Protein AF-0000000074147906 (afdb_homodimer)

Solvent-accessible surface area (backbone atoms only — not comparable to full-atom values): 36122 Å² total; per-residue (Å²): 110,48,65,61,48,67,51,45,52,56,34,53,60,65,89,57,101,28,57,43,83,32,27,49,27,23,37,41,36,38,49,40,22,50,56,92,48,70,59,40,91,69,48,47,62,68,55,33,37,49,54,42,51,51,50,52,50,46,50,77,68,39,73,92,39,71,60,41,46,79,43,56,51,70,78,49,55,67,45,54,53,41,29,36,36,73,69,65,67,43,51,73,67,33,58,74,50,28,71,38,15,33,38,39,33,31,64,41,39,26,42,34,30,29,32,39,35,74,29,42,32,37,36,34,28,43,38,41,7,64,51,60,70,67,43,48,53,54,43,50,53,53,50,48,57,48,54,74,78,42,61,64,28,69,37,96,87,49,32,36,49,46,77,49,74,56,33,21,18,69,15,55,39,44,36,34,38,32,47,39,49,41,30,47,76,71,66,45,40,65,62,50,50,58,70,67,56,46,94,52,45,42,79,41,34,70,39,71,54,62,88,55,46,41,50,30,34,34,34,43,29,50,48,66,22,60,89,42,54,68,68,55,51,52,51,51,52,48,52,52,50,50,53,52,44,52,54,37,51,52,40,39,53,46,40,51,72,79,36,38,63,59,53,48,20,51,23,28,29,28,50,19,29,46,52,36,26,41,60,32,50,63,68,60,46,49,31,33,48,34,33,39,54,57,29,33,75,72,61,34,34,91,55,57,67,44,57,52,56,51,46,65,50,50,52,30,70,30,24,45,27,16,58,70,71,44,90,70,58,69,69,56,47,14,31,51,37,15,50,51,44,23,61,62,38,71,80,53,60,73,57,71,75,65,88,123,110,47,65,59,48,66,52,44,51,56,35,53,61,65,90,59,99,29,57,43,84,32,27,50,26,23,37,41,34,37,49,40,23,49,56,93,49,70,59,41,92,70,48,48,63,68,55,33,36,48,54,42,50,51,50,51,49,45,50,75,72,38,74,92,38,72,62,40,46,81,41,57,51,71,78,51,55,68,46,55,53,41,30,36,36,73,67,65,67,44,51,72,69,35,57,74,50,29,72,37,14,32,37,38,32,30,64,41,37,26,42,35,32,30,31,40,37,73,28,42,32,38,38,34,30,44,37,42,8,64,50,60,68,68,44,48,53,55,43,51,52,52,51,50,58,48,53,75,79,44,61,62,29,69,36,94,86,51,32,36,47,47,79,48,74,55,32,22,17,69,15,54,40,45,36,34,36,33,49,37,50,41,30,47,77,71,66,44,38,66,62,50,51,58,68,65,56,46,94,51,46,40,79,42,35,69,39,70,55,63,89,57,48,42,51,29,34,35,34,42,30,51,47,64,21,60,90,42,54,69,69,56,51,52,54,51,52,49,51,52,51,50,52,51,44,51,53,37,51,52,40,39,53,49,41,51,72,77,37,39,63,59,54,49,20,51,22,26,28,27,50,18,29,48,53,38,27,40,60,33,50,62,66,58,45,48,30,34,48,34,34,39,53,57,30,33,76,71,60,34,34,90,56,57,67,44,58,53,56,51,47,64,50,50,54,32,71,30,24,43,25,16,58,70,70,43,89,70,56,69,68,56,46,13,31,50,38,14,50,51,46,23,62,60,38,70,80,53,60,73,56,71,74,66,86,122

InterPro domains:
  IPR000749 ATP:guanido phosphotransferase [PTHR11547] (14-248)
  IPR014746 Glutamine synthetase/guanido kinase, catalytic domain [SSF55931] (14-265)
  IPR022414 ATP:guanido phosphotransferase, catalytic domain [PF00217] (54-248)
  IPR022414 ATP:guanido phosphotransferase, catalytic domain [PS51510] (22-251)
  IPR023660 Protein arginine kinase [cd07930] (21-251)
  IPR060285 Protein-arginine kinase McsB, C-terminal domain [PF27454] (262-349)

Organism: Dictyoglomus thermophilum (strain ATCC 35947 / DSM 3960 / H-6-12) (NCBI:txid309799)

Foldseek 3Di:
DLVLLPWQALQQPDPDPQLLLWWFKKKKKFFWAFPVDDWLVPDDLVRLLVLLVLVVVLCVVPPVNVQKDKFQQVPDDPLSVVLCVLLVQDHPQLVVCSRSWMKIAGRNNAWMWTASGRGRTMIMGMHGHDDQPVRVVVSVVVVVSVVVRGHTDADPQFGGDGNDSQCTDRNMKMKTKTAQVLCVVVVNVVVVVVVLDDPFKDKFADADPGVDRAQRIIMIMTGHCTPPDPVRVSVVVVVSVVVSSVVRVVSLVVCCVPPVVVLVVQLVVLLVCLQDPQFDALRRVNNSLSSVSSVVVVVQKDDDNSVSSSLNSCLHQSSVCSNVVHHDDRRVSRRVSSVVSNVVCVVMDGNPPDPD/DLVLLQWQALQQPDPDPQLLLWWFKKKKKFFWAFPVDDWLVPDDLVRLLVLLVLVVVLCVPPPVNVQKDKFQQVPDDPLSVVLCVLLVQDHPQLVVCSRSWMKIAGRNNQWMWTASGRGRTMIMGMHGHDDQPVSVVVRVVVVVSVVVRGHTDADPQFGGDGNDSQCTDRNMKMKTKTAQVLCVVVVNVVVVVVVLDDPFKDKFADADPGVDRAQRIIMIMTGHCTPPDPVRVSVVVVVSVVVSSVVRVVSLVVCCVPPVVVLVVQLVVLLVCLQDPQFDALRRVNNSLSSVSSVVVVVQKDDDNSVSSSLNSCLHQSSVCSNVVHHDDRRVSRRVSSVVSNVVCVVMDGNPPPPD

Sequence (712 aa):
MREFYYKYLKWLGEDKDNNREVVVSTRIRIARNLEDFVFPSQLLESQRKRILNKVEWVYKNETRFSEYDFLKLEKLPNIVLDALVEKHLISSDHLENIRGAGLLVDKSGKLSVMINEEDHFRLQVLSSGLELKESWKKLLSLEEIFSDYFKFAFDDKFGYLTSCITNLGCGVRISFVVHLPALTYSGKIKDFLKKLRSNKILIRGIYGERSKPIAGFYQITSRSSLGIAEEELIEKMEKVARKIIDEEVIVREFLFREKRRYVEDIVARAYGILSNARYLNSLEAINLLSDLRFGIYFKMLDISMKVLDLLMILILPGHLQTKYGRGMDPEERDGVRADLLRVFLKNYKINQGGVIMREFYYKYLKWLGEDKDNNREVVVSTRIRIARNLEDFVFPSQLLESQRKRILNKVEWVYKNETRFSEYDFLKLEKLPNIVLDALVEKHLISSDHLENIRGAGLLVDKSGKLSVMINEEDHFRLQVLSSGLELKESWKKLLSLEEIFSDYFKFAFDDKFGYLTSCITNLGCGVRISFVVHLPALTYSGKIKDFLKKLRSNKILIRGIYGERSKPIAGFYQITSRSSLGIAEEELIEKMEKVARKIIDEEVIVREFLFREKRRYVEDIVARAYGILSNARYLNSLEAINLLSDLRFGIYFKMLDISMKVLDLLMILILPGHLQTKYGRGMDPEERDGVRADLLRVFLKNYKINQGGVI

pLDDT: mean 90.68, std 11.69, range [18.66, 98.81]

Radius of gyration: 34.89 Å; Cα contacts (8 Å, |Δi|>4): 1322; chains: 2; bounding box: 47×108×73 Å

Secondary structure (DSSP, 8-state):
-GGGGTTT-GGGG---SS-TTTEEEEEEEEEE-BTTS--GGG--HHHHHHHHHHHHHHHHH-GGGTTEEEEEGGGS-HHHHHHHHHTTSS-HHHHHT-TT-EEEEETTSSEEEEESSSSSEEEEEEEESS--HHHHHHHHHHHHHHHHH-PBPEETTTEE--SSGGGTBT-EEEEEEEE-HHHHHTT-HHHHHHHH--TTEEEEESSSSTTS-STTEEEEEE---TT--HHHHHHHHHHHHHHHHHHHHHHHHHHHHH-HHHHHHHHHHHHHHHHH-S---HHHHHHHHHHHHHHHHTTSB---HHHHHHHHHHTSHHHHHHHHTS---HHHHHHHHHHHHHHHHTT--B------/-GGGGTTT-GGGG----S-TTTEEEEEEEEEE-BTTS--GGG--HHHHHHHHHHHHHHHHH-GGGTTEEEEEGGGS-HHHHHHHHHTTSS-HHHHHT-TT-EEEEETTSSEEEEESSSSSEEEEEEEESS--HHHHHHHHHHHHHHHHH-PBPEETTTEE--SSGGGTBT-EEEEEEEE-HHHHHTT-HHHHHHHH--TTEEEEESSSSTTS-STTEEEEEE---TT--HHHHHHHHHHHHHHHHHHHHHHHHHHHHH-HHHHHHHHHHHHHHHHH-S---HHHHHHHHHHHHHHHHTTSB---HHHHHHHHHHTSHHHHHHHHTS---HHHHHHHHHHHHHHHHTT--B------

Structure (mmCIF, N/CA/C/O backbone):
data_AF-0000000074147906-model_v1
#
loop_
_entity.id
_entity.type
_entity.pdbx_description
1 polymer McsB
#
loop_
_atom_site.group_PDB
_atom_site.id
_atom_site.type_symbol
_atom_site.label_atom_id
_atom_site.label_alt_id
_atom_site.label_comp_id
_atom_site.label_asym_id
_atom_site.label_entity_id
_atom_site.label_seq_id
_atom_site.pdbx_PDB_ins_code
_atom_site.Cartn_x
_atom_site.Cartn_y
_atom_site.Cartn_z
_atom_site.occupancy
_atom_site.B_iso_or_equiv
_atom_site.auth_seq_id
_atom_site.auth_comp_id
_atom_site.auth_asym_id
_atom_site.auth_atom_id
_atom_site.pdbx_PDB_model_num
ATOM 1 N N . MET A 1 1 ? -19.594 30.203 5.004 1 80.81 1 MET A N 1
ATOM 2 C CA . MET A 1 1 ? -18.969 29.031 5.625 1 80.81 1 MET A CA 1
ATOM 3 C C . MET A 1 1 ? -17.906 28.438 4.707 1 80.81 1 MET A C 1
ATOM 5 O O . MET A 1 1 ? -16.75 28.266 5.117 1 80.81 1 MET A O 1
ATOM 9 N N . ARG A 1 2 ? -18.172 28.375 3.375 1 84.62 2 ARG A N 1
ATOM 10 C CA . ARG A 1 2 ? -17.281 27.719 2.436 1 84.62 2 ARG A CA 1
ATOM 11 C C . ARG A 1 2 ? -16.047 28.578 2.166 1 84.62 2 ARG A C 1
ATOM 13 O O . ARG A 1 2 ? -14.992 28.062 1.776 1 84.62 2 ARG A O 1
ATOM 20 N N . GLU A 1 3 ? -16.203 29.812 2.516 1 89.81 3 GLU A N 1
ATOM 21 C CA . GLU A 1 3 ? -15.078 30.719 2.301 1 89.81 3 GLU A CA 1
ATOM 22 C C . GLU A 1 3 ? -13.914 30.359 3.227 1 89.81 3 GLU A C 1
ATOM 24 O O . GLU A 1 3 ? -12.758 30.672 2.926 1 89.81 3 GLU A O 1
ATOM 29 N N . PHE A 1 4 ? -14.203 29.734 4.324 1 94.06 4 PHE A N 1
ATOM 30 C CA . PHE A 1 4 ? -13.188 29.406 5.316 1 94.06 4 PHE A CA 1
ATOM 31 C C . PHE A 1 4 ? -12.297 28.266 4.832 1 94.06 4 PHE A C 1
ATOM 33 O O . PHE A 1 4 ? -11.25 28 5.426 1 94.06 4 PHE A O 1
ATOM 40 N N . TYR A 1 5 ? -12.766 27.688 3.734 1 94.75 5 TYR A N 1
ATOM 41 C CA . TYR A 1 5 ? -11.961 26.609 3.17 1 94.75 5 TYR A CA 1
ATOM 42 C C . TYR A 1 5 ? -10.578 27.109 2.773 1 94.75 5 TYR A C 1
ATOM 44 O O . TYR A 1 5 ? -9.57 26.484 3.102 1 94.75 5 TYR A O 1
ATOM 52 N N . TYR A 1 6 ? -10.484 28.297 2.223 1 94.19 6 TYR A N 1
ATOM 53 C CA . TYR A 1 6 ? -9.203 28.797 1.733 1 94.19 6 TYR A CA 1
ATOM 54 C C . TYR A 1 6 ? -8.727 29.969 2.564 1 94.19 6 TYR A C 1
ATOM 56 O O . TYR A 1 6 ? -7.574 30.406 2.441 1 94.19 6 TYR A O 1
ATOM 64 N N . LYS A 1 7 ? -9.602 30.469 3.395 1 95.81 7 LYS A N 1
ATOM 65 C CA . LYS A 1 7 ? -9.258 31.672 4.133 1 95.81 7 LYS A CA 1
ATOM 66 C C . LYS A 1 7 ? -8.109 31.422 5.102 1 95.81 7 LYS A C 1
ATOM 68 O O . LYS A 1 7 ? -7.992 30.344 5.664 1 95.81 7 LYS A O 1
ATOM 73 N N . TYR A 1 8 ? -7.242 32.406 5.277 1 97.19 8 TYR A N 1
ATOM 74 C CA . TYR A 1 8 ? -6.211 32.5 6.301 1 97.19 8 TYR A CA 1
ATOM 75 C C . TYR A 1 8 ? -5.105 31.469 6.066 1 97.19 8 TYR A C 1
ATOM 77 O O . TYR A 1 8 ? -4.59 30.875 7.016 1 97.19 8 TYR A O 1
ATOM 85 N N . LEU A 1 9 ? -4.82 31.125 4.82 1 96.06 9 LEU A N 1
ATOM 86 C CA . LEU A 1 9 ? -3.77 30.141 4.539 1 96.06 9 LEU A CA 1
ATOM 87 C C . LEU A 1 9 ? -2.703 30.75 3.631 1 96.06 9 LEU A C 1
ATOM 89 O O . LEU A 1 9 ? -1.814 30.031 3.156 1 96.06 9 LEU A O 1
ATOM 93 N N . LYS A 1 10 ? -2.701 32 3.463 1 93.94 10 LYS A N 1
ATOM 94 C CA . LYS A 1 10 ? -1.782 32.688 2.543 1 93.94 10 LYS A CA 1
ATOM 95 C C . LYS A 1 10 ? -0.35 32.625 3.068 1 93.94 10 LYS A C 1
ATOM 97 O O . LYS A 1 10 ? 0.604 32.719 2.291 1 93.94 10 LYS A O 1
ATOM 102 N N . TRP A 1 11 ? -0.213 32.5 4.336 1 93.25 11 TRP A N 1
ATOM 103 C CA . TRP A 1 11 ? 1.106 32.469 4.957 1 93.25 11 TRP A CA 1
ATOM 104 C C . TRP A 1 11 ? 1.92 31.281 4.469 1 93.25 11 TRP A C 1
ATOM 106 O O . TRP A 1 11 ? 3.152 31.297 4.543 1 93.25 11 TRP A O 1
ATOM 116 N N . LEU A 1 12 ? 1.326 30.188 3.941 1 90.5 12 LEU A N 1
ATOM 117 C CA . LEU A 1 12 ? 1.996 28.984 3.459 1 90.5 12 LEU A CA 1
ATOM 118 C C . LEU A 1 12 ? 2.787 29.266 2.189 1 90.5 12 LEU A C 1
ATOM 120 O O . LEU A 1 12 ? 3.734 28.547 1.863 1 90.5 12 LEU A O 1
ATOM 124 N N . GLY A 1 13 ? 2.525 30.156 1.333 1 75.88 13 GLY A N 1
ATOM 125 C CA . GLY A 1 13 ? 3.012 30.344 -0.025 1 75.88 13 GLY A CA 1
ATOM 126 C C . GLY A 1 13 ? 4.125 31.375 -0.126 1 75.88 13 GLY A C 1
ATOM 127 O O . GLY A 1 13 ? 4.434 31.859 -1.217 1 75.88 13 GLY A O 1
ATOM 128 N N . GLU A 1 14 ? 4.676 31.688 0.955 1 67.06 14 GLU A N 1
ATOM 129 C CA . GLU A 1 14 ? 5.758 32.656 0.781 1 67.06 14 GLU A CA 1
ATOM 130 C C . GLU A 1 14 ? 7.02 31.984 0.256 1 67.06 14 GLU A C 1
ATOM 132 O O . GLU A 1 14 ? 7.43 30.938 0.767 1 67.06 14 GLU A O 1
ATOM 137 N N . ASP A 1 15 ? 7.207 32.125 -1.099 1 63.25 15 ASP A N 1
ATOM 138 C CA . ASP A 1 15 ? 8.352 31.562 -1.802 1 63.25 15 ASP A CA 1
ATOM 139 C C . ASP A 1 15 ? 9.656 32.188 -1.329 1 63.25 15 ASP A C 1
ATOM 141 O O . ASP A 1 15 ? 9.984 33.312 -1.709 1 63.25 15 ASP A O 1
ATOM 145 N N . LYS A 1 16 ? 10.109 31.672 -0.226 1 71.75 16 LYS A N 1
ATOM 146 C CA . LYS A 1 16 ? 11.406 32.125 0.255 1 71.75 16 LYS A CA 1
ATOM 147 C C . LYS A 1 16 ? 12.383 30.969 0.415 1 71.75 16 LYS A C 1
ATOM 149 O O . LYS A 1 16 ? 11.977 29.828 0.536 1 71.75 16 LYS A O 1
ATOM 154 N N . ASP A 1 17 ? 13.617 31.203 -0.057 1 81.62 17 ASP A N 1
ATOM 155 C CA . ASP A 1 17 ? 14.688 30.266 0.276 1 81.62 17 ASP A CA 1
ATOM 156 C C . ASP A 1 17 ? 14.898 30.188 1.787 1 81.62 17 ASP A C 1
ATOM 158 O O . ASP A 1 17 ? 15.812 30.812 2.326 1 81.62 17 ASP A O 1
ATOM 162 N N . ASN A 1 18 ? 13.977 29.547 2.5 1 90.75 18 ASN A N 1
ATOM 163 C CA . ASN A 1 18 ? 14 29.5 3.957 1 90.75 18 ASN A CA 1
ATOM 164 C C . ASN A 1 18 ? 13.914 28.078 4.488 1 90.75 18 ASN A C 1
ATOM 166 O O . ASN A 1 18 ? 13.273 27.828 5.512 1 90.75 18 ASN A O 1
ATOM 170 N N . ASN A 1 19 ? 14.492 27.156 3.705 1 94.31 19 ASN A N 1
ATOM 171 C CA . ASN A 1 19 ? 14.641 25.766 4.113 1 94.31 19 ASN A CA 1
ATOM 172 C C . ASN A 1 19 ? 13.289 25.109 4.332 1 94.31 19 ASN A C 1
ATOM 174 O O . ASN A 1 19 ? 13.133 24.281 5.238 1 94.31 19 ASN A O 1
ATOM 178 N N . ARG A 1 20 ? 12.328 25.5 3.582 1 94.31 20 ARG A N 1
ATOM 179 C CA . ARG A 1 20 ? 10.977 24.984 3.738 1 94.31 20 ARG A CA 1
ATOM 180 C C . ARG A 1 20 ? 10.914 23.484 3.428 1 94.31 20 ARG A C 1
ATOM 182 O O . ARG A 1 20 ? 9.953 22.812 3.797 1 94.31 20 ARG A O 1
ATOM 189 N N . GLU A 1 21 ? 11.93 23 2.756 1 94.19 21 GLU A N 1
ATOM 190 C CA . GLU A 1 21 ? 11.953 21.578 2.418 1 94.19 21 GLU A CA 1
ATOM 191 C C . GLU A 1 21 ? 12.078 20.719 3.67 1 94.19 21 GLU A C 1
ATOM 193 O O . GLU A 1 21 ? 11.633 19.578 3.684 1 94.19 21 GLU A O 1
ATOM 198 N N . VAL A 1 22 ? 12.664 21.281 4.684 1 96.69 22 VAL A N 1
ATOM 199 C CA . VAL A 1 22 ? 12.828 20.531 5.93 1 96.69 22 VAL A CA 1
ATOM 200 C C . VAL A 1 22 ? 11.93 21.141 7.012 1 96.69 22 VAL A C 1
ATOM 202 O O . VAL A 1 22 ? 11.156 20.422 7.656 1 96.69 22 VAL A O 1
ATOM 205 N N . VAL A 1 23 ? 12.039 22.453 7.199 1 96.69 23 VAL A N 1
ATOM 206 C CA . VAL A 1 23 ? 11.164 23.141 8.141 1 96.69 23 VAL A CA 1
ATOM 207 C C . VAL A 1 23 ? 9.891 23.594 7.422 1 96.69 23 VAL A C 1
ATOM 209 O O . VAL A 1 23 ? 9.898 24.562 6.66 1 96.69 23 VAL A O 1
ATOM 212 N N . VAL A 1 24 ? 8.859 22.969 7.734 1 94.94 24 VAL A N 1
ATOM 213 C CA . VAL A 1 24 ? 7.609 23.234 7.035 1 94.94 24 VAL A CA 1
ATOM 214 C C . VAL A 1 24 ? 7.02 24.562 7.5 1 94.94 24 VAL A C 1
ATOM 216 O O . VAL A 1 24 ? 6.574 25.375 6.68 1 94.94 24 VAL A O 1
ATOM 219 N N . SER A 1 25 ? 7.066 24.719 8.844 1 95.25 25 SER A N 1
ATOM 220 C CA . SER A 1 25 ? 6.5 25.953 9.375 1 95.25 25 SER A CA 1
ATOM 221 C C . SER A 1 25 ? 7.152 26.328 10.695 1 95.25 25 SER A C 1
ATOM 223 O O . SER A 1 25 ? 7.734 25.484 11.375 1 95.25 25 SER A O 1
ATOM 225 N N . THR A 1 26 ? 7.109 27.594 10.961 1 96.62 26 THR A N 1
ATOM 226 C CA . THR A 1 26 ? 7.551 28.203 12.211 1 96.62 26 THR A CA 1
ATOM 227 C C . THR A 1 26 ? 6.391 28.906 12.914 1 96.62 26 THR A C 1
ATOM 229 O O . THR A 1 26 ? 5.648 29.656 12.289 1 96.62 26 THR A O 1
ATOM 232 N N . ARG A 1 27 ? 6.258 28.594 14.156 1 96.69 27 ARG A N 1
ATOM 233 C CA . ARG A 1 27 ? 5.215 29.234 14.961 1 96.69 27 ARG A CA 1
ATOM 234 C C . ARG A 1 27 ? 5.793 29.812 16.25 1 96.69 27 ARG A C 1
ATOM 236 O O . ARG A 1 27 ? 6.539 29.141 16.953 1 96.69 27 ARG A O 1
ATOM 243 N N . ILE A 1 28 ? 5.539 31.078 16.5 1 96.44 28 ILE A N 1
ATOM 244 C CA . ILE A 1 28 ? 5.906 31.734 17.75 1 96.44 28 ILE A CA 1
ATOM 245 C C . ILE A 1 28 ? 4.652 32.219 18.469 1 96.44 28 ILE A C 1
ATOM 247 O O . ILE A 1 28 ? 3.758 32.812 17.844 1 96.44 28 ILE A O 1
ATOM 251 N N . ARG A 1 29 ? 4.609 31.922 19.734 1 95.12 29 ARG A N 1
ATOM 252 C CA . ARG A 1 29 ? 3.451 32.312 20.516 1 95.12 29 ARG A CA 1
ATOM 253 C C . ARG A 1 29 ? 3.881 33.094 21.766 1 95.12 29 ARG A C 1
ATOM 255 O O . ARG A 1 29 ? 4.91 32.781 22.375 1 95.12 29 ARG A O 1
ATOM 262 N N . ILE A 1 30 ? 3.059 34.094 22.125 1 93.31 30 ILE A N 1
ATOM 263 C CA . ILE A 1 30 ? 3.215 34.844 23.359 1 93.31 30 ILE A CA 1
ATOM 264 C C . ILE A 1 30 ? 1.92 34.781 24.172 1 93.31 30 ILE A C 1
ATOM 266 O O . ILE A 1 30 ? 0.837 35.031 23.641 1 93.31 30 ILE A O 1
ATOM 270 N N . ALA A 1 31 ? 2.09 34.469 25.438 1 92.75 31 ALA A N 1
ATOM 271 C CA . ALA A 1 31 ? 0.932 34.469 26.328 1 92.75 31 ALA A CA 1
ATOM 272 C C . ALA A 1 31 ? 0.922 35.719 27.219 1 92.75 31 ALA A C 1
ATOM 274 O O . ALA A 1 31 ? 1.955 36.094 27.766 1 92.75 31 ALA A O 1
ATOM 275 N N . ARG A 1 32 ? -0.209 36.375 27.344 1 92.94 32 ARG A N 1
ATOM 276 C CA . ARG A 1 32 ? -0.371 37.562 28.188 1 92.94 32 ARG A CA 1
ATOM 277 C C . ARG A 1 32 ? -1.678 37.5 28.969 1 92.94 32 ARG A C 1
ATOM 279 O O . ARG A 1 32 ? -2.713 37.094 28.438 1 92.94 32 ARG A O 1
ATOM 286 N N . ASN A 1 33 ? -1.53 37.812 30.203 1 93.19 33 ASN A N 1
ATOM 287 C CA . ASN A 1 33 ? -2.717 37.969 31.047 1 93.19 33 ASN A CA 1
ATOM 288 C C . ASN A 1 33 ? -2.889 39.406 31.516 1 93.19 33 ASN A C 1
ATOM 290 O O . ASN A 1 33 ? -1.906 40.125 31.703 1 93.19 33 ASN A O 1
ATOM 294 N N . LEU A 1 34 ? -4.102 39.688 31.688 1 94.44 34 LEU A N 1
ATOM 295 C CA . LEU A 1 34 ? -4.438 41.062 32.094 1 94.44 34 LEU A CA 1
ATOM 296 C C . LEU A 1 34 ? -4.293 41.25 33.594 1 94.44 34 LEU A C 1
ATOM 298 O O . LEU A 1 34 ? -4.633 40.344 34.344 1 94.44 34 LEU A O 1
ATOM 302 N N . GLU A 1 35 ? -3.902 42.375 34.031 1 90.81 35 GLU A N 1
ATOM 303 C CA . GLU A 1 35 ? -3.662 42.688 35.438 1 90.81 35 GLU A CA 1
ATOM 304 C C . GLU A 1 35 ? -4.973 42.812 36.188 1 90.81 35 GLU A C 1
ATOM 306 O O . GLU A 1 35 ? -5.051 42.406 37.375 1 90.81 35 GLU A O 1
ATOM 311 N N . ASP A 1 36 ? -5.969 43.25 35.625 1 88.81 36 ASP A N 1
ATOM 312 C CA . ASP A 1 36 ? -7.203 43.625 36.312 1 88.81 36 ASP A CA 1
ATOM 313 C C . ASP A 1 36 ? -8.18 42.438 36.344 1 88.81 36 ASP A C 1
ATOM 315 O O . ASP A 1 36 ? -9.312 42.594 36.812 1 88.81 36 ASP A O 1
ATOM 319 N N . PHE A 1 37 ? -7.75 41.375 35.875 1 88.5 37 PHE A N 1
ATOM 320 C CA . PHE A 1 37 ? -8.633 40.219 35.844 1 88.5 37 PHE A CA 1
ATOM 321 C C . PHE A 1 37 ? -7.949 39 36.469 1 88.5 37 PHE A C 1
ATOM 323 O O . PHE A 1 37 ? -6.723 38.906 36.469 1 88.5 37 PHE A O 1
ATOM 330 N N . VAL A 1 38 ? -8.742 38.156 36.906 1 84.81 38 VAL A N 1
ATOM 331 C CA . VAL A 1 38 ? -8.211 36.844 37.281 1 84.81 38 VAL A CA 1
ATOM 332 C C . VAL A 1 38 ? -7.863 36.062 36.031 1 84.81 38 VAL A C 1
ATOM 334 O O . VAL A 1 38 ? -8.312 36.375 34.938 1 84.81 38 VAL A O 1
ATOM 337 N N . PHE A 1 39 ? -7.164 35.094 36.312 1 83.12 39 PHE A N 1
ATOM 338 C CA . PHE A 1 39 ? -6.754 34.281 35.188 1 83.12 39 PHE A CA 1
ATOM 339 C C . PHE A 1 39 ? -7.949 33.531 34.594 1 83.12 39 PHE A C 1
ATOM 341 O O . PHE A 1 39 ? -8.938 33.281 35.281 1 83.12 39 PHE A O 1
ATOM 348 N N . PRO A 1 40 ? -7.875 33.219 33.344 1 78.62 40 PRO A N 1
ATOM 349 C CA . PRO A 1 40 ? -9.039 32.781 32.594 1 78.62 40 PRO A CA 1
ATOM 350 C C . PRO A 1 40 ? -9.727 31.578 33.219 1 78.62 40 PRO A C 1
ATOM 352 O O . PRO A 1 40 ? -10.953 31.469 33.156 1 78.62 40 PRO A O 1
ATOM 355 N N . SER A 1 41 ? -8.984 30.641 33.719 1 78.38 41 SER A N 1
ATOM 356 C CA . SER A 1 41 ? -9.602 29.453 34.312 1 78.38 41 SER A CA 1
ATOM 357 C C . SER A 1 41 ? -10.578 29.828 35.406 1 78.38 41 SER A C 1
ATOM 359 O O . SER A 1 41 ? -11.469 29.047 35.75 1 78.38 41 SER A O 1
ATOM 361 N N . GLN A 1 42 ? -10.453 31.016 35.875 1 81.12 42 GLN A N 1
ATOM 362 C CA . GLN A 1 42 ? -11.266 31.438 37 1 81.12 42 GLN A CA 1
ATOM 363 C C . GLN A 1 42 ? -12.242 32.531 36.594 1 81.12 42 GLN A C 1
ATOM 365 O O . GLN A 1 42 ? -13.008 33.031 37.438 1 81.12 42 GLN A O 1
ATOM 370 N N . LEU A 1 43 ? -12.258 32.812 35.344 1 85.88 43 LEU A N 1
ATOM 371 C CA . LEU A 1 43 ? -13.086 33.938 34.906 1 85.88 43 LEU A CA 1
ATOM 372 C C . LEU A 1 43 ? -14.555 33.5 34.812 1 85.88 43 LEU A C 1
ATOM 374 O O . LEU A 1 43 ? -14.852 32.406 34.375 1 85.88 43 LEU A O 1
ATOM 378 N N . LEU A 1 44 ? -15.398 34.375 35.219 1 88.38 44 LEU A N 1
ATOM 379 C CA . LEU A 1 44 ? -16.828 34.219 34.938 1 88.38 44 LEU A CA 1
ATOM 380 C C . LEU A 1 44 ? -17.141 34.562 33.5 1 88.38 44 LEU A C 1
ATOM 382 O O . LEU A 1 44 ? -16.391 35.281 32.844 1 88.38 44 LEU A O 1
ATOM 386 N N . GLU A 1 45 ? -18.188 34 33.094 1 91.56 45 GLU A N 1
ATOM 387 C CA . GLU A 1 45 ? -18.609 34.25 31.719 1 91.56 45 GLU A CA 1
ATOM 388 C C . GLU A 1 45 ? -18.75 35.75 31.438 1 91.56 45 GLU A C 1
ATOM 390 O O . GLU A 1 45 ? -18.344 36.219 30.375 1 91.56 45 GLU A O 1
ATOM 395 N N . SER A 1 46 ? -19.234 36.406 32.375 1 93.12 46 SER A N 1
ATOM 396 C CA . SER A 1 46 ? -19.422 37.844 32.188 1 93.12 46 SER A CA 1
ATOM 397 C C . SER A 1 46 ? -18.094 38.562 32.031 1 93.12 46 SER A C 1
ATOM 399 O O . SER A 1 46 ? -18 39.5 31.234 1 93.12 46 SER A O 1
ATOM 401 N N . GLN A 1 47 ? -17.125 38.125 32.75 1 94.06 47 GLN A N 1
ATOM 402 C CA . GLN A 1 47 ? -15.805 38.719 32.625 1 94.06 47 GLN A CA 1
ATOM 403 C C . GLN A 1 47 ? -15.156 38.406 31.297 1 94.06 47 GLN A C 1
ATOM 405 O O . GLN A 1 47 ? -14.5 39.25 30.688 1 94.06 47 GLN A O 1
ATOM 410 N N . ARG A 1 48 ? -15.344 37.188 30.891 1 95.19 48 ARG A N 1
ATOM 411 C CA . ARG A 1 48 ? -14.828 36.781 29.594 1 95.19 48 ARG A CA 1
ATOM 412 C C . ARG A 1 48 ? -15.43 37.625 28.469 1 95.19 48 ARG A C 1
ATOM 414 O O . ARG A 1 48 ? -14.719 38.094 27.578 1 95.19 48 ARG A O 1
ATOM 421 N N . LYS A 1 49 ? -16.734 37.844 28.562 1 95.88 49 LYS A N 1
ATOM 422 C CA . LYS A 1 49 ? -17.422 38.625 27.562 1 95.88 49 LYS A CA 1
ATOM 423 C C . LYS A 1 49 ? -16.969 40.094 27.594 1 95.88 49 LYS A C 1
ATOM 425 O O . LYS A 1 49 ? -16.906 40.75 26.562 1 95.88 49 LYS A O 1
ATOM 430 N N . ARG A 1 50 ? -16.656 40.531 28.766 1 95.94 50 ARG A N 1
ATOM 431 C CA . ARG A 1 50 ? -16.156 41.875 28.906 1 95.94 50 ARG A CA 1
ATOM 432 C C . ARG A 1 50 ? -14.828 42.062 28.172 1 95.94 50 ARG A C 1
ATOM 434 O O . ARG A 1 50 ? -14.641 43.031 27.453 1 95.94 50 ARG A O 1
ATOM 441 N N . ILE A 1 51 ? -13.969 41.125 28.391 1 96.62 51 ILE A N 1
ATOM 442 C CA . ILE A 1 51 ? -12.664 41.156 27.734 1 96.62 51 ILE A CA 1
ATOM 443 C C . ILE A 1 51 ? -12.852 41.094 26.219 1 96.62 51 ILE A C 1
ATOM 445 O O . ILE A 1 51 ? -12.273 41.875 25.484 1 96.62 51 ILE A O 1
ATOM 449 N N . LEU A 1 52 ? -13.695 40.188 25.766 1 97.75 52 LEU A N 1
ATOM 450 C CA . LEU A 1 52 ? -13.961 40 24.344 1 97.75 52 LEU A CA 1
ATOM 451 C C . LEU A 1 52 ? -14.516 41.281 23.719 1 97.75 52 LEU A C 1
ATOM 453 O O . LEU A 1 52 ? -14.102 41.656 22.625 1 97.75 52 LEU A O 1
ATOM 457 N N . ASN A 1 53 ? -15.445 41.875 24.406 1 97.5 53 ASN A N 1
ATOM 458 C CA . ASN A 1 53 ? -16.062 43.094 23.891 1 97.5 53 ASN A CA 1
ATOM 459 C C . ASN A 1 53 ? -15.055 44.219 23.797 1 97.5 53 ASN A C 1
ATOM 461 O O . ASN A 1 53 ? -15.125 45.062 22.875 1 97.5 53 ASN A O 1
ATOM 465 N N . LYS A 1 54 ? -14.195 44.312 24.781 1 97.31 54 LYS A N 1
ATOM 466 C CA . LYS A 1 54 ? -13.156 45.312 24.719 1 97.31 54 LYS A CA 1
ATOM 467 C C . LYS A 1 54 ? -12.242 45.125 23.516 1 97.31 54 LYS A C 1
ATOM 469 O O . LYS A 1 54 ? -11.883 46.062 22.828 1 97.31 54 LYS A O 1
ATOM 474 N N . VAL A 1 55 ? -11.859 43.875 23.25 1 98.31 55 VAL A N 1
ATOM 475 C CA . VAL A 1 55 ? -11.016 43.562 22.109 1 98.31 55 VAL A CA 1
ATOM 476 C C . VAL A 1 55 ? -11.75 43.906 20.812 1 98.31 55 VAL A C 1
ATOM 478 O O . VAL A 1 55 ? -11.156 44.438 19.875 1 98.31 55 VAL A O 1
ATOM 481 N N . GLU A 1 56 ? -13.039 43.562 20.766 1 98.25 56 GLU A N 1
ATOM 482 C CA . GLU A 1 56 ? -13.836 43.906 19.594 1 98.25 56 GLU A CA 1
ATOM 483 C C . GLU A 1 56 ? -13.836 45.438 19.359 1 98.25 56 GLU A C 1
ATOM 485 O O . GLU A 1 56 ? -13.734 45.875 18.219 1 98.25 56 GLU A O 1
ATOM 490 N N . TRP A 1 57 ? -13.992 46.125 20.438 1 98.12 57 TRP A N 1
ATOM 491 C CA . TRP A 1 57 ? -13.945 47.594 20.344 1 98.12 57 TRP A CA 1
ATOM 492 C C . TRP A 1 57 ? -12.609 48.062 19.797 1 98.12 57 TRP A C 1
ATOM 494 O O . TRP A 1 57 ? -12.562 48.906 18.906 1 98.12 57 TRP A O 1
ATOM 504 N N . VAL A 1 58 ? -11.531 47.531 20.312 1 98.06 58 VAL A N 1
ATOM 505 C CA . VAL A 1 58 ? -10.195 47.906 19.828 1 98.06 58 VAL A CA 1
ATOM 506 C C . VAL A 1 58 ? -10.07 47.562 18.344 1 98.06 58 VAL A C 1
ATOM 508 O O . VAL A 1 58 ? -9.547 48.375 17.578 1 98.06 58 VAL A O 1
ATOM 511 N N . TYR A 1 59 ? -10.562 46.375 17.938 1 97.88 59 TYR A N 1
ATOM 512 C CA . TYR A 1 59 ? -10.547 45.938 16.531 1 97.88 59 TYR A CA 1
ATOM 513 C C . TYR A 1 59 ? -11.242 46.938 15.641 1 97.88 59 TYR A C 1
ATOM 515 O O . TYR A 1 59 ? -10.742 47.281 14.562 1 97.88 59 TYR A O 1
ATOM 523 N N . LYS A 1 60 ? -12.352 47.5 16.094 1 97.75 60 LYS A N 1
ATOM 524 C CA . LYS A 1 60 ? -13.164 48.406 15.289 1 97.75 60 LYS A CA 1
ATOM 525 C C . LYS A 1 60 ? -12.555 49.812 15.25 1 97.75 60 LYS A C 1
ATOM 527 O O . LYS A 1 60 ? -12.75 50.562 14.297 1 97.75 60 LYS A O 1
ATOM 532 N N . ASN A 1 61 ? -11.688 50.125 16.25 1 96.69 61 ASN A N 1
ATOM 533 C CA . ASN A 1 61 ? -11.266 51.5 16.391 1 96.69 61 ASN A CA 1
ATOM 534 C C . ASN A 1 61 ? -9.773 51.656 16.109 1 96.69 61 ASN A C 1
ATOM 536 O O . ASN A 1 61 ? -9.281 52.781 15.977 1 96.69 61 ASN A O 1
ATOM 540 N N . GLU A 1 62 ? -9.07 50.625 16.125 1 96.44 62 GLU A N 1
ATOM 541 C CA . GLU A 1 62 ? -7.641 50.656 15.82 1 96.44 62 GLU A CA 1
ATOM 542 C C . GLU A 1 62 ? -7.383 50.438 14.328 1 96.44 62 GLU A C 1
ATOM 544 O O . GLU A 1 62 ? -7.602 49.344 13.805 1 96.44 62 GLU A O 1
ATOM 549 N N . THR A 1 63 ? -6.727 51.312 13.602 1 95.38 63 THR A N 1
ATOM 550 C CA . THR A 1 63 ? -6.516 51.281 12.156 1 95.38 63 THR A CA 1
ATOM 551 C C . THR A 1 63 ? -5.523 50.188 11.781 1 95.38 63 THR A C 1
ATOM 553 O O . THR A 1 63 ? -5.57 49.656 10.672 1 95.38 63 THR A O 1
ATOM 556 N N . ARG A 1 64 ? -4.664 49.906 12.609 1 94.5 64 ARG A N 1
ATOM 557 C CA . ARG A 1 64 ? -3.645 48.875 12.352 1 94.5 64 ARG A CA 1
ATOM 558 C C . ARG A 1 64 ? -4.266 47.5 12.211 1 94.5 64 ARG A C 1
ATOM 560 O O . ARG A 1 64 ? -3.615 46.562 11.742 1 94.5 64 ARG A O 1
ATOM 567 N N . PHE A 1 65 ? -5.648 47.344 12.562 1 97.56 65 PHE A N 1
ATOM 568 C CA . PHE A 1 65 ? -6.359 46.094 12.461 1 97.56 65 PHE A CA 1
ATOM 569 C C . PHE A 1 65 ? -7.277 46.062 11.242 1 97.56 65 PHE A C 1
ATOM 571 O O . PHE A 1 65 ? -8.18 45.25 11.148 1 97.56 65 PHE A O 1
ATOM 578 N N . SER A 1 66 ? -7.023 46.938 10.266 1 96.25 66 SER A N 1
ATOM 579 C CA . SER A 1 66 ? -7.859 47.031 9.07 1 96.25 66 SER A CA 1
ATOM 580 C C . SER A 1 66 ? -7.809 45.75 8.242 1 96.25 66 SER A C 1
ATOM 582 O O . SER A 1 66 ? -8.766 45.406 7.547 1 96.25 66 SER A O 1
ATOM 584 N N . GLU A 1 67 ? -6.695 45.062 8.328 1 96.69 67 GLU A N 1
ATOM 585 C CA . GLU A 1 67 ? -6.547 43.844 7.543 1 96.69 67 GLU A CA 1
ATOM 586 C C . GLU A 1 67 ? -6.781 42.594 8.398 1 96.69 67 GLU A C 1
ATOM 588 O O . GLU A 1 67 ? -6.258 41.531 8.102 1 96.69 67 GLU A O 1
ATOM 593 N N . TYR A 1 68 ? -7.453 42.781 9.5 1 98.31 68 TYR A N 1
ATOM 594 C CA . TYR A 1 68 ? -7.766 41.656 10.398 1 98.31 68 TYR A CA 1
ATOM 595 C C . TYR A 1 68 ? -9.258 41.344 10.383 1 98.31 68 TYR A C 1
ATOM 597 O O . TYR A 1 68 ? -10.07 42.188 9.961 1 98.31 68 TYR A O 1
ATOM 605 N N . ASP A 1 69 ? -9.555 40.156 10.68 1 98.12 69 ASP A N 1
ATOM 606 C CA . ASP A 1 69 ? -10.922 39.719 10.992 1 98.12 69 ASP A CA 1
ATOM 607 C C . ASP A 1 69 ? -11.07 39.438 12.484 1 98.12 69 ASP A C 1
ATOM 609 O O . ASP A 1 69 ? -10.141 38.938 13.117 1 98.12 69 ASP A O 1
ATOM 613 N N . PHE A 1 70 ? -12.148 39.844 13 1 98.56 70 PHE A N 1
ATOM 614 C CA . PHE A 1 70 ? -12.516 39.5 14.367 1 98.56 70 PHE A CA 1
ATOM 615 C C . PHE A 1 70 ? -13.664 38.531 14.391 1 98.56 70 PHE A C 1
ATOM 617 O O . PHE A 1 70 ? -14.734 38.781 13.828 1 98.56 70 PHE A O 1
ATOM 624 N N . LEU A 1 71 ? -13.469 37.375 15.055 1 98.25 71 LEU A N 1
ATOM 625 C CA . LEU A 1 71 ? -14.453 36.312 15.047 1 98.25 71 LEU A CA 1
ATOM 626 C C . LEU A 1 71 ? -14.867 35.938 16.469 1 98.25 71 LEU A C 1
ATOM 628 O O . LEU A 1 71 ? -14.016 35.594 17.297 1 98.25 71 LEU A O 1
ATOM 632 N N . LYS A 1 72 ? -16.109 36 16.75 1 98.12 72 LYS A N 1
ATOM 633 C CA . LYS A 1 72 ? -16.656 35.406 17.984 1 98.12 72 LYS A CA 1
ATOM 634 C C . LYS A 1 72 ? -16.906 33.938 17.797 1 98.12 72 LYS A C 1
ATOM 636 O O . LYS A 1 72 ? -17.797 33.531 17.047 1 98.12 72 LYS A O 1
ATOM 641 N N . LEU A 1 73 ? -16.203 33.094 18.5 1 97.75 73 LEU A N 1
ATOM 642 C CA . LEU A 1 73 ? -16.172 31.656 18.234 1 97.75 73 LEU A CA 1
ATOM 643 C C . LEU A 1 73 ? -17.547 31.047 18.484 1 97.75 73 LEU A C 1
ATOM 645 O O . LEU A 1 73 ? -17.969 30.125 17.766 1 97.75 73 LEU A O 1
ATOM 649 N N . GLU A 1 74 ? -18.297 31.562 19.484 1 96.19 74 GLU A N 1
ATOM 650 C CA . GLU A 1 74 ? -19.609 31.031 19.844 1 96.19 74 GLU A CA 1
ATOM 651 C C . GLU A 1 74 ? -20.609 31.188 18.688 1 96.19 74 GLU A C 1
ATOM 653 O O . GLU A 1 74 ? -21.609 30.469 18.625 1 96.19 74 GLU A O 1
ATOM 658 N N . LYS A 1 75 ? -20.312 32.031 17.734 1 96.25 75 LYS A N 1
ATOM 659 C CA . LYS A 1 75 ? -21.25 32.312 16.641 1 96.25 75 LYS A CA 1
ATOM 660 C C . LYS A 1 75 ? -20.891 31.531 15.383 1 96.25 75 LYS A C 1
ATOM 662 O O . LYS A 1 75 ? -21.594 31.609 14.375 1 96.25 75 LYS A O 1
ATOM 667 N N . LEU A 1 76 ? -19.828 30.812 15.406 1 96.38 76 LEU A N 1
ATOM 668 C CA . LEU A 1 76 ? -19.375 30.078 14.227 1 96.38 76 LEU A CA 1
ATOM 669 C C . LEU A 1 76 ? -19.859 28.641 14.258 1 96.38 76 LEU A C 1
ATOM 671 O O . LEU A 1 76 ? -19.953 28.031 15.328 1 96.38 76 LEU A O 1
ATOM 675 N N . PRO A 1 77 ? -20.188 28.109 13.094 1 95.5 77 PRO A N 1
ATOM 676 C CA . PRO A 1 77 ? -20.531 26.688 13.047 1 95.5 77 PRO A CA 1
ATOM 677 C C . PRO A 1 77 ? -19.359 25.781 13.406 1 95.5 77 PRO A C 1
ATOM 679 O O . PRO A 1 77 ? -18.203 26.125 13.141 1 95.5 77 PRO A O 1
ATOM 682 N N . ASN A 1 78 ? -19.656 24.547 13.883 1 95.19 78 ASN A N 1
ATOM 683 C CA . ASN A 1 78 ? -18.641 23.594 14.336 1 95.19 78 ASN A CA 1
ATOM 684 C C . ASN A 1 78 ? -17.672 23.25 13.219 1 95.19 78 ASN A C 1
ATOM 686 O O . ASN A 1 78 ? -16.469 23.109 13.461 1 95.19 78 ASN A O 1
ATOM 690 N N . ILE A 1 79 ? -18.156 23.125 12.031 1 94.94 79 ILE A N 1
ATOM 691 C CA . ILE A 1 79 ? -17.312 22.734 10.898 1 94.94 79 ILE A CA 1
ATOM 692 C C . ILE A 1 79 ? -16.25 23.812 10.664 1 94.94 79 ILE A C 1
ATOM 694 O O . ILE A 1 79 ? -15.109 23.5 10.352 1 94.94 79 ILE A O 1
ATOM 698 N N . VAL A 1 80 ? -16.625 25.031 10.859 1 96.44 80 VAL A N 1
ATOM 699 C CA . VAL A 1 80 ? -15.688 26.141 10.695 1 96.44 80 VAL A CA 1
ATOM 700 C C . VAL A 1 80 ? -14.672 26.141 11.836 1 96.44 80 VAL A C 1
ATOM 702 O O . VAL A 1 80 ? -13.477 26.328 11.617 1 96.44 80 VAL A O 1
ATOM 705 N N . LEU A 1 81 ? -15.18 25.906 13.016 1 97.5 81 LEU A N 1
ATOM 706 C CA . LEU A 1 81 ? -14.305 25.828 14.18 1 97.5 81 LEU A CA 1
ATOM 707 C C . LEU A 1 81 ? -13.25 24.734 14 1 97.5 81 LEU A C 1
ATOM 709 O O . LEU A 1 81 ? -12.07 24.953 14.289 1 97.5 81 LEU A O 1
ATOM 713 N N . ASP A 1 82 ? -13.672 23.625 13.453 1 96.19 82 ASP A N 1
ATOM 714 C CA . ASP A 1 82 ? -12.75 22.531 13.195 1 96.19 82 ASP A CA 1
ATOM 715 C C . ASP A 1 82 ? -11.68 22.938 12.195 1 96.19 82 ASP A C 1
ATOM 717 O O . ASP A 1 82 ? -10.508 22.594 12.352 1 96.19 82 ASP A O 1
ATOM 721 N N . ALA A 1 83 ? -12.055 23.594 11.211 1 96.88 83 ALA A N 1
ATOM 722 C CA . ALA A 1 83 ? -11.109 24.047 10.195 1 96.88 83 ALA A CA 1
ATOM 723 C C . ALA A 1 83 ? -10.109 25.031 10.797 1 96.88 83 ALA A C 1
ATOM 725 O O . ALA A 1 83 ? -8.93 25.031 10.43 1 96.88 83 ALA A O 1
ATOM 726 N N . LEU A 1 84 ? -10.586 25.875 11.672 1 97.62 84 LEU A N 1
ATOM 727 C CA . LEU A 1 84 ? -9.695 26.844 12.32 1 97.62 84 LEU A CA 1
ATOM 728 C C . LEU A 1 84 ? -8.672 26.125 13.203 1 97.62 84 LEU A C 1
ATOM 730 O O . LEU A 1 84 ? -7.527 26.562 13.305 1 97.62 84 LEU A O 1
ATOM 734 N N . VAL A 1 85 ? -9.07 25.062 13.82 1 96.75 85 VAL A N 1
ATOM 735 C CA . VAL A 1 85 ? -8.141 24.234 14.594 1 96.75 85 VAL A CA 1
ATOM 736 C C . VAL A 1 85 ? -7.082 23.641 13.68 1 96.75 85 VAL A C 1
ATOM 738 O O . VAL A 1 85 ? -5.887 23.703 13.977 1 96.75 85 VAL A O 1
ATOM 741 N N . GLU A 1 86 ? -7.555 23.125 12.531 1 95.5 86 GLU A N 1
ATOM 742 C CA . GLU A 1 86 ? -6.656 22.484 11.57 1 95.5 86 GLU A CA 1
ATOM 743 C C . GLU A 1 86 ? -5.66 23.484 11 1 95.5 86 GLU A C 1
ATOM 745 O O . GLU A 1 86 ? -4.559 23.125 10.602 1 95.5 86 GLU A O 1
ATOM 750 N N . LYS A 1 87 ? -6.055 24.766 11.047 1 96.56 87 LYS A N 1
ATOM 751 C CA . LYS A 1 87 ? -5.18 25.828 10.586 1 96.56 87 LYS A CA 1
ATOM 752 C C . LYS A 1 87 ? -4.258 26.312 11.703 1 96.56 87 LYS A C 1
ATOM 754 O O . LYS A 1 87 ? -3.408 27.188 11.484 1 96.56 87 LYS A O 1
ATOM 759 N N . HIS A 1 88 ? -4.465 25.797 12.883 1 94.56 88 HIS A N 1
ATOM 760 C CA . HIS A 1 88 ? -3.701 26.156 14.07 1 94.56 88 HIS A CA 1
ATOM 761 C C . HIS A 1 88 ? -3.979 27.594 14.484 1 94.56 88 HIS A C 1
ATOM 763 O O . HIS A 1 88 ? -3.109 28.266 15.055 1 94.56 88 HIS A O 1
ATOM 769 N N . LEU A 1 89 ? -5.148 28.062 14.148 1 97.5 89 LEU A N 1
ATOM 770 C CA . LEU A 1 89 ? -5.535 29.422 14.516 1 97.5 89 LEU A CA 1
ATOM 771 C C . LEU A 1 89 ? -6.203 29.438 15.883 1 97.5 89 LEU A C 1
ATOM 773 O O . LEU A 1 89 ? -6.215 30.469 16.562 1 97.5 89 LEU A O 1
ATOM 777 N N . ILE A 1 90 ? -6.781 28.344 16.219 1 97.25 90 ILE A N 1
ATOM 778 C CA . ILE A 1 90 ? -7.312 28.141 17.562 1 97.25 90 ILE A CA 1
ATOM 779 C C . ILE A 1 90 ? -6.945 26.734 18.047 1 97.25 90 ILE A C 1
ATOM 781 O O . ILE A 1 90 ? -6.438 25.922 17.281 1 97.25 90 ILE A O 1
ATOM 785 N N . SER A 1 91 ? -7.043 26.5 19.312 1 94.31 91 SER A N 1
ATOM 786 C CA . SER A 1 91 ? -6.754 25.188 19.891 1 94.31 91 SER A CA 1
ATOM 787 C C . SER A 1 91 ? -8.031 24.469 20.312 1 94.31 91 SER A C 1
ATOM 789 O O . SER A 1 91 ? -9.094 25.094 20.406 1 94.31 91 SER A O 1
ATOM 791 N N . SER A 1 92 ? -7.883 23.234 20.516 1 91.56 92 SER A N 1
ATOM 792 C CA . SER A 1 92 ? -9.008 22.484 21.062 1 91.56 92 SER A CA 1
ATOM 793 C C . SER A 1 92 ? -9.406 23.031 22.438 1 91.56 92 SER A C 1
ATOM 795 O O . SER A 1 92 ? -10.586 23.047 22.797 1 91.56 92 SER A O 1
ATOM 797 N N . ASP A 1 93 ? -8.445 23.453 23.141 1 89.5 93 ASP A N 1
ATOM 798 C CA . ASP A 1 93 ? -8.695 24.031 24.453 1 89.5 93 ASP A CA 1
ATOM 799 C C . ASP A 1 93 ? -9.516 25.312 24.359 1 89.5 93 ASP A C 1
ATOM 801 O O . ASP A 1 93 ? -10.359 25.594 25.203 1 89.5 93 ASP A O 1
ATOM 805 N N . HIS A 1 94 ? -9.211 26.047 23.359 1 93 94 HIS A N 1
ATOM 806 C CA . HIS A 1 94 ? -9.938 27.281 23.109 1 93 94 HIS A CA 1
ATOM 807 C C . HIS A 1 94 ? -11.43 27.016 22.953 1 93 94 HIS A C 1
ATOM 809 O O . HIS A 1 94 ? -12.258 27.859 23.312 1 93 94 HIS A O 1
ATOM 815 N N . LEU A 1 95 ? -11.727 25.812 22.469 1 93.25 95 LEU A N 1
ATOM 816 C CA . LEU A 1 95 ? -13.102 25.453 22.172 1 93.25 95 LEU A CA 1
ATOM 817 C C . LEU A 1 95 ? -13.805 24.891 23.406 1 93.25 95 LEU A C 1
ATOM 819 O O . LEU A 1 95 ? -15.031 24.812 23.453 1 93.25 95 LEU A O 1
ATOM 823 N N . GLU A 1 96 ? -13.094 24.453 24.375 1 90 96 GLU A N 1
ATOM 824 C CA . GLU A 1 96 ? -13.688 23.922 25.594 1 90 96 GLU A CA 1
ATOM 825 C C . GLU A 1 96 ? -14.531 24.969 26.312 1 90 96 GLU A C 1
ATOM 827 O O . GLU A 1 96 ? -15.602 24.656 26.844 1 90 96 GLU A O 1
ATOM 832 N N . ASN A 1 97 ? -14.047 26.141 26.406 1 88.12 97 ASN A N 1
ATOM 833 C CA . ASN A 1 97 ? -14.797 27.281 26.953 1 88.12 97 ASN A CA 1
ATOM 834 C C . ASN A 1 97 ? -15.062 28.328 25.875 1 88.12 97 ASN A C 1
ATOM 836 O O . ASN A 1 97 ? -14.484 29.422 25.906 1 88.12 97 ASN A O 1
ATOM 840 N N . ILE A 1 98 ? -16.047 28.109 25.078 1 93.56 98 ILE A N 1
ATOM 841 C CA . ILE A 1 98 ? -16.25 28.844 23.844 1 93.56 98 ILE A CA 1
ATOM 842 C C . ILE A 1 98 ? -16.969 30.172 24.141 1 93.56 98 ILE A C 1
ATOM 844 O O . ILE A 1 98 ? -16.891 31.109 23.359 1 93.56 98 ILE A O 1
ATOM 848 N N . ARG A 1 99 ? -17.719 30.203 25.25 1 93.12 99 ARG A N 1
ATOM 849 C CA . ARG A 1 99 ? -18.422 31.438 25.594 1 93.12 99 ARG A CA 1
ATOM 850 C C . ARG A 1 99 ? -17.422 32.531 25.953 1 93.12 99 ARG A C 1
ATOM 852 O O . ARG A 1 99 ? -16.594 32.375 26.844 1 93.12 99 ARG A O 1
ATOM 859 N N . GLY A 1 100 ? -17.469 33.594 25.25 1 95.38 100 GLY A N 1
ATOM 860 C CA . GLY A 1 100 ? -16.562 34.719 25.469 1 95.38 100 GLY A CA 1
ATOM 861 C C . GLY A 1 100 ? -15.219 34.531 24.812 1 95.38 100 GLY A C 1
ATOM 862 O O . GLY A 1 100 ? -14.297 35.312 25.047 1 95.38 100 GLY A O 1
ATOM 863 N N . ALA A 1 101 ? -15.117 33.5 24.047 1 96.88 101 ALA A N 1
ATOM 864 C CA . ALA A 1 101 ? -13.875 33.219 23.328 1 96.88 101 ALA A CA 1
ATOM 865 C C . ALA A 1 101 ? -13.898 33.906 21.953 1 96.88 101 ALA A C 1
ATOM 867 O O . ALA A 1 101 ? -14.961 34 21.328 1 96.88 101 ALA A O 1
ATOM 868 N N . GLY A 1 102 ? -12.75 34.344 21.5 1 98.25 102 GLY A N 1
ATOM 869 C CA . GLY A 1 102 ? -12.672 35 20.203 1 98.25 102 GLY A CA 1
ATOM 870 C C . GLY A 1 102 ? -11.328 34.812 19.531 1 98.25 102 GLY A C 1
ATOM 871 O O . GLY A 1 102 ? -10.398 34.25 20.109 1 98.25 102 GLY A O 1
ATOM 872 N N . LEU A 1 103 ? -11.305 35.219 18.281 1 98.69 103 LEU A N 1
ATOM 873 C CA . LEU A 1 103 ? -10.102 35.125 17.469 1 98.69 103 LEU A CA 1
ATOM 874 C C . LEU A 1 103 ? -9.938 36.406 16.641 1 98.69 103 LEU A C 1
ATOM 876 O O . LEU A 1 103 ? -10.883 36.844 15.984 1 98.69 103 LEU A O 1
ATOM 880 N N . LEU A 1 104 ? -8.844 37.062 16.844 1 98.81 104 LEU A N 1
ATOM 881 C CA . LEU A 1 104 ? -8.391 38.094 15.922 1 98.81 104 LEU A CA 1
ATOM 882 C C . LEU A 1 104 ? -7.328 37.562 14.977 1 98.81 104 LEU A C 1
ATOM 884 O O . LEU A 1 104 ? -6.312 37.031 15.414 1 98.81 104 LEU A O 1
ATOM 888 N N . VAL A 1 105 ? -7.562 37.656 13.641 1 98.69 105 VAL A N 1
ATOM 889 C CA . VAL A 1 105 ? -6.641 37.031 12.695 1 98.69 105 VAL A CA 1
ATOM 890 C C . VAL A 1 105 ? -6.488 37.906 11.461 1 98.69 105 VAL A C 1
ATOM 892 O O . VAL A 1 105 ? -7.469 38.469 10.953 1 98.69 105 VAL A O 1
ATOM 895 N N . ASP A 1 106 ? -5.27 38.125 11.086 1 98.06 106 ASP A N 1
ATOM 896 C CA . ASP A 1 106 ? -5.07 38.906 9.867 1 98.06 106 ASP A CA 1
ATOM 897 C C . ASP A 1 106 ? -5.496 38.094 8.641 1 98.06 106 ASP A C 1
ATOM 899 O O . ASP A 1 106 ? -5.461 36.875 8.648 1 98.06 106 ASP A O 1
ATOM 903 N N . LYS A 1 107 ? -5.773 38.656 7.547 1 96.75 107 LYS A N 1
ATOM 904 C CA . LYS A 1 107 ? -6.371 38.031 6.367 1 96.75 107 LYS A CA 1
ATOM 905 C C . LYS A 1 107 ? -5.438 37 5.762 1 96.75 107 LYS A C 1
ATOM 907 O O . LYS A 1 107 ? -5.895 36.062 5.113 1 96.75 107 LYS A O 1
ATOM 912 N N . SER A 1 108 ? -4.168 37.094 5.973 1 95.38 108 SER A N 1
ATOM 913 C CA . SER A 1 108 ? -3.207 36.125 5.445 1 95.38 108 SER A CA 1
ATOM 914 C C . SER A 1 108 ? -3.141 34.875 6.324 1 95.38 108 SER A C 1
ATOM 916 O O . SER A 1 108 ? -2.619 33.844 5.902 1 95.38 108 SER A O 1
ATOM 918 N N . GLY A 1 109 ? -3.615 35.031 7.547 1 97 109 GLY A N 1
ATOM 919 C CA . GLY A 1 109 ? -3.531 33.938 8.508 1 97 109 GLY A CA 1
ATOM 920 C C . GLY A 1 109 ? -2.203 33.875 9.234 1 97 109 GLY A C 1
ATOM 921 O O . GLY A 1 109 ? -1.961 32.969 10.031 1 97 109 GLY A O 1
ATOM 922 N N . LYS A 1 110 ? -1.358 34.812 9.07 1 96.88 110 LYS A N 1
ATOM 923 C CA . LYS A 1 110 ? -0.014 34.812 9.641 1 96.88 110 LYS A CA 1
ATOM 924 C C . LYS A 1 110 ? -0.046 35.25 11.109 1 96.88 110 LYS A C 1
ATOM 926 O O . LYS A 1 110 ? 0.598 34.594 11.953 1 96.88 110 LYS A O 1
ATOM 931 N N . LEU A 1 111 ? -0.76 36.281 11.406 1 98.5 111 LEU A N 1
ATOM 932 C CA . LEU A 1 111 ? -0.862 36.781 12.773 1 98.5 111 LEU A CA 1
ATOM 933 C C . LEU A 1 111 ? -2.258 36.562 13.336 1 98.5 111 LEU A C 1
ATOM 935 O O . LEU A 1 111 ? -3.256 36.75 12.641 1 98.5 111 LEU A O 1
ATOM 939 N N . SER A 1 112 ? -2.289 36.094 14.555 1 98.69 112 SER A N 1
ATOM 940 C CA . SER A 1 112 ? -3.588 35.906 15.188 1 98.69 112 SER A CA 1
ATOM 941 C C . SER A 1 112 ? -3.494 36 16.703 1 98.69 112 SER A C 1
ATOM 943 O O . SER A 1 112 ? -2.402 35.938 17.266 1 98.69 112 SER A O 1
ATOM 945 N N . VAL A 1 113 ? -4.566 36.312 17.328 1 98.62 113 VAL A N 1
ATOM 946 C CA . VAL A 1 113 ? -4.688 36.375 18.781 1 98.62 113 VAL A CA 1
ATOM 947 C C . VAL A 1 113 ? -5.895 35.562 19.234 1 98.62 113 VAL A C 1
ATOM 949 O O . VAL A 1 113 ? -7.031 35.844 18.859 1 98.62 113 VAL A O 1
ATOM 952 N N . MET A 1 114 ? -5.633 34.562 19.953 1 98.12 114 MET A N 1
ATOM 953 C CA . MET A 1 114 ? -6.711 33.844 20.625 1 98.12 114 MET A CA 1
ATOM 954 C C . MET A 1 114 ? -7.113 34.594 21.906 1 98.12 114 MET A C 1
ATOM 956 O O . MET A 1 114 ? -6.266 34.875 22.75 1 98.12 114 MET A O 1
ATOM 960 N N . ILE A 1 115 ? -8.352 34.875 22.031 1 97.94 115 ILE A N 1
ATOM 961 C CA . ILE A 1 115 ? -8.867 35.625 23.172 1 97.94 115 ILE A CA 1
ATOM 962 C C . ILE A 1 115 ? -9.578 34.656 24.125 1 97.94 115 ILE A C 1
ATOM 964 O O . ILE A 1 115 ? -10.477 33.938 23.734 1 97.94 115 ILE A O 1
ATOM 968 N N . ASN A 1 116 ? -9.18 34.656 25.375 1 95.94 116 ASN A N 1
ATOM 969 C CA . ASN A 1 116 ? -9.742 33.875 26.453 1 95.94 116 ASN A CA 1
ATOM 970 C C . ASN A 1 116 ? -9.516 32.375 26.234 1 95.94 116 ASN A C 1
ATOM 972 O O . ASN A 1 116 ? -10.453 31.578 26.344 1 95.94 116 ASN A O 1
ATOM 976 N N . GLU A 1 117 ? -8.391 32.031 25.797 1 93.19 117 GLU A N 1
ATOM 977 C CA . GLU A 1 117 ? -7.965 30.625 25.766 1 93.19 117 GLU A CA 1
ATOM 978 C C . GLU A 1 117 ? -7.398 30.188 27.109 1 93.19 117 GLU A C 1
ATOM 980 O O . GLU A 1 117 ? -8.07 30.297 28.141 1 93.19 117 GLU A O 1
ATOM 985 N N . GLU A 1 118 ? -6.234 29.656 27.188 1 89.25 118 GLU A N 1
ATOM 986 C CA . GLU A 1 118 ? -5.602 29.359 28.469 1 89.25 118 GLU A CA 1
ATOM 987 C C . GLU A 1 118 ? -5.195 30.641 29.188 1 89.25 118 GLU A C 1
ATOM 989 O O . GLU A 1 118 ? -5.281 30.734 30.406 1 89.25 118 GLU A O 1
ATOM 994 N N . ASP A 1 119 ? -4.77 31.578 28.484 1 93.12 119 ASP A N 1
ATOM 995 C CA . ASP A 1 119 ? -4.492 32.938 28.906 1 93.12 119 ASP A CA 1
ATOM 996 C C . ASP A 1 119 ? -5.469 33.938 28.266 1 93.12 119 ASP A C 1
ATOM 998 O O . ASP A 1 119 ? -6.195 33.562 27.328 1 93.12 119 ASP A O 1
ATOM 1002 N N . HIS A 1 120 ? -5.516 35.125 28.812 1 95.94 120 HIS A N 1
ATOM 1003 C CA . HIS A 1 120 ? -6.43 36.094 28.234 1 95.94 120 HIS A CA 1
ATOM 1004 C C . HIS A 1 120 ? -6.117 36.344 26.75 1 95.94 120 HIS A C 1
ATOM 1006 O O . HIS A 1 120 ? -7.031 36.438 25.938 1 95.94 120 HIS A O 1
ATOM 1012 N N . PHE A 1 121 ? -4.809 36.469 26.469 1 96.38 121 PHE A N 1
ATOM 1013 C CA . PHE A 1 121 ? -4.367 36.656 25.094 1 96.38 121 PHE A CA 1
ATOM 1014 C C . PHE A 1 121 ? -3.24 35.688 24.75 1 96.38 121 PHE A C 1
ATOM 1016 O O . PHE A 1 121 ? -2.24 35.625 25.469 1 96.38 121 PHE A O 1
ATOM 1023 N N . ARG A 1 122 ? -3.404 34.938 23.75 1 96.31 122 ARG A N 1
ATOM 1024 C CA . ARG A 1 122 ? -2.33 34.188 23.125 1 96.31 122 ARG A CA 1
ATOM 1025 C C . ARG A 1 122 ? -2.051 34.688 21.719 1 96.31 122 ARG A C 1
ATOM 1027 O O . ARG A 1 122 ? -2.791 34.375 20.781 1 96.31 122 ARG A O 1
ATOM 1034 N N . LEU A 1 123 ? -1.027 35.438 21.578 1 97.31 123 LEU A N 1
ATOM 1035 C CA . LEU A 1 123 ? -0.619 36 20.281 1 97.31 123 LEU A CA 1
ATOM 1036 C C . LEU A 1 123 ? 0.291 35 19.547 1 97.31 123 LEU A C 1
ATOM 1038 O O . LEU A 1 123 ? 1.163 34.375 20.156 1 97.31 123 LEU A O 1
ATOM 1042 N N . GLN A 1 124 ? 0.064 34.875 18.312 1 97.81 124 GLN A N 1
ATOM 1043 C CA . GLN A 1 124 ? 0.905 33.938 17.594 1 97.81 124 GLN A CA 1
ATOM 1044 C C . GLN A 1 124 ? 1.185 34.406 16.172 1 97.81 124 GLN A C 1
ATOM 1046 O O . GLN A 1 124 ? 0.42 35.219 15.617 1 97.81 124 GLN A O 1
ATOM 1051 N N . VAL A 1 125 ? 2.27 34.031 15.633 1 98 125 VAL A N 1
ATOM 1052 C CA . VAL A 1 125 ? 2.664 34.25 14.242 1 98 125 VAL A CA 1
ATOM 1053 C C . VAL A 1 125 ? 3.021 32.906 13.609 1 98 125 VAL A C 1
ATOM 1055 O O . VAL A 1 125 ? 3.656 32.062 14.242 1 98 125 VAL A O 1
ATOM 1058 N N . LEU A 1 126 ? 2.453 32.594 12.453 1 96.75 126 LEU A N 1
ATOM 1059 C CA . LEU A 1 126 ? 2.734 31.422 11.656 1 96.75 126 LEU A CA 1
ATOM 1060 C C . LEU A 1 126 ? 3.438 31.781 10.359 1 96.75 126 LEU A C 1
ATOM 1062 O O . LEU A 1 126 ? 3 32.688 9.648 1 96.75 126 LEU A O 1
ATOM 1066 N N . SER A 1 127 ? 4.504 31.172 10.07 1 95.25 127 SER A N 1
ATOM 1067 C CA . SER A 1 127 ? 5.242 31.422 8.836 1 95.25 127 SER A CA 1
ATOM 1068 C C . SER A 1 127 ? 5.703 30.109 8.195 1 95.25 127 SER A C 1
ATOM 1070 O O . SER A 1 127 ? 5.859 29.109 8.883 1 95.25 127 SER A O 1
ATOM 1072 N N . SER A 1 128 ? 5.902 30.141 6.906 1 94.25 128 SER A N 1
ATOM 1073 C CA . SER A 1 128 ? 6.465 29 6.207 1 94.25 128 SER A CA 1
ATOM 1074 C C . SER A 1 128 ? 7.98 28.953 6.348 1 94.25 128 SER A C 1
ATOM 1076 O O . SER A 1 128 ? 8.641 30 6.367 1 94.25 128 SER A O 1
ATOM 1078 N N . GLY A 1 129 ? 8.484 27.781 6.449 1 95.06 129 GLY A N 1
ATOM 1079 C CA . GLY A 1 129 ? 9.93 27.625 6.516 1 95.06 129 GLY A CA 1
ATOM 1080 C C . GLY A 1 129 ? 10.523 28.125 7.82 1 95.06 129 GLY A C 1
ATOM 1081 O O . GLY A 1 129 ? 9.812 28.266 8.82 1 95.06 129 GLY A O 1
ATOM 1082 N N . LEU A 1 130 ? 11.805 28.297 7.773 1 96 130 LEU A N 1
ATOM 1083 C CA . LEU A 1 130 ? 12.531 28.812 8.93 1 96 130 LEU A CA 1
ATOM 1084 C C . LEU A 1 130 ? 12.57 30.328 8.906 1 96 130 LEU A C 1
ATOM 1086 O O . LEU A 1 130 ? 13.336 30.922 8.141 1 96 130 LEU A O 1
ATOM 1090 N N . GLU A 1 131 ? 11.742 30.891 9.719 1 94.06 131 GLU A N 1
ATOM 1091 C CA . GLU A 1 131 ? 11.656 32.344 9.82 1 94.06 131 GLU A CA 1
ATOM 1092 C C . GLU A 1 131 ? 11.406 32.781 11.266 1 94.06 131 GLU A C 1
ATOM 1094 O O . GLU A 1 131 ? 10.258 32.938 11.688 1 94.06 131 GLU A O 1
ATOM 1099 N N . LEU A 1 132 ? 12.445 33.125 11.945 1 95.44 132 LEU A N 1
ATOM 1100 C CA . LEU A 1 132 ? 12.312 33.406 13.367 1 95.44 132 LEU A CA 1
ATOM 1101 C C . LEU A 1 132 ? 12.375 34.938 13.617 1 95.44 132 LEU A C 1
ATOM 1103 O O . LEU A 1 132 ? 11.461 35.5 14.211 1 95.44 132 LEU A O 1
ATOM 1107 N N . LYS A 1 133 ? 13.383 35.562 13.109 1 93.81 133 LYS A N 1
ATOM 1108 C CA . LYS A 1 133 ? 13.625 36.969 13.406 1 93.81 133 LYS A CA 1
ATOM 1109 C C . LYS A 1 133 ? 12.484 37.844 12.898 1 93.81 133 LYS A C 1
ATOM 1111 O O . LYS A 1 133 ? 11.906 38.625 13.664 1 93.81 133 LYS A O 1
ATOM 1116 N N . GLU A 1 134 ? 12.172 37.656 11.656 1 93.88 134 GLU A N 1
ATOM 1117 C CA . GLU A 1 134 ? 11.102 38.438 11.07 1 93.88 134 GLU A CA 1
ATOM 1118 C C . GLU A 1 134 ? 9.766 38.156 11.75 1 93.88 134 GLU A C 1
ATOM 1120 O O . GLU A 1 134 ? 8.992 39.094 12.023 1 93.88 134 GLU A O 1
ATOM 1125 N N . SER A 1 135 ? 9.5 36.969 12 1 95.62 135 SER A N 1
ATOM 1126 C CA . SER A 1 135 ? 8.258 36.562 12.672 1 95.62 135 SER A CA 1
ATOM 1127 C C . SER A 1 135 ? 8.18 37.156 14.078 1 95.62 135 SER A C 1
ATOM 1129 O O . SER A 1 135 ? 7.117 37.625 14.492 1 95.62 135 SER A O 1
ATOM 1131 N N . TRP A 1 136 ? 9.273 37.156 14.75 1 95.62 136 TRP A N 1
ATOM 1132 C CA . TRP A 1 136 ? 9.336 37.719 16.094 1 95.62 136 TRP A CA 1
ATOM 1133 C C . TRP A 1 136 ? 9.023 39.219 16.078 1 95.62 136 TRP A C 1
ATOM 1135 O O . TRP A 1 136 ? 8.219 39.688 16.891 1 95.62 136 TRP A O 1
ATOM 1145 N N . LYS A 1 137 ? 9.609 39.844 15.172 1 96.69 137 LYS A N 1
ATOM 1146 C CA . LYS A 1 137 ? 9.383 41.281 15.055 1 96.69 137 LYS A CA 1
ATOM 1147 C C . LYS A 1 137 ? 7.91 41.562 14.797 1 96.69 137 LYS A C 1
ATOM 1149 O O . LYS A 1 137 ? 7.344 42.5 15.398 1 96.69 137 LYS A O 1
ATOM 1154 N N . LYS A 1 138 ? 7.332 40.844 13.914 1 96.88 138 LYS A N 1
ATOM 1155 C CA . LYS A 1 138 ? 5.922 41.031 13.594 1 96.88 138 LYS A CA 1
ATOM 1156 C C . LYS A 1 138 ? 5.043 40.75 14.82 1 96.88 138 LYS A C 1
ATOM 1158 O O . LYS A 1 138 ? 4.09 41.5 15.078 1 96.88 138 LYS A O 1
ATOM 1163 N N . LEU A 1 139 ? 5.375 39.75 15.516 1 97 139 LEU A N 1
ATOM 1164 C CA . LEU A 1 139 ? 4.602 39.375 16.703 1 97 139 LEU A CA 1
ATOM 1165 C C . LEU A 1 139 ? 4.711 40.469 17.766 1 97 139 LEU A C 1
ATOM 1167 O O . LEU A 1 139 ? 3.725 40.781 18.438 1 97 139 LEU A O 1
ATOM 1171 N N . LEU A 1 140 ? 5.891 41 17.953 1 95.19 140 LEU A N 1
ATOM 1172 C CA . LEU A 1 140 ? 6.105 42.062 18.922 1 95.19 140 LEU A CA 1
ATOM 1173 C C . LEU A 1 140 ? 5.289 43.312 18.562 1 95.19 140 LEU A C 1
ATOM 1175 O O . LEU A 1 140 ? 4.77 44 19.453 1 95.19 140 LEU A O 1
ATOM 1179 N N . SER A 1 141 ? 5.285 43.531 17.344 1 97.06 141 SER A N 1
ATOM 1180 C CA . SER A 1 141 ? 4.48 44.688 16.891 1 97.06 141 SER A CA 1
ATOM 1181 C C . SER A 1 141 ? 3.01 44.5 17.25 1 97.06 141 SER A C 1
ATOM 1183 O O . SER A 1 141 ? 2.338 45.438 17.656 1 97.06 141 SER A O 1
ATOM 1185 N N . LEU A 1 142 ? 2.51 43.344 17.031 1 97.69 142 LEU A N 1
ATOM 1186 C CA . LEU A 1 142 ? 1.135 43.031 17.406 1 97.69 142 LEU A CA 1
ATOM 1187 C C . LEU A 1 142 ? 0.937 43.188 18.922 1 97.69 142 LEU A C 1
ATOM 1189 O O . LEU A 1 142 ? -0.061 43.75 19.359 1 97.69 142 LEU A O 1
ATOM 1193 N N . GLU A 1 143 ? 1.86 42.656 19.719 1 95.5 143 GLU A N 1
ATOM 1194 C CA . GLU A 1 143 ? 1.796 42.75 21.172 1 95.5 143 GLU A CA 1
ATOM 1195 C C . GLU A 1 143 ? 1.786 44.219 21.609 1 95.5 143 GLU A C 1
ATOM 1197 O O . GLU A 1 143 ? 1.107 44.562 22.578 1 95.5 143 GLU A O 1
ATOM 1202 N N . GLU A 1 144 ? 2.555 44.969 20.938 1 96.06 144 GLU A N 1
ATOM 1203 C CA . GLU A 1 144 ? 2.613 46.406 21.25 1 96.06 144 GLU A CA 1
ATOM 1204 C C . GLU A 1 144 ? 1.255 47.062 21.062 1 96.06 144 GLU A C 1
ATOM 1206 O O . GLU A 1 144 ? 0.85 47.906 21.859 1 96.06 144 GLU A O 1
ATOM 1211 N N . ILE A 1 145 ? 0.608 46.75 20.016 1 97 145 ILE A N 1
ATOM 1212 C CA . ILE A 1 145 ? -0.724 47.312 19.797 1 97 145 ILE A CA 1
ATOM 1213 C C . ILE A 1 145 ? -1.635 46.938 20.969 1 97 145 ILE A C 1
ATOM 1215 O O . ILE A 1 145 ? -2.352 47.812 21.484 1 97 145 ILE A O 1
ATOM 1219 N N . PHE A 1 146 ? -1.633 45.719 21.359 1 97.12 146 PHE A N 1
ATOM 1220 C CA . PHE A 1 146 ? -2.465 45.281 22.469 1 97.12 146 PHE A CA 1
ATOM 1221 C C . PHE A 1 146 ? -2.078 46.031 23.766 1 97.12 146 PHE A C 1
ATOM 1223 O O . PHE A 1 146 ? -2.945 46.375 24.547 1 97.12 146 PHE A O 1
ATOM 1230 N N . SER A 1 147 ? -0.752 46.25 23.938 1 94.81 147 SER A N 1
ATOM 1231 C CA . SER A 1 147 ? -0.258 46.875 25.141 1 94.81 147 SER A CA 1
ATOM 1232 C C . SER A 1 147 ? -0.732 48.344 25.234 1 94.81 147 SER A C 1
ATOM 1234 O O . SER A 1 147 ? -0.762 48.906 26.328 1 94.81 147 SER A O 1
ATOM 1236 N N . ASP A 1 148 ? -1.062 48.906 24.141 1 95.88 148 ASP A N 1
ATOM 1237 C CA . ASP A 1 148 ? -1.604 50.25 24.109 1 95.88 148 ASP A CA 1
ATOM 1238 C C . ASP A 1 148 ? -2.98 50.312 24.766 1 95.88 148 ASP A C 1
ATOM 1240 O O . ASP A 1 148 ? -3.391 51.344 25.281 1 95.88 148 ASP A O 1
ATOM 1244 N N . TYR A 1 149 ? -3.662 49.188 24.781 1 96.12 149 TYR A N 1
ATOM 1245 C CA . TYR A 1 149 ? -5.055 49.219 25.219 1 96.12 149 TYR A CA 1
ATOM 1246 C C . TYR A 1 149 ? -5.238 48.375 26.484 1 96.12 149 TYR A C 1
ATOM 1248 O O . TYR A 1 149 ? -6.234 48.5 27.188 1 96.12 149 TYR A O 1
ATOM 1256 N N . PHE A 1 150 ? -4.316 47.438 26.688 1 96.06 150 PHE A N 1
ATOM 1257 C CA . PHE A 1 150 ? -4.465 46.5 27.781 1 96.06 150 PHE A CA 1
ATOM 1258 C C . PHE A 1 150 ? -3.232 46.5 28.688 1 96.06 150 PHE A C 1
ATOM 1260 O O . PHE A 1 150 ? -2.104 46.594 28.188 1 96.06 150 PHE A O 1
ATOM 1267 N N . LYS A 1 151 ? -3.441 46.406 29.969 1 94.62 151 LYS A N 1
ATOM 1268 C CA . LYS A 1 151 ? -2.346 46.281 30.922 1 94.62 151 LYS A CA 1
ATOM 1269 C C . LYS A 1 151 ? -2.092 44.812 31.281 1 94.62 151 LYS A C 1
ATOM 1271 O O . LYS A 1 151 ? -2.947 44.156 31.875 1 94.62 151 LYS A O 1
ATOM 1276 N N . PHE A 1 152 ? -0.925 44.438 30.984 1 93.06 152 PHE A N 1
ATOM 1277 C CA . PHE A 1 152 ? -0.592 43.031 31.188 1 93.06 152 PHE A CA 1
ATOM 1278 C C . PHE A 1 152 ? -0.053 42.812 32.594 1 93.06 152 PHE A C 1
ATOM 1280 O O . PHE A 1 152 ? 0.665 43.656 33.125 1 93.06 152 PHE A O 1
ATOM 1287 N N . ALA A 1 153 ? -0.367 41.688 33.094 1 89.25 153 ALA A N 1
ATOM 1288 C CA . ALA A 1 153 ? 0.15 41.281 34.406 1 89.25 153 ALA A CA 1
ATOM 1289 C C . ALA A 1 153 ? 1.645 40.969 34.344 1 89.25 153 ALA A C 1
ATOM 1291 O O . ALA A 1 153 ? 2.084 40.156 33.5 1 89.25 153 ALA A O 1
ATOM 1292 N N . PHE A 1 154 ? 2.424 41.625 35.156 1 86.31 154 PHE A N 1
ATOM 1293 C CA . PHE A 1 154 ? 3.877 41.531 35.125 1 86.31 154 PHE A CA 1
ATOM 1294 C C . PHE A 1 154 ? 4.445 41.562 36.531 1 86.31 154 PHE A C 1
ATOM 1296 O O . PHE A 1 154 ? 3.957 42.281 37.406 1 86.31 154 PHE A O 1
ATOM 1303 N N . ASP A 1 155 ? 5.391 40.656 36.781 1 83.81 155 ASP A N 1
ATOM 1304 C CA . ASP A 1 155 ? 6.117 40.594 38.031 1 83.81 155 ASP A CA 1
ATOM 1305 C C . ASP A 1 155 ? 7.609 40.844 37.812 1 83.81 155 ASP A C 1
ATOM 1307 O O . ASP A 1 155 ? 8.211 40.25 36.906 1 83.81 155 ASP A O 1
ATOM 1311 N N . ASP A 1 156 ? 8.18 41.625 38.625 1 80.75 156 ASP A N 1
ATOM 1312 C CA . ASP A 1 156 ? 9.578 41.969 38.469 1 80.75 156 ASP A CA 1
ATOM 1313 C C . ASP A 1 156 ? 10.484 40.75 38.562 1 80.75 156 ASP A C 1
ATOM 1315 O O . ASP A 1 156 ? 11.539 40.719 37.906 1 80.75 156 ASP A O 1
ATOM 1319 N N . LYS A 1 157 ? 10.039 39.812 39.312 1 78.5 157 LYS A N 1
ATOM 1320 C CA . LYS A 1 157 ? 10.859 38.625 39.531 1 78.5 157 LYS A CA 1
ATOM 1321 C C . LYS A 1 157 ? 10.562 37.531 38.5 1 78.5 157 LYS A C 1
ATOM 1323 O O . LYS A 1 157 ? 11.469 36.875 38 1 78.5 157 LYS A O 1
ATOM 1328 N N . PHE A 1 158 ? 9.32 37.531 38.094 1 77.81 158 PHE A N 1
ATOM 1329 C CA . PHE A 1 158 ? 8.922 36.344 37.344 1 77.81 158 PHE A CA 1
ATOM 1330 C C . PHE A 1 158 ? 8.594 36.719 35.906 1 77.81 158 PHE A C 1
ATOM 1332 O O . PHE A 1 158 ? 8.406 35.812 35.062 1 77.81 158 PHE A O 1
ATOM 1339 N N . GLY A 1 159 ? 8.609 38.031 35.625 1 78.56 159 GLY A N 1
ATOM 1340 C CA . GLY A 1 159 ? 8.242 38.438 34.281 1 78.56 159 GLY A CA 1
ATOM 1341 C C . GLY A 1 159 ? 6.738 38.469 34.062 1 78.56 159 GLY A C 1
ATOM 1342 O O . GLY A 1 159 ? 5.984 38.875 34.969 1 78.56 159 GLY A O 1
ATOM 1343 N N . TYR A 1 160 ? 6.387 38.125 32.938 1 79.81 160 TYR A N 1
ATOM 1344 C CA . TYR A 1 160 ? 4.961 38.094 32.656 1 79.81 160 TYR A CA 1
ATOM 1345 C C . TYR A 1 160 ? 4.297 36.875 33.312 1 79.81 160 TYR A C 1
ATOM 1347 O O . TYR A 1 160 ? 4.836 35.781 33.25 1 79.81 160 TYR A O 1
ATOM 1355 N N . LEU A 1 161 ? 3.178 37.125 33.875 1 77.56 161 LEU A N 1
ATOM 1356 C CA . LEU A 1 161 ? 2.465 36.062 34.562 1 77.56 161 LEU A CA 1
ATOM 1357 C C . LEU A 1 161 ? 1.506 35.312 33.625 1 77.56 161 LEU A C 1
ATOM 1359 O O . LEU A 1 161 ? 0.675 35.969 32.969 1 77.56 161 LEU A O 1
ATOM 1363 N N . THR A 1 162 ? 1.716 34.062 33.531 1 78.19 162 THR A N 1
ATOM 1364 C CA . THR A 1 162 ? 0.897 33.25 32.625 1 78.19 162 THR A CA 1
ATOM 1365 C C . THR A 1 162 ? 0.207 32.125 33.375 1 78.19 162 THR A C 1
ATOM 1367 O O . THR A 1 162 ? 0.518 31.875 34.562 1 78.19 162 THR A O 1
ATOM 1370 N N . SER A 1 163 ? -0.761 31.547 32.875 1 77.38 163 SER A N 1
ATOM 1371 C CA . SER A 1 163 ? -1.522 30.469 33.5 1 77.38 163 SER A CA 1
ATOM 1372 C C . SER A 1 163 ? -0.685 29.203 33.625 1 77.38 163 SER A C 1
ATOM 1374 O O . SER A 1 163 ? -0.874 28.422 34.562 1 77.38 163 SER A O 1
ATOM 1376 N N . CYS A 1 164 ? 0.157 28.938 32.656 1 68.94 164 CYS A N 1
ATOM 1377 C CA . CYS A 1 164 ? 1.037 27.781 32.719 1 68.94 164 CYS A CA 1
ATOM 1378 C C . CYS A 1 164 ? 2.432 28.172 33.188 1 68.94 164 CYS A C 1
ATOM 1380 O O . CYS A 1 164 ? 3.055 29.078 32.625 1 68.94 164 CYS A O 1
ATOM 1382 N N . ILE A 1 165 ? 2.922 27.562 34.156 1 63.34 165 ILE A N 1
ATOM 1383 C CA . ILE A 1 165 ? 4.184 27.844 34.844 1 63.34 165 ILE A CA 1
ATOM 1384 C C . ILE A 1 165 ? 5.328 27.781 33.844 1 63.34 165 ILE A C 1
ATOM 1386 O O . ILE A 1 165 ? 6.273 28.578 33.906 1 63.34 165 ILE A O 1
ATOM 1390 N N . THR A 1 166 ? 5.137 26.891 32.875 1 63.5 166 THR A N 1
ATOM 1391 C CA . THR A 1 166 ? 6.215 26.703 31.906 1 63.5 166 THR A CA 1
ATOM 1392 C C . THR A 1 166 ? 6.352 27.938 31.016 1 63.5 166 THR A C 1
ATOM 1394 O O . THR A 1 166 ? 7.371 28.109 30.344 1 63.5 166 THR A O 1
ATOM 1397 N N . ASN A 1 167 ? 5.355 28.688 31.016 1 64.44 167 ASN A N 1
ATOM 1398 C CA . ASN A 1 167 ? 5.363 29.891 30.172 1 64.44 167 ASN A CA 1
ATOM 1399 C C . ASN A 1 167 ? 5.781 31.125 30.969 1 64.44 167 ASN A C 1
ATOM 1401 O O . ASN A 1 167 ? 5.785 32.219 30.438 1 64.44 167 ASN A O 1
ATOM 1405 N N . LEU A 1 168 ? 6.094 30.703 32.312 1 66.5 168 LEU A N 1
ATOM 1406 C CA . LEU A 1 168 ? 6.562 31.828 33.094 1 66.5 168 LEU A CA 1
ATOM 1407 C C . LEU A 1 168 ? 7.855 32.406 32.531 1 66.5 168 LEU A C 1
ATOM 1409 O O . LEU A 1 168 ? 8.609 31.688 31.859 1 66.5 168 LEU A O 1
ATOM 1413 N N . GLY A 1 169 ? 8.094 33.531 32.719 1 70.44 169 GLY A N 1
ATOM 1414 C CA . GLY A 1 169 ? 9.211 34.219 32.094 1 70.44 169 GLY A CA 1
ATOM 1415 C C . GLY A 1 169 ? 8.781 35.188 31.016 1 70.44 169 GLY A C 1
ATOM 1416 O O . GLY A 1 169 ? 7.934 36.062 31.234 1 70.44 169 GLY A O 1
ATOM 1417 N N . CYS A 1 170 ? 9.297 34.875 29.828 1 74.19 170 CYS A N 1
ATOM 1418 C CA . CYS A 1 170 ? 8.945 35.812 28.75 1 74.19 170 CYS A CA 1
ATOM 1419 C C . CYS A 1 170 ? 7.645 35.375 28.078 1 74.19 170 CYS A C 1
ATOM 1421 O O . CYS A 1 170 ? 7.09 36.125 27.266 1 74.19 170 CYS A O 1
ATOM 1423 N N . GLY A 1 171 ? 7.078 34.188 28.484 1 83.38 171 GLY A N 1
ATOM 1424 C CA . GLY A 1 171 ? 5.801 33.719 27.953 1 83.38 171 GLY A CA 1
ATOM 1425 C C . GLY A 1 171 ? 5.859 33.344 26.484 1 83.38 171 GLY A C 1
ATOM 1426 O O . GLY A 1 171 ? 4.844 33.406 25.781 1 83.38 171 GLY A O 1
ATOM 1427 N N . VAL A 1 172 ? 7.086 33.125 25.969 1 89.81 172 VAL A N 1
ATOM 1428 C CA . VAL A 1 172 ? 7.301 32.875 24.547 1 89.81 172 VAL A CA 1
ATOM 1429 C C . VAL A 1 172 ? 7.5 31.375 24.297 1 89.81 172 VAL A C 1
ATOM 1431 O O . VAL A 1 172 ? 8.195 30.703 25.062 1 89.81 172 VAL A O 1
ATOM 1434 N N . ARG A 1 173 ? 6.844 30.844 23.344 1 92.12 173 ARG A N 1
ATOM 1435 C CA . ARG A 1 173 ? 7.035 29.484 22.875 1 92.12 173 ARG A CA 1
ATOM 1436 C C . ARG A 1 173 ? 7.312 29.453 21.375 1 92.12 173 ARG A C 1
ATOM 1438 O O . ARG A 1 173 ? 6.637 30.141 20.609 1 92.12 173 ARG A O 1
ATOM 1445 N N . ILE A 1 174 ? 8.32 28.797 20.984 1 94.56 174 ILE A N 1
ATOM 1446 C CA . ILE A 1 174 ? 8.688 28.641 19.578 1 94.56 174 ILE A CA 1
ATOM 1447 C C . ILE A 1 174 ? 8.516 27.172 19.156 1 94.56 174 ILE A C 1
ATOM 1449 O O . ILE A 1 174 ? 8.953 26.266 19.875 1 94.56 174 ILE A O 1
ATOM 1453 N N . SER A 1 175 ? 7.895 26.953 18.047 1 95.44 175 SER A N 1
ATOM 1454 C CA . SER A 1 175 ? 7.688 25.594 17.547 1 95.44 175 SER A CA 1
ATOM 1455 C C . SER A 1 175 ? 7.98 25.516 16.062 1 95.44 175 SER A C 1
ATOM 1457 O O . SER A 1 175 ? 7.676 26.438 15.305 1 95.44 175 SER A O 1
ATOM 1459 N N . PHE A 1 176 ? 8.578 24.375 15.656 1 95.88 176 PHE A N 1
ATOM 1460 C CA . PHE A 1 176 ? 8.797 24.031 14.258 1 95.88 176 PHE A CA 1
ATOM 1461 C C . PHE A 1 176 ? 8.047 22.75 13.883 1 95.88 176 PHE A C 1
ATOM 1463 O O . PHE A 1 176 ? 8.023 21.797 14.656 1 95.88 176 PHE A O 1
ATOM 1470 N N . VAL A 1 177 ? 7.43 22.781 12.773 1 94.94 177 VAL A N 1
ATOM 1471 C CA . VAL A 1 177 ? 7.062 21.531 12.125 1 94.94 177 VAL A CA 1
ATOM 1472 C C . VAL A 1 177 ? 8.125 21.141 11.094 1 94.94 177 VAL A C 1
ATOM 1474 O O . VAL A 1 177 ? 8.43 21.922 10.188 1 94.94 177 VAL A O 1
ATOM 1477 N N . VAL A 1 178 ? 8.664 19.984 11.289 1 96.25 178 VAL A N 1
ATOM 1478 C CA . VAL A 1 178 ? 9.75 19.562 10.406 1 96.25 178 VAL A CA 1
ATOM 1479 C C . VAL A 1 178 ? 9.375 18.266 9.688 1 96.25 178 VAL A C 1
ATOM 1481 O O . VAL A 1 178 ? 8.586 17.469 10.211 1 96.25 178 VAL A O 1
ATOM 1484 N N . HIS A 1 179 ? 9.859 18.125 8.516 1 96.5 179 HIS A N 1
ATOM 1485 C CA . HIS A 1 179 ? 9.688 16.938 7.672 1 96.5 179 HIS A CA 1
ATOM 1486 C C . HIS A 1 179 ? 11 16.188 7.508 1 96.5 179 HIS A C 1
ATOM 1488 O O . HIS A 1 179 ? 11.906 16.656 6.816 1 96.5 179 HIS A O 1
ATOM 1494 N N . LEU A 1 180 ? 11.07 14.938 8.078 1 96.88 180 LEU A N 1
ATOM 1495 C CA . LEU A 1 180 ? 12.336 14.219 8.164 1 96.88 180 LEU A CA 1
ATOM 1496 C C . LEU A 1 180 ? 12.219 12.82 7.559 1 96.88 180 LEU A C 1
ATOM 1498 O O . LEU A 1 180 ? 12.555 11.828 8.211 1 96.88 180 LEU A O 1
ATOM 1502 N N . PRO A 1 181 ? 11.875 12.719 6.293 1 96.06 181 PRO A N 1
ATOM 1503 C CA . PRO A 1 181 ? 11.664 11.406 5.672 1 96.06 181 PRO A CA 1
ATOM 1504 C C . PRO A 1 181 ? 12.961 10.625 5.496 1 96.06 181 PRO A C 1
ATOM 1506 O O . PRO A 1 181 ? 12.984 9.406 5.668 1 96.06 181 PRO A O 1
ATOM 1509 N N . ALA A 1 182 ? 14.078 11.273 5.105 1 96.94 182 ALA A N 1
ATOM 1510 C CA . ALA A 1 182 ? 15.328 10.57 4.844 1 96.94 182 ALA A CA 1
ATOM 1511 C C . ALA A 1 182 ? 15.875 9.922 6.117 1 96.94 182 ALA A C 1
ATOM 1513 O O . ALA A 1 182 ? 16.297 8.766 6.102 1 96.94 182 ALA A O 1
ATOM 1514 N N . LEU A 1 183 ? 15.844 10.742 7.195 1 96.38 183 LEU A N 1
ATOM 1515 C CA . LEU A 1 183 ? 16.266 10.188 8.477 1 96.38 183 LEU A CA 1
ATOM 1516 C C . LEU A 1 183 ? 15.375 9.016 8.883 1 96.38 183 LEU A C 1
ATOM 1518 O O . LEU A 1 183 ? 15.852 8.047 9.484 1 96.38 183 LEU A O 1
ATOM 1522 N N . THR A 1 184 ? 14.141 9.086 8.562 1 94.19 184 THR A N 1
ATOM 1523 C CA . THR A 1 184 ? 13.18 8.039 8.883 1 94.19 184 THR A CA 1
ATOM 1524 C C . THR A 1 184 ? 13.445 6.789 8.055 1 94.19 184 THR A C 1
ATOM 1526 O O . THR A 1 184 ? 13.586 5.695 8.602 1 94.19 184 THR A O 1
ATOM 1529 N N . TYR A 1 185 ? 13.586 6.926 6.77 1 93.19 185 TYR A N 1
ATOM 1530 C CA . TYR A 1 185 ? 13.742 5.793 5.859 1 93.19 185 TYR A CA 1
ATOM 1531 C C . TYR A 1 185 ? 15.109 5.141 6.039 1 93.19 185 TYR A C 1
ATOM 1533 O O . TYR A 1 185 ? 15.273 3.943 5.789 1 93.19 185 TYR A O 1
ATOM 1541 N N . SER A 1 186 ? 16.078 5.883 6.473 1 93.88 186 SER A N 1
ATOM 1542 C CA . SER A 1 186 ? 17.422 5.336 6.676 1 93.88 186 SER A CA 1
ATOM 1543 C C . SER A 1 186 ? 17.531 4.637 8.023 1 93.88 186 SER A C 1
ATOM 1545 O O . SER A 1 186 ? 18.562 4.016 8.32 1 93.88 186 SER A O 1
ATOM 1547 N N . GLY A 1 187 ? 16.5 4.812 8.875 1 91.38 187 GLY A N 1
ATOM 1548 C CA . GLY A 1 187 ? 16.516 4.199 10.188 1 91.38 187 GLY A CA 1
ATOM 1549 C C . GLY A 1 187 ? 17.297 5 11.211 1 91.38 187 GLY A C 1
ATOM 1550 O O . GLY A 1 187 ? 17.5 4.547 12.344 1 91.38 187 GLY A O 1
ATOM 1551 N N . LYS A 1 188 ? 17.625 6.188 10.906 1 93.75 188 LYS A N 1
ATOM 1552 C CA . LYS A 1 188 ? 18.484 6.988 11.766 1 93.75 188 LYS A CA 1
ATOM 1553 C C . LYS A 1 188 ? 17.672 7.938 12.641 1 93.75 188 LYS A C 1
ATOM 1555 O O . LYS A 1 188 ? 18.219 8.609 13.516 1 93.75 188 LYS A O 1
ATOM 1560 N N . ILE A 1 189 ? 16.422 8.031 12.469 1 93.75 189 ILE A N 1
ATOM 1561 C CA . ILE A 1 189 ? 15.578 9.062 13.07 1 93.75 189 ILE A CA 1
ATOM 1562 C C . ILE A 1 189 ? 15.602 8.93 14.586 1 93.75 189 ILE A C 1
ATOM 1564 O O . ILE A 1 189 ? 15.695 9.93 15.305 1 93.75 189 ILE A O 1
ATOM 1568 N N . LYS A 1 190 ? 15.516 7.723 15.07 1 90.38 190 LYS A N 1
ATOM 1569 C CA . LYS A 1 190 ? 15.469 7.508 16.516 1 90.38 190 LYS A CA 1
ATOM 1570 C C . LYS A 1 190 ? 16.75 8 17.188 1 90.38 190 LYS A C 1
ATOM 1572 O O . LYS A 1 190 ? 16.703 8.734 18.172 1 90.38 190 LYS A O 1
ATOM 1577 N N . ASP A 1 191 ? 17.828 7.625 16.625 1 93.31 191 ASP A N 1
ATOM 1578 C CA . ASP A 1 191 ? 19.125 8.031 17.172 1 93.31 191 ASP A CA 1
ATOM 1579 C C . ASP A 1 191 ? 19.297 9.547 17.078 1 93.31 191 ASP A C 1
ATOM 1581 O O . ASP A 1 191 ? 19.797 10.172 18.016 1 93.31 191 ASP A O 1
ATOM 1585 N N . PHE A 1 192 ? 18.891 10.047 16.047 1 94.38 192 PHE A N 1
ATOM 1586 C CA . PHE A 1 192 ? 19.047 11.484 15.859 1 94.38 192 PHE A CA 1
ATOM 1587 C C . PHE A 1 192 ? 18.203 12.258 16.875 1 94.38 192 PHE A C 1
ATOM 1589 O O . PHE A 1 192 ? 18.688 13.211 17.484 1 94.38 192 PHE A O 1
ATOM 1596 N N . LEU A 1 193 ? 16.953 11.859 17.047 1 90.56 193 LEU A N 1
ATOM 1597 C CA . LEU A 1 193 ? 16.062 12.547 17.969 1 90.56 193 LEU A CA 1
ATOM 1598 C C . LEU A 1 193 ? 16.562 12.414 19.406 1 90.56 193 LEU A C 1
ATOM 1600 O O . LEU A 1 193 ? 16.406 13.336 20.203 1 90.56 193 LEU A O 1
ATOM 1604 N N . LYS A 1 194 ? 17.109 11.312 19.688 1 90.94 194 LYS A N 1
ATOM 1605 C CA . LYS A 1 194 ? 17.688 11.117 21 1 90.94 194 LYS A CA 1
ATOM 1606 C C . LYS A 1 194 ? 18.828 12.117 21.266 1 90.94 194 LYS A C 1
ATOM 1608 O O . LYS A 1 194 ? 18.922 12.68 22.344 1 90.94 194 LYS A O 1
ATOM 1613 N N . LYS A 1 195 ? 19.609 12.281 20.25 1 91.25 195 LYS A N 1
ATOM 1614 C CA . LYS A 1 195 ? 20.719 13.211 20.375 1 91.25 195 LYS A CA 1
ATOM 1615 C C . LYS A 1 195 ? 20.234 14.648 20.469 1 91.25 195 LYS A C 1
ATOM 1617 O O . LYS A 1 195 ? 20.891 15.492 21.094 1 91.25 195 LYS A O 1
ATOM 1622 N N . LEU A 1 196 ? 19.156 14.914 19.828 1 90.62 196 LEU A N 1
ATOM 1623 C CA . LEU A 1 196 ? 18.609 16.266 19.781 1 90.62 196 LEU A CA 1
ATOM 1624 C C . LEU A 1 196 ? 17.922 16.625 21.109 1 90.62 196 LEU A C 1
ATOM 1626 O O . LEU A 1 196 ? 17.859 17.797 21.469 1 90.62 196 LEU A O 1
ATOM 1630 N N . ARG A 1 197 ? 17.438 15.625 21.75 1 84.94 197 ARG A N 1
ATOM 1631 C CA . ARG A 1 197 ? 16.656 15.836 22.953 1 84.94 197 ARG A CA 1
ATOM 1632 C C . ARG A 1 197 ? 17.484 16.5 24.047 1 84.94 197 ARG A C 1
ATOM 1634 O O . ARG A 1 197 ? 18.625 16.109 24.297 1 84.94 197 ARG A O 1
ATOM 1641 N N . SER A 1 198 ? 17.062 17.562 24.516 1 80.44 198 SER A N 1
ATOM 1642 C CA . SER A 1 198 ? 17.594 18.281 25.656 1 80.44 198 SER A CA 1
ATOM 1643 C C . SER A 1 198 ? 16.484 18.781 26.578 1 80.44 198 SER A C 1
ATOM 1645 O O . SER A 1 198 ? 15.305 18.688 26.234 1 80.44 198 SER A O 1
ATOM 1647 N N . ASN A 1 199 ? 16.844 19.297 27.688 1 76.38 199 ASN A N 1
ATOM 1648 C CA . ASN A 1 199 ? 15.859 19.797 28.656 1 76.38 199 ASN A CA 1
ATOM 1649 C C . ASN A 1 199 ? 15.172 21.062 28.156 1 76.38 199 ASN A C 1
ATOM 1651 O O . ASN A 1 199 ? 14.172 21.484 28.719 1 76.38 199 ASN A O 1
ATOM 1655 N N . LYS A 1 200 ? 15.594 21.438 27.047 1 79.81 200 LYS A N 1
ATOM 1656 C CA . LYS A 1 200 ? 15.062 22.734 26.609 1 79.81 200 LYS A CA 1
ATOM 1657 C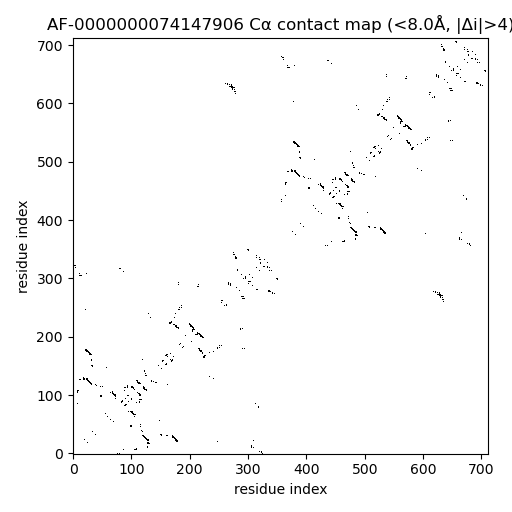 C . LYS A 1 200 ? 14.172 22.562 25.375 1 79.81 200 LYS A C 1
ATOM 1659 O O . LYS A 1 200 ? 13.586 23.547 24.891 1 79.81 200 LYS A O 1
ATOM 1664 N N . ILE A 1 201 ? 14.047 21.312 24.953 1 88.81 201 ILE A N 1
ATOM 1665 C CA . ILE A 1 201 ? 13.281 21.125 23.719 1 88.81 201 ILE A CA 1
ATOM 1666 C C . ILE A 1 201 ? 12.344 19.922 23.891 1 88.81 201 ILE A C 1
ATOM 1668 O O . ILE A 1 201 ? 12.688 18.938 24.531 1 88.81 201 ILE A O 1
ATOM 1672 N N . LEU A 1 202 ? 11.195 20.094 23.391 1 87.88 202 LEU A N 1
ATOM 1673 C CA . LEU A 1 202 ? 10.211 19.031 23.312 1 87.88 202 LEU A CA 1
ATOM 1674 C C . LEU A 1 202 ? 10.008 18.562 21.875 1 87.88 202 LEU A C 1
ATOM 1676 O O . LEU A 1 202 ? 9.828 19.391 20.969 1 87.88 202 LEU A O 1
ATOM 1680 N N . ILE A 1 203 ? 10.102 17.25 21.688 1 88.25 203 ILE A N 1
ATOM 1681 C CA . ILE A 1 203 ? 9.914 16.672 20.359 1 88.25 203 ILE A CA 1
ATOM 1682 C C . ILE A 1 203 ? 8.688 15.766 20.375 1 88.25 203 ILE A C 1
ATOM 1684 O O . ILE A 1 203 ? 8.602 14.836 21.172 1 88.25 203 ILE A O 1
ATOM 1688 N N . ARG A 1 204 ? 7.77 16.016 19.406 1 84.38 204 ARG A N 1
ATOM 1689 C CA . ARG A 1 204 ? 6.559 15.203 19.312 1 84.38 204 ARG A CA 1
ATOM 1690 C C . ARG A 1 204 ? 6.242 14.867 17.844 1 84.38 204 ARG A C 1
ATOM 1692 O O . ARG A 1 204 ? 6.469 15.68 16.953 1 84.38 204 ARG A O 1
ATOM 1699 N N . GLY A 1 205 ? 5.695 13.68 17.719 1 80 205 GLY A N 1
ATOM 1700 C CA . GLY A 1 205 ? 5.148 13.352 16.406 1 80 205 GLY A CA 1
ATOM 1701 C C . GLY A 1 205 ? 3.832 14.039 16.125 1 80 205 GLY A C 1
ATOM 1702 O O . GLY A 1 205 ? 3.025 14.258 17.031 1 80 205 GLY A O 1
ATOM 1703 N N . ILE A 1 206 ? 3.578 14.477 14.961 1 74.12 206 ILE A N 1
ATOM 1704 C CA . ILE A 1 206 ? 2.352 15.188 14.625 1 74.12 206 ILE A CA 1
ATOM 1705 C C . ILE A 1 206 ? 1.271 14.195 14.211 1 74.12 206 ILE A C 1
ATOM 1707 O O . ILE A 1 206 ? 0.12 14.305 14.641 1 74.12 206 ILE A O 1
ATOM 1711 N N . TYR A 1 207 ? 1.66 13.305 13.273 1 62.97 207 TYR A N 1
ATOM 1712 C CA . TYR A 1 207 ? 0.657 12.383 12.758 1 62.97 207 TYR A CA 1
ATOM 1713 C C . TYR A 1 207 ? 0.883 10.977 13.305 1 62.97 207 TYR A C 1
ATOM 1715 O O . TYR A 1 207 ? 2.018 10.492 13.344 1 62.97 207 TYR A O 1
ATOM 1723 N N . GLY A 1 208 ? -0.236 10.227 13.844 1 54.44 208 GLY A N 1
ATOM 1724 C CA . GLY A 1 208 ? -0.149 8.867 14.352 1 54.44 208 GLY A CA 1
ATOM 1725 C C . GLY A 1 208 ? 0.098 8.805 15.852 1 54.44 208 GLY A C 1
ATOM 1726 O O . GLY A 1 208 ? -0.195 9.758 16.562 1 54.44 208 GLY A O 1
ATOM 1727 N N . GLU A 1 209 ? 0.447 7.598 16.312 1 44.75 209 GLU A N 1
ATOM 1728 C CA . GLU A 1 209 ? 0.797 7.508 17.734 1 44.75 209 GLU A CA 1
ATOM 1729 C C . GLU A 1 209 ? 2.078 8.273 18.031 1 44.75 209 GLU A C 1
ATOM 1731 O O . GLU A 1 209 ? 2.963 8.383 17.188 1 44.75 209 GLU A O 1
ATOM 1736 N N . ARG A 1 210 ? 2.018 8.984 19.047 1 43.53 210 ARG A N 1
ATOM 1737 C CA . ARG A 1 210 ? 3.09 9.859 19.5 1 43.53 210 ARG A CA 1
ATOM 1738 C C . ARG A 1 210 ? 4.453 9.195 19.328 1 43.53 210 ARG A C 1
ATOM 1740 O O . ARG A 1 210 ? 5.438 9.859 19 1 43.53 210 ARG A O 1
ATOM 1747 N N . SER A 1 211 ? 4.637 7.996 19.562 1 40.84 211 SER A N 1
ATOM 1748 C CA . SER A 1 211 ? 5.906 7.281 19.641 1 40.84 211 SER A CA 1
ATOM 1749 C C . SER A 1 211 ? 6.297 6.691 18.297 1 40.84 211 SER A C 1
ATOM 1751 O O . SER A 1 211 ? 7.457 6.336 18.078 1 40.84 211 SER A O 1
ATOM 1753 N N . LYS A 1 212 ? 5.289 6.559 17.375 1 50.25 212 LYS A N 1
ATOM 1754 C CA . LYS A 1 212 ? 5.66 6.039 16.062 1 50.25 212 LYS A CA 1
ATOM 1755 C C . LYS A 1 212 ? 5.145 6.945 14.945 1 50.25 212 LYS A C 1
ATOM 1757 O O . LYS A 1 212 ? 4.086 6.691 14.367 1 50.25 212 LYS A O 1
ATOM 1762 N N . PRO A 1 213 ? 5.844 8.227 14.977 1 55.75 213 PRO A N 1
ATOM 1763 C CA . PRO A 1 213 ? 5.332 9.227 14.031 1 55.75 213 PRO A CA 1
ATOM 1764 C C . PRO A 1 213 ? 5.105 8.648 12.641 1 55.75 213 PRO A C 1
ATOM 1766 O O . PRO A 1 213 ? 5.836 7.754 12.203 1 55.75 213 PRO A O 1
ATOM 1769 N N . ILE A 1 214 ? 4.043 8.938 12.141 1 60.31 214 ILE A N 1
ATOM 1770 C CA . ILE A 1 214 ? 3.605 8.617 10.789 1 60.31 214 ILE A CA 1
ATOM 1771 C C . ILE A 1 214 ? 4.133 9.664 9.812 1 60.31 214 ILE A C 1
ATOM 1773 O O . ILE A 1 214 ? 4.215 10.844 10.148 1 60.31 214 ILE A O 1
ATOM 1777 N N . ALA A 1 215 ? 4.871 9.406 8.781 1 68.81 215 ALA A N 1
ATOM 1778 C CA . ALA A 1 215 ? 5.09 10.102 7.516 1 68.81 215 ALA A CA 1
ATOM 1779 C C . ALA A 1 215 ? 6.312 11.008 7.594 1 68.81 215 ALA A C 1
ATOM 1781 O O . ALA A 1 215 ? 6.5 11.883 6.746 1 68.81 215 ALA A O 1
ATOM 1782 N N . GLY A 1 216 ? 7.059 11.031 8.852 1 87 216 GLY A N 1
ATOM 1783 C CA . GLY A 1 216 ? 8.289 11.805 8.93 1 87 216 GLY A CA 1
ATOM 1784 C C . GLY A 1 216 ? 8.07 13.234 9.391 1 87 216 GLY A C 1
ATOM 1785 O O . GLY A 1 216 ? 8.914 14.102 9.164 1 87 216 GLY A O 1
ATOM 1786 N N . PHE A 1 217 ? 6.914 13.555 10 1 93.19 217 PHE A N 1
ATOM 1787 C CA . PHE A 1 217 ? 6.641 14.898 10.508 1 93.19 217 PHE A CA 1
ATOM 1788 C C . PHE A 1 217 ? 6.801 14.945 12.023 1 93.19 217 PHE A C 1
ATOM 1790 O O . PHE A 1 217 ? 6.27 14.094 12.742 1 93.19 217 PHE A O 1
ATOM 1797 N N . TYR A 1 218 ? 7.508 16.016 12.438 1 92.81 218 TYR A N 1
ATOM 1798 C CA . TYR A 1 218 ? 7.723 16.219 13.867 1 92.81 218 TYR A CA 1
ATOM 1799 C C . TYR A 1 218 ? 7.504 17.688 14.25 1 92.81 218 TYR A C 1
ATOM 1801 O O . TYR A 1 218 ? 7.695 18.578 13.43 1 92.81 218 TYR A O 1
ATOM 1809 N N . GLN A 1 219 ? 7.082 17.828 15.438 1 93.44 219 GLN A N 1
ATOM 1810 C CA . GLN A 1 219 ? 7.023 19.156 16.031 1 93.44 219 GLN A CA 1
ATOM 1811 C C . GLN A 1 219 ? 8.109 19.344 17.078 1 93.44 219 GLN A C 1
ATOM 1813 O O . GLN A 1 219 ? 8.211 18.547 18.031 1 93.44 219 GLN A O 1
ATOM 1818 N N . ILE A 1 220 ? 8.883 20.297 16.906 1 93.75 220 ILE A N 1
ATOM 1819 C CA . ILE A 1 220 ? 9.922 20.672 17.859 1 93.75 220 ILE A CA 1
ATOM 1820 C C . ILE A 1 220 ? 9.531 21.969 18.578 1 93.75 220 ILE A C 1
ATOM 1822 O O . ILE A 1 220 ? 9.352 23 17.938 1 93.75 220 ILE A O 1
ATOM 1826 N N . THR A 1 221 ? 9.438 21.906 19.891 1 93.25 221 THR A N 1
ATOM 1827 C CA . THR A 1 221 ? 8.938 23.047 20.641 1 93.25 221 THR A CA 1
ATOM 1828 C C . THR A 1 221 ? 9.922 23.422 21.75 1 93.25 221 THR A C 1
ATOM 1830 O O . THR A 1 221 ? 10.516 22.562 22.375 1 93.25 221 THR A O 1
ATOM 1833 N N . SER A 1 222 ? 10.008 24.703 21.984 1 91 222 SER A N 1
ATOM 1834 C CA . SER A 1 222 ? 10.82 25.172 23.109 1 91 222 SER A CA 1
ATOM 1835 C C . SER A 1 222 ? 10.125 24.922 24.438 1 91 222 SER A C 1
ATOM 1837 O O . SER A 1 222 ? 8.906 25.062 24.562 1 91 222 SER A O 1
ATOM 1839 N N . ARG A 1 223 ? 10.727 24.422 25.406 1 79.25 223 ARG A N 1
ATOM 1840 C CA . ARG A 1 223 ? 10.117 24.125 26.703 1 79.25 223 ARG A CA 1
ATOM 1841 C C . ARG A 1 223 ? 10.102 25.344 27.609 1 79.25 223 ARG A C 1
ATOM 1843 O O . ARG A 1 223 ? 9.062 25.688 28.172 1 79.25 223 ARG A O 1
ATOM 1850 N N . SER A 1 224 ? 11.242 25.688 28.188 1 66.69 224 SER A N 1
ATOM 1851 C CA . SER A 1 224 ? 11.227 26.672 29.25 1 66.69 224 SER A CA 1
ATOM 1852 C C . SER A 1 224 ? 11.852 27.984 28.797 1 66.69 224 SER A C 1
ATOM 1854 O O . SER A 1 224 ? 12.883 27.984 28.109 1 66.69 224 SER A O 1
ATOM 1856 N N . SER A 1 225 ? 11 28.984 29.094 1 65.81 225 SER A N 1
ATOM 1857 C CA . SER A 1 225 ? 11.531 30.328 28.812 1 65.81 225 SER A CA 1
ATOM 1858 C C . SER A 1 225 ? 11.938 31.031 30.109 1 65.81 225 SER A C 1
ATOM 1860 O O . SER A 1 225 ? 12.297 32.219 30.078 1 65.81 225 SER A O 1
ATOM 1862 N N . LEU A 1 226 ? 11.906 30.172 31.156 1 66.94 226 LEU A N 1
ATOM 1863 C CA . LEU A 1 226 ? 12.234 30.844 32.406 1 66.94 226 LEU A CA 1
ATOM 1864 C C . LEU A 1 226 ? 13.703 31.266 32.438 1 66.94 226 LEU A C 1
ATOM 1866 O O . LEU A 1 226 ? 14.594 30.453 32.188 1 66.94 226 LEU A O 1
ATOM 1870 N N . GLY A 1 227 ? 13.844 32.469 32.656 1 68 227 GLY A N 1
ATOM 1871 C CA . GLY A 1 227 ? 15.18 33 32.875 1 68 227 GLY A CA 1
ATOM 1872 C C . GLY A 1 227 ? 15.953 33.219 31.578 1 68 227 GLY A C 1
ATOM 1873 O O . GLY A 1 227 ? 17.156 33.5 31.609 1 68 227 GLY A O 1
ATOM 1874 N N . ILE A 1 228 ? 15.32 32.969 30.531 1 77.06 228 ILE A N 1
ATOM 1875 C CA . ILE A 1 228 ? 16 33.156 29.266 1 77.06 228 ILE A CA 1
ATOM 1876 C C . ILE A 1 228 ? 15.414 34.375 28.531 1 77.06 228 ILE A C 1
ATOM 1878 O O . ILE A 1 228 ? 14.188 34.531 28.5 1 77.06 228 ILE A O 1
ATOM 1882 N N . ALA A 1 229 ? 16.297 35.156 28.078 1 81.25 229 ALA A N 1
ATOM 1883 C CA . ALA A 1 229 ? 15.844 36.281 27.281 1 81.25 229 ALA A CA 1
ATOM 1884 C C . ALA A 1 229 ? 15.258 35.812 25.953 1 81.25 229 ALA A C 1
ATOM 1886 O O . ALA A 1 229 ? 15.656 34.781 25.406 1 81.25 229 ALA A O 1
ATOM 1887 N N . GLU A 1 230 ? 14.328 36.531 25.5 1 85.31 230 GLU A N 1
ATOM 1888 C CA . GLU A 1 230 ? 13.633 36.219 24.266 1 85.31 230 GLU A CA 1
ATOM 1889 C C . GLU A 1 230 ? 14.617 36.031 23.109 1 85.31 230 GLU A C 1
ATOM 1891 O O . GLU A 1 230 ? 14.516 35.094 22.328 1 85.31 230 GLU A O 1
ATOM 1896 N N . GLU A 1 231 ? 15.531 36.938 23.016 1 85.31 231 GLU A N 1
ATOM 1897 C CA . GLU A 1 231 ? 16.5 36.875 21.922 1 85.31 231 GLU A CA 1
ATOM 1898 C C . GLU A 1 231 ? 17.375 35.625 22.016 1 85.31 231 GLU A C 1
ATOM 1900 O O . GLU A 1 231 ? 17.734 35.031 21 1 85.31 231 GLU A O 1
ATOM 1905 N N . GLU A 1 232 ? 17.703 35.281 23.188 1 88.75 232 GLU A N 1
ATOM 1906 C CA . GLU A 1 232 ? 18.5 34.062 23.406 1 88.75 232 GLU A CA 1
ATOM 1907 C C . GLU A 1 232 ? 17.719 32.812 23 1 88.75 232 GLU A C 1
ATOM 1909 O O . GLU A 1 232 ? 18.297 31.875 22.438 1 88.75 232 GLU A O 1
ATOM 1914 N N . LEU A 1 233 ? 16.5 32.844 23.375 1 90 233 LEU A N 1
ATOM 1915 C CA . LEU A 1 233 ? 15.641 31.703 23 1 90 233 LEU A CA 1
ATOM 1916 C C . LEU A 1 233 ? 15.562 31.562 21.484 1 90 233 LEU A C 1
ATOM 1918 O O . LEU A 1 233 ? 15.648 30.438 20.969 1 90 233 LEU A O 1
ATOM 1922 N N . ILE A 1 234 ? 15.398 32.625 20.781 1 92.56 234 ILE A N 1
ATOM 1923 C CA . ILE A 1 234 ? 15.305 32.656 19.328 1 92.56 234 ILE A CA 1
ATOM 1924 C C . ILE A 1 234 ? 16.594 32.094 18.719 1 92.56 234 ILE A C 1
ATOM 1926 O O . ILE A 1 234 ? 16.562 31.281 17.812 1 92.56 234 ILE A O 1
ATOM 1930 N N . GLU A 1 235 ? 17.703 32.562 19.219 1 92.69 235 GLU A N 1
ATOM 1931 C CA . GLU A 1 235 ? 19 32.094 18.719 1 92.69 235 GLU A CA 1
ATOM 1932 C C . GLU A 1 235 ? 19.172 30.609 18.953 1 92.69 235 GLU A C 1
ATOM 1934 O O . GLU A 1 235 ? 19.688 29.891 18.094 1 92.69 235 GLU A O 1
ATOM 1939 N N . LYS A 1 236 ? 18.812 30.203 20.094 1 91.25 236 LYS A N 1
ATOM 1940 C CA . LYS A 1 236 ? 18.922 28.781 20.438 1 91.25 236 LYS A CA 1
ATOM 1941 C C . LYS A 1 236 ? 18.078 27.922 19.516 1 91.25 236 LYS A C 1
ATOM 1943 O O . LYS A 1 236 ? 18.547 26.891 19.016 1 91.25 236 LYS A O 1
ATOM 1948 N N . MET A 1 237 ? 16.875 28.328 19.328 1 94.88 237 MET A N 1
ATOM 1949 C CA . MET A 1 237 ? 15.977 27.562 18.469 1 94.88 237 MET A CA 1
ATOM 1950 C C . MET A 1 237 ? 16.438 27.594 17.016 1 94.88 237 MET A C 1
ATOM 1952 O O . MET A 1 237 ? 16.25 26.609 16.297 1 94.88 237 MET A O 1
ATOM 1956 N N . GLU A 1 238 ? 17.016 28.672 16.641 1 95.56 238 GLU A N 1
ATOM 1957 C CA . GLU A 1 238 ? 17.594 28.734 15.297 1 95.56 238 GLU A CA 1
ATOM 1958 C C . GLU A 1 238 ? 18.703 27.703 15.125 1 95.56 238 GLU A C 1
ATOM 1960 O O . GLU A 1 238 ? 18.781 27.047 14.078 1 95.56 238 GLU A O 1
ATOM 1965 N N . LYS A 1 239 ? 19.547 27.594 16.094 1 95.12 239 LYS A N 1
ATOM 1966 C CA . LYS A 1 239 ? 20.625 26.609 16.062 1 95.12 239 LYS A CA 1
ATOM 1967 C C . LYS A 1 239 ? 20.078 25.188 15.977 1 95.12 239 LYS A C 1
ATOM 1969 O O . LYS A 1 239 ? 20.594 24.359 15.227 1 95.12 239 LYS A O 1
ATOM 1974 N N . VAL A 1 240 ? 19.062 24.953 16.734 1 95.38 240 VAL A N 1
ATOM 1975 C CA . VAL A 1 240 ? 18.422 23.641 16.703 1 95.38 240 VAL A CA 1
ATOM 1976 C C . VAL A 1 240 ? 17.875 23.359 15.312 1 95.38 240 VAL A C 1
ATOM 1978 O O . VAL A 1 240 ? 18.094 22.266 14.766 1 95.38 240 VAL A O 1
ATOM 1981 N N . ALA A 1 241 ? 17.188 24.312 14.719 1 96.94 241 ALA A N 1
ATOM 1982 C CA . ALA A 1 241 ? 16.625 24.156 13.383 1 96.94 241 ALA A CA 1
ATOM 1983 C C . ALA A 1 241 ? 17.703 23.875 12.352 1 96.94 241 ALA A C 1
ATOM 1985 O O . ALA A 1 241 ? 17.547 23 11.484 1 96.94 241 ALA A O 1
ATOM 1986 N N . ARG A 1 242 ? 18.781 24.609 12.453 1 97.19 242 ARG A N 1
ATOM 1987 C CA . ARG A 1 242 ? 19.891 24.438 11.5 1 97.19 242 ARG A CA 1
ATOM 1988 C C . ARG A 1 242 ? 20.484 23.047 11.602 1 97.19 242 ARG A C 1
ATOM 1990 O O . ARG A 1 242 ? 20.828 22.438 10.586 1 97.19 242 ARG A O 1
ATOM 1997 N N . LYS A 1 243 ? 20.625 22.594 12.781 1 97 243 LYS A N 1
ATOM 1998 C CA . LYS A 1 243 ? 21.141 21.25 12.984 1 97 243 LYS A CA 1
ATOM 1999 C C . LYS A 1 243 ? 20.234 20.203 12.336 1 97 243 LYS A C 1
ATOM 2001 O O . LYS A 1 243 ? 20.719 19.281 11.68 1 97 243 LYS A O 1
ATOM 2006 N N . ILE A 1 244 ? 18.984 20.359 12.516 1 97.5 244 ILE A N 1
ATOM 2007 C CA . ILE A 1 244 ? 18 19.438 11.961 1 97.5 244 ILE A CA 1
ATOM 2008 C C . ILE A 1 244 ? 18.062 19.469 10.438 1 97.5 244 ILE A C 1
ATOM 2010 O O . ILE A 1 244 ? 18.094 18.422 9.789 1 97.5 244 ILE A O 1
ATOM 2014 N N . ILE A 1 245 ? 18.125 20.656 9.898 1 98.06 245 ILE A N 1
ATOM 2015 C CA . ILE A 1 245 ? 18.172 20.859 8.453 1 98.06 245 ILE A CA 1
ATOM 2016 C C . ILE A 1 245 ? 19.422 20.172 7.883 1 98.06 245 ILE A C 1
ATOM 2018 O O . ILE A 1 245 ? 19.328 19.406 6.926 1 98.06 245 ILE A O 1
ATOM 2022 N N . ASP A 1 246 ? 20.531 20.422 8.484 1 98.06 246 ASP A N 1
ATOM 2023 C CA . ASP A 1 246 ? 21.797 19.891 7.988 1 98.06 246 ASP A CA 1
ATOM 2024 C C . ASP A 1 246 ? 21.781 18.359 7.98 1 98.06 246 ASP A C 1
ATOM 2026 O O . ASP A 1 246 ? 22.141 17.734 6.98 1 98.06 246 ASP A O 1
ATOM 2030 N N . GLU A 1 247 ? 21.328 17.812 9.055 1 97.75 247 GLU A N 1
ATOM 2031 C CA . GLU A 1 247 ? 21.328 16.359 9.172 1 97.75 247 GLU A CA 1
ATOM 2032 C C . GLU A 1 247 ? 20.391 15.734 8.141 1 97.75 247 GLU A C 1
ATOM 2034 O O . GLU A 1 247 ? 20.75 14.773 7.465 1 97.75 247 GLU A O 1
ATOM 2039 N N . GLU A 1 248 ? 19.219 16.234 8.023 1 98.12 248 GLU A N 1
ATOM 2040 C CA . GLU A 1 248 ? 18.234 15.688 7.086 1 98.12 248 GLU A CA 1
ATOM 2041 C C . GLU A 1 248 ? 18.719 15.812 5.648 1 98.12 248 GLU A C 1
ATOM 2043 O O . GLU A 1 248 ? 18.594 14.867 4.859 1 98.12 248 GLU A O 1
ATOM 2048 N N . VAL A 1 249 ? 19.281 16.984 5.332 1 98.06 249 VAL A N 1
ATOM 2049 C CA . VAL A 1 249 ? 19.719 17.234 3.967 1 98.06 249 VAL A CA 1
ATOM 2050 C C . VAL A 1 249 ? 20.875 16.281 3.615 1 98.06 249 VAL A C 1
ATOM 2052 O O . VAL A 1 249 ? 20.922 15.742 2.508 1 98.06 249 VAL A O 1
ATOM 2055 N N . ILE A 1 250 ? 21.75 16.016 4.527 1 98.19 250 ILE A N 1
ATOM 2056 C CA . ILE A 1 250 ? 22.859 15.109 4.309 1 98.19 250 ILE A CA 1
ATOM 2057 C C . ILE A 1 250 ? 22.328 13.719 3.979 1 98.19 250 ILE A C 1
ATOM 2059 O O . ILE A 1 250 ? 22.781 13.086 3.018 1 98.19 250 ILE A O 1
ATOM 2063 N N . VAL A 1 251 ? 21.391 13.297 4.77 1 97.69 251 VAL A N 1
ATOM 2064 C CA . VAL A 1 251 ? 20.859 11.945 4.59 1 97.69 251 VAL A CA 1
ATOM 2065 C C . VAL A 1 251 ? 20.047 11.883 3.301 1 97.69 251 VAL A C 1
ATOM 2067 O O . VAL A 1 251 ? 20.062 10.867 2.596 1 97.69 251 VAL A O 1
ATOM 2070 N N . ARG A 1 252 ? 19.297 12.93 2.988 1 97.69 252 ARG A N 1
ATOM 2071 C CA . ARG A 1 252 ? 18.578 12.984 1.719 1 97.69 252 ARG A CA 1
ATOM 2072 C C . ARG A 1 252 ? 19.531 12.773 0.545 1 97.69 252 ARG A C 1
ATOM 2074 O O . ARG A 1 252 ? 19.266 11.945 -0.328 1 97.69 252 ARG A O 1
ATOM 2081 N N . GLU A 1 253 ? 20.578 13.516 0.562 1 97.38 253 GLU A N 1
ATOM 2082 C CA . GLU A 1 253 ? 21.547 13.445 -0.539 1 97.38 253 GLU A CA 1
ATOM 2083 C C . GLU A 1 253 ? 22.203 12.07 -0.61 1 97.38 253 GLU A C 1
ATOM 2085 O O . GLU A 1 253 ? 22.438 11.547 -1.699 1 97.38 253 GLU A O 1
ATOM 2090 N N . PHE A 1 254 ? 22.5 11.547 0.488 1 97.19 254 PHE A N 1
ATOM 2091 C CA . PHE A 1 254 ? 23.078 10.211 0.536 1 97.19 254 PHE A CA 1
ATOM 2092 C C . PHE A 1 254 ? 22.125 9.188 -0.068 1 97.19 254 PHE A C 1
ATOM 2094 O O . PHE A 1 254 ? 22.531 8.391 -0.919 1 97.19 254 PHE A O 1
ATOM 2101 N N . LEU A 1 255 ? 20.891 9.195 0.338 1 96.06 255 LEU A N 1
ATOM 2102 C CA . LEU A 1 255 ? 19.906 8.242 -0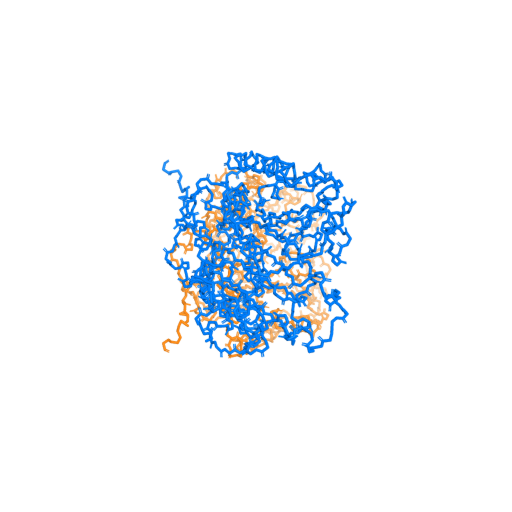.154 1 96.06 255 LEU A CA 1
ATOM 2103 C C . LEU A 1 255 ? 19.719 8.375 -1.661 1 96.06 255 LEU A C 1
ATOM 2105 O O . LEU A 1 255 ? 19.641 7.375 -2.377 1 96.06 255 LEU A O 1
ATOM 2109 N N . PHE A 1 256 ? 19.672 9.57 -2.064 1 95.56 256 PHE A N 1
ATOM 2110 C CA . PHE A 1 256 ? 19.438 9.805 -3.484 1 95.56 256 PHE A CA 1
ATOM 2111 C C . PHE A 1 256 ? 20.625 9.344 -4.32 1 95.56 256 PHE A C 1
ATOM 2113 O O . PHE A 1 256 ? 20.453 8.844 -5.43 1 95.56 256 PHE A O 1
ATOM 2120 N N . ARG A 1 257 ? 21.781 9.492 -3.826 1 95.75 257 ARG A N 1
ATOM 2121 C CA . ARG A 1 257 ? 22.984 9.117 -4.555 1 95.75 257 ARG A CA 1
ATOM 2122 C C . ARG A 1 257 ? 23.219 7.609 -4.504 1 95.75 257 ARG A C 1
ATOM 2124 O O . ARG A 1 257 ? 23.516 6.988 -5.523 1 95.75 257 ARG A O 1
ATOM 2131 N N . GLU A 1 258 ? 23.047 7.012 -3.363 1 96.31 258 GLU A N 1
ATOM 2132 C CA . GLU A 1 258 ? 23.438 5.625 -3.152 1 96.31 258 GLU A CA 1
ATOM 2133 C C . GLU A 1 258 ? 22.266 4.676 -3.328 1 96.31 258 GLU A C 1
ATOM 2135 O O . GLU A 1 258 ? 22.438 3.5 -3.646 1 96.31 258 GLU A O 1
ATOM 2140 N N . LYS A 1 259 ? 21.109 5.176 -3.104 1 95.62 259 LYS A N 1
ATOM 2141 C CA . LYS A 1 259 ? 19.906 4.348 -3.146 1 95.62 259 LYS A CA 1
ATOM 2142 C C . LYS A 1 259 ? 18.797 5.031 -3.951 1 95.62 259 LYS A C 1
ATOM 2144 O O . LYS A 1 259 ? 17.672 5.152 -3.479 1 95.62 259 LYS A O 1
ATOM 2149 N N . ARG A 1 260 ? 19.109 5.387 -5.047 1 95 260 ARG A N 1
ATOM 2150 C CA . ARG A 1 260 ? 18.219 6.184 -5.883 1 95 260 ARG A CA 1
ATOM 2151 C C . ARG A 1 260 ? 16.922 5.43 -6.172 1 95 260 ARG A C 1
ATOM 2153 O O . ARG A 1 260 ? 15.828 5.988 -6.047 1 95 260 ARG A O 1
ATOM 2160 N N . ARG A 1 261 ? 17.016 4.152 -6.57 1 95 261 ARG A N 1
ATOM 2161 C CA . ARG A 1 261 ? 15.844 3.354 -6.93 1 95 261 ARG A CA 1
ATOM 2162 C C . ARG A 1 261 ? 14.906 3.197 -5.742 1 95 261 ARG A C 1
ATOM 2164 O O . ARG A 1 261 ? 13.68 3.162 -5.91 1 95 261 ARG A O 1
ATOM 2171 N N . TYR A 1 262 ? 15.492 3.086 -4.648 1 95.06 262 TYR A N 1
ATOM 2172 C CA . TYR A 1 262 ? 14.703 2.988 -3.426 1 95.06 262 TYR A CA 1
ATOM 2173 C C . TYR A 1 262 ? 13.875 4.25 -3.209 1 95.06 262 TYR A C 1
ATOM 2175 O O . TYR A 1 262 ? 12.672 4.176 -2.934 1 95.06 262 TYR A O 1
ATOM 2183 N N . VAL A 1 263 ? 14.484 5.43 -3.348 1 95.62 263 VAL A N 1
ATOM 2184 C CA . VAL A 1 263 ? 13.797 6.711 -3.203 1 95.62 263 VAL A CA 1
ATOM 2185 C C . VAL A 1 263 ? 12.703 6.832 -4.262 1 95.62 263 VAL A C 1
ATOM 2187 O O . VAL A 1 263 ? 11.57 7.223 -3.955 1 95.62 263 VAL A O 1
ATOM 2190 N N . GLU A 1 264 ? 13.031 6.418 -5.426 1 96.69 264 GLU A N 1
ATOM 2191 C CA . GLU A 1 264 ? 12.055 6.453 -6.516 1 96.69 264 GLU A CA 1
ATOM 2192 C C . GLU A 1 264 ? 10.859 5.559 -6.215 1 96.69 264 GLU A C 1
ATOM 2194 O O . GLU A 1 264 ? 9.727 5.898 -6.551 1 96.69 264 GLU A O 1
ATOM 2199 N N . ASP A 1 265 ? 11.141 4.438 -5.645 1 96.62 265 ASP A N 1
ATOM 2200 C CA . ASP A 1 265 ? 10.07 3.496 -5.324 1 96.62 265 ASP A CA 1
ATOM 2201 C C . ASP A 1 265 ? 9.094 4.102 -4.316 1 96.62 265 ASP A C 1
ATOM 2203 O O . ASP A 1 265 ? 7.875 3.986 -4.484 1 96.62 265 ASP A O 1
ATOM 2207 N N . ILE A 1 266 ? 9.648 4.754 -3.305 1 95.62 266 ILE A N 1
ATOM 2208 C CA . ILE A 1 266 ? 8.836 5.375 -2.266 1 95.62 266 ILE A CA 1
ATOM 2209 C C . ILE A 1 266 ? 7.898 6.406 -2.891 1 95.62 266 ILE A C 1
ATOM 2211 O O . ILE A 1 266 ? 6.688 6.375 -2.66 1 95.62 266 ILE A O 1
ATOM 2215 N N . VAL A 1 267 ? 8.422 7.238 -3.656 1 96.5 267 VAL A N 1
ATOM 2216 C CA . VAL A 1 267 ? 7.68 8.359 -4.238 1 96.5 267 VAL A CA 1
ATOM 2217 C C . VAL A 1 267 ? 6.691 7.836 -5.277 1 96.5 267 VAL A C 1
ATOM 2219 O O . VAL A 1 267 ? 5.531 8.258 -5.301 1 96.5 267 VAL A O 1
ATOM 2222 N N . ALA A 1 268 ? 7.113 6.883 -6.082 1 96.62 268 ALA A N 1
ATOM 2223 C CA . ALA A 1 268 ? 6.289 6.363 -7.168 1 96.62 268 ALA A CA 1
ATOM 2224 C C . ALA A 1 268 ? 5.086 5.594 -6.629 1 96.62 268 ALA A C 1
ATOM 2226 O O . ALA A 1 268 ? 3.984 5.691 -7.172 1 96.62 268 ALA A O 1
ATOM 2227 N N . ARG A 1 269 ? 5.309 4.801 -5.633 1 96.62 269 ARG A N 1
ATOM 2228 C CA . ARG A 1 269 ? 4.207 4.074 -5.012 1 96.62 269 ARG A CA 1
ATOM 2229 C C . ARG A 1 269 ? 3.166 5.031 -4.445 1 96.62 269 ARG A C 1
ATOM 2231 O O . ARG A 1 269 ? 1.963 4.824 -4.621 1 96.62 269 ARG A O 1
ATOM 2238 N N . ALA A 1 270 ? 3.682 6.043 -3.727 1 96.5 270 ALA A N 1
ATOM 2239 C CA . ALA A 1 270 ? 2.775 7.043 -3.168 1 96.5 270 ALA A CA 1
ATOM 2240 C C . ALA A 1 270 ? 1.968 7.73 -4.266 1 96.5 270 ALA A C 1
ATOM 2242 O O . ALA A 1 270 ? 0.749 7.875 -4.148 1 96.5 270 ALA A O 1
ATOM 2243 N N . TYR A 1 271 ? 2.67 8.141 -5.316 1 97 271 TYR A N 1
ATOM 2244 C CA . TYR A 1 271 ? 1.996 8.75 -6.457 1 97 271 TYR A CA 1
ATOM 2245 C C . TYR A 1 271 ? 0.933 7.816 -7.027 1 97 271 TYR A C 1
ATOM 2247 O O . TYR A 1 271 ? -0.19 8.242 -7.305 1 97 271 TYR A O 1
ATOM 2255 N N . GLY A 1 272 ? 1.314 6.562 -7.191 1 96.06 272 GLY A N 1
ATOM 2256 C CA . GLY A 1 272 ? 0.39 5.582 -7.734 1 96.06 272 GLY A CA 1
ATOM 2257 C C . GLY A 1 272 ? -0.879 5.438 -6.914 1 96.06 272 GLY A C 1
ATOM 2258 O O . GLY A 1 272 ? -1.982 5.438 -7.465 1 96.06 272 GLY A O 1
ATOM 2259 N N . ILE A 1 273 ? -0.753 5.324 -5.641 1 97.06 273 ILE A N 1
ATOM 2260 C CA . ILE A 1 273 ? -1.905 5.141 -4.762 1 97.06 273 ILE A CA 1
ATOM 2261 C C . ILE A 1 273 ? -2.752 6.414 -4.754 1 97.06 273 ILE A C 1
ATOM 2263 O O . ILE A 1 273 ? -3.967 6.359 -4.957 1 97.06 273 ILE A O 1
ATOM 2267 N N . LEU A 1 274 ? -2.113 7.566 -4.586 1 97.44 274 LEU A N 1
ATOM 2268 C CA . LEU A 1 274 ? -2.83 8.836 -4.508 1 97.44 274 LEU A CA 1
ATOM 2269 C C . LEU A 1 274 ? -3.58 9.117 -5.805 1 97.44 274 LEU A C 1
ATOM 2271 O O . LEU A 1 274 ? -4.664 9.703 -5.785 1 97.44 274 LEU A O 1
ATOM 2275 N N . SER A 1 275 ? -3.072 8.711 -6.898 1 96 275 SER A N 1
ATOM 2276 C CA . SER A 1 275 ? -3.656 9.023 -8.195 1 96 275 SER A CA 1
ATOM 2277 C C . SER A 1 275 ? -4.766 8.047 -8.562 1 96 275 SER A C 1
ATOM 2279 O O . SER A 1 275 ? -5.496 8.258 -9.531 1 96 275 SER A O 1
ATOM 2281 N N . ASN A 1 276 ? -4.918 6.973 -7.734 1 96 276 ASN A N 1
ATOM 2282 C CA . ASN A 1 276 ? -5.852 5.949 -8.195 1 96 276 ASN A CA 1
ATOM 2283 C C . ASN A 1 276 ? -6.812 5.527 -7.086 1 96 276 ASN A C 1
ATOM 2285 O O . ASN A 1 276 ? -7.906 5.031 -7.359 1 96 276 ASN A O 1
ATOM 2289 N N . ALA A 1 277 ? -6.469 5.688 -5.855 1 96.94 277 ALA A N 1
ATOM 2290 C CA . ALA A 1 277 ? -7.246 5.203 -4.719 1 96.94 277 ALA A CA 1
ATOM 2291 C C . ALA A 1 277 ? -8.648 5.809 -4.715 1 96.94 277 ALA A C 1
ATOM 2293 O O . ALA A 1 277 ? -8.844 6.934 -5.18 1 96.94 277 ALA A O 1
ATOM 2294 N N . ARG A 1 278 ? -9.609 5.043 -4.133 1 97.44 278 ARG A N 1
ATOM 2295 C CA . ARG A 1 278 ? -10.984 5.531 -4.043 1 97.44 278 ARG A CA 1
ATOM 2296 C C . ARG A 1 278 ? -11.344 5.895 -2.607 1 97.44 278 ARG A C 1
ATOM 2298 O O . ARG A 1 278 ? -12.336 6.586 -2.367 1 97.44 278 ARG A O 1
ATOM 2305 N N . TYR A 1 279 ? -10.57 5.441 -1.687 1 97.12 279 TYR A N 1
ATOM 2306 C CA . TYR A 1 279 ? -10.664 5.809 -0.278 1 97.12 279 TYR A CA 1
ATOM 2307 C C . TYR A 1 279 ? -9.281 6.133 0.289 1 97.12 279 TYR A C 1
ATOM 2309 O O . TYR A 1 279 ? -8.32 5.406 0.044 1 97.12 279 TYR A O 1
ATOM 2317 N N . LEU A 1 280 ? -9.242 7.176 0.97 1 97.5 280 LEU A N 1
ATOM 2318 C CA . LEU A 1 280 ? -8.047 7.535 1.722 1 97.5 280 LEU A CA 1
ATOM 2319 C C . LEU A 1 280 ? -8.414 8.156 3.066 1 97.5 280 LEU A C 1
ATOM 2321 O O . LEU A 1 280 ? -9.055 9.211 3.115 1 97.5 280 LEU A O 1
ATOM 2325 N N . ASN A 1 281 ? -8.023 7.539 4.074 1 96 281 ASN A N 1
ATOM 2326 C CA . ASN A 1 281 ? -8.195 8.242 5.344 1 96 281 ASN A CA 1
ATOM 2327 C C . ASN A 1 281 ? -7.125 9.312 5.539 1 96 281 ASN A C 1
ATOM 2329 O O . ASN A 1 281 ? -6.152 9.367 4.781 1 96 281 ASN A O 1
ATOM 2333 N N . SER A 1 282 ? -7.285 10.148 6.527 1 93.88 282 SER A N 1
ATOM 2334 C CA . SER A 1 282 ? -6.43 11.312 6.711 1 93.88 282 SER A CA 1
ATOM 2335 C C . SER A 1 282 ? -4.98 10.906 6.938 1 93.88 282 SER A C 1
ATOM 2337 O O . SER A 1 282 ? -4.066 11.477 6.34 1 93.88 282 SER A O 1
ATOM 2339 N N . LEU A 1 283 ? -4.797 9.977 7.766 1 92.25 283 LEU A N 1
ATOM 2340 C CA . LEU A 1 283 ? -3.447 9.562 8.125 1 92.25 283 LEU A CA 1
ATOM 2341 C C . LEU A 1 283 ? -2.723 8.961 6.926 1 92.25 283 LEU A C 1
ATOM 2343 O O . LEU A 1 283 ? -1.565 9.297 6.66 1 92.25 283 LEU A O 1
ATOM 2347 N N . GLU A 1 284 ? -3.395 8.062 6.219 1 94 284 GLU A N 1
ATOM 2348 C CA . GLU A 1 284 ? -2.803 7.48 5.02 1 94 284 GLU A CA 1
ATOM 2349 C C . GLU A 1 284 ? -2.482 8.555 3.982 1 94 284 GLU A C 1
ATOM 2351 O O . GLU A 1 284 ? -1.407 8.539 3.379 1 94 284 GLU A O 1
ATOM 2356 N N . ALA A 1 285 ? -3.426 9.414 3.811 1 95.56 285 ALA A N 1
ATOM 2357 C CA . ALA A 1 285 ? -3.234 10.484 2.836 1 95.56 285 ALA A CA 1
ATOM 2358 C C . ALA A 1 285 ? -2.016 11.328 3.186 1 95.56 285 ALA A C 1
ATOM 2360 O O . ALA A 1 285 ? -1.189 11.633 2.32 1 95.56 285 ALA A O 1
ATOM 2361 N N . ILE A 1 286 ? -1.89 11.672 4.398 1 94.69 286 ILE A N 1
ATOM 2362 C CA . ILE A 1 286 ? -0.786 12.516 4.84 1 94.69 286 ILE A CA 1
ATOM 2363 C C . ILE A 1 286 ? 0.536 11.766 4.672 1 94.69 286 ILE A C 1
ATOM 2365 O O . ILE A 1 286 ? 1.54 12.352 4.258 1 94.69 286 ILE A O 1
ATOM 2369 N N . ASN A 1 287 ? 0.52 10.531 4.98 1 94.31 287 ASN A N 1
ATOM 2370 C CA . ASN A 1 287 ? 1.722 9.727 4.809 1 94.31 287 ASN A CA 1
ATOM 2371 C C . ASN A 1 287 ? 2.164 9.68 3.35 1 94.31 287 ASN A C 1
ATOM 2373 O O . ASN A 1 287 ? 3.352 9.812 3.051 1 94.31 287 ASN A O 1
ATOM 2377 N N . LEU A 1 288 ? 1.238 9.445 2.512 1 96.25 288 LEU A N 1
ATOM 2378 C CA . LEU A 1 288 ? 1.535 9.383 1.085 1 96.25 288 LEU A CA 1
ATOM 2379 C C . LEU A 1 288 ? 1.97 10.742 0.559 1 96.25 288 LEU A C 1
ATOM 2381 O O . LEU A 1 288 ? 2.875 10.836 -0.273 1 96.25 288 LEU A O 1
ATOM 2385 N N . LEU A 1 289 ? 1.353 11.766 1.039 1 96.12 289 LEU A N 1
ATOM 2386 C CA . LEU A 1 289 ? 1.745 13.109 0.629 1 96.12 289 LEU A CA 1
ATOM 2387 C C . LEU A 1 289 ? 3.137 13.453 1.153 1 96.12 289 LEU A C 1
ATOM 2389 O O . LEU A 1 289 ? 3.893 14.172 0.496 1 96.12 289 LEU A O 1
ATOM 2393 N N . SER A 1 290 ? 3.443 12.992 2.354 1 95.44 290 SER A N 1
ATOM 2394 C CA . SER A 1 290 ? 4.801 13.125 2.873 1 95.44 290 SER A CA 1
ATOM 2395 C C . SER A 1 290 ? 5.824 12.547 1.902 1 95.44 290 SER A C 1
ATOM 2397 O O . SER A 1 290 ? 6.848 13.172 1.621 1 95.44 290 SER A O 1
ATOM 2399 N N . ASP A 1 291 ? 5.516 11.383 1.368 1 95.88 291 ASP A N 1
ATOM 2400 C CA . ASP A 1 291 ? 6.402 10.734 0.41 1 95.88 291 ASP A CA 1
ATOM 2401 C C . ASP A 1 291 ? 6.539 11.562 -0.864 1 95.88 291 ASP A C 1
ATOM 2403 O O . ASP A 1 291 ? 7.629 11.68 -1.425 1 95.88 291 ASP A O 1
ATOM 2407 N N . LEU A 1 292 ? 5.453 12.109 -1.312 1 96.38 292 LEU A N 1
ATOM 2408 C CA . LEU A 1 292 ? 5.504 12.969 -2.49 1 96.38 292 LEU A CA 1
ATOM 2409 C C . LEU A 1 292 ? 6.352 14.211 -2.221 1 96.38 292 LEU A C 1
ATOM 2411 O O . LEU A 1 292 ? 7.121 14.641 -3.082 1 96.38 292 LEU A O 1
ATOM 2415 N N . ARG A 1 293 ? 6.125 14.766 -1.019 1 95.69 293 ARG A N 1
ATOM 2416 C CA . ARG A 1 293 ? 6.898 15.938 -0.631 1 95.69 293 ARG A CA 1
ATOM 2417 C C . ARG A 1 293 ? 8.398 15.648 -0.675 1 95.69 293 ARG A C 1
ATOM 2419 O O . ARG A 1 293 ? 9.18 16.484 -1.132 1 95.69 293 ARG A O 1
ATOM 2426 N N . PHE A 1 294 ? 8.758 14.492 -0.236 1 96 294 PHE A N 1
ATOM 2427 C CA . PHE A 1 294 ? 10.125 14 -0.298 1 96 294 PHE A CA 1
ATOM 2428 C C . PHE A 1 294 ? 10.625 13.961 -1.738 1 96 294 PHE A C 1
ATOM 2430 O O . PHE A 1 294 ? 11.734 14.398 -2.031 1 96 294 PHE A O 1
ATOM 2437 N N . GLY A 1 295 ? 9.812 13.5 -2.645 1 95.81 295 GLY A N 1
ATOM 2438 C CA . GLY A 1 295 ? 10.156 13.414 -4.055 1 95.81 295 GLY A CA 1
ATOM 2439 C C . GLY A 1 295 ? 10.273 14.773 -4.719 1 95.81 295 GLY A C 1
ATOM 2440 O O . GLY A 1 295 ? 11.109 14.961 -5.609 1 95.81 295 GLY A O 1
ATOM 2441 N N . ILE A 1 296 ? 9.406 15.68 -4.312 1 95 296 ILE A N 1
ATOM 2442 C CA . ILE A 1 296 ? 9.414 17.031 -4.871 1 95 296 ILE A CA 1
ATOM 2443 C C . ILE A 1 296 ? 10.773 17.688 -4.617 1 95 296 ILE A C 1
ATOM 2445 O O . ILE A 1 296 ? 11.281 18.422 -5.465 1 95 296 ILE A O 1
ATOM 2449 N N . TYR A 1 297 ? 11.328 17.391 -3.439 1 94.5 297 TYR A N 1
ATOM 2450 C CA . TYR A 1 297 ? 12.664 17.891 -3.119 1 94.5 297 TYR A CA 1
ATOM 2451 C C . TYR A 1 297 ? 13.664 17.5 -4.199 1 94.5 297 TYR A C 1
ATOM 2453 O O . TYR A 1 297 ? 14.539 18.297 -4.559 1 94.5 297 TYR A O 1
ATOM 2461 N N . PHE A 1 298 ? 13.516 16.344 -4.754 1 94.88 298 PHE A N 1
ATOM 2462 C CA . PHE A 1 298 ? 14.438 15.836 -5.762 1 94.88 298 PHE A CA 1
ATOM 2463 C C . PHE A 1 298 ? 13.922 16.125 -7.164 1 94.88 298 PHE A C 1
ATOM 2465 O O . PHE A 1 298 ? 14.398 15.539 -8.141 1 94.88 298 PHE A O 1
ATOM 2472 N N . LYS A 1 299 ? 12.852 16.906 -7.301 1 93.12 299 LYS A N 1
ATOM 2473 C CA . LYS A 1 299 ? 12.273 17.344 -8.57 1 93.12 299 LYS A CA 1
ATOM 2474 C C . LYS A 1 299 ? 11.695 16.156 -9.336 1 93.12 299 LYS A C 1
ATOM 2476 O O . LYS A 1 299 ? 11.758 16.109 -10.57 1 93.12 299 LYS A O 1
ATOM 2481 N N . MET A 1 300 ? 11.211 15.211 -8.633 1 94.25 300 MET A N 1
ATOM 2482 C CA . MET A 1 300 ? 10.602 14.047 -9.266 1 94.25 300 MET A CA 1
ATOM 2483 C C . MET A 1 300 ? 9.18 14.367 -9.719 1 94.25 300 MET A C 1
ATOM 2485 O O . MET A 1 300 ? 8.594 13.617 -10.5 1 94.25 300 MET A O 1
ATOM 2489 N N . LEU A 1 301 ? 8.617 15.352 -9.164 1 93.06 301 LEU A N 1
ATOM 2490 C CA . LEU A 1 301 ? 7.301 15.859 -9.547 1 93.06 301 LEU A CA 1
ATOM 2491 C C . LEU A 1 301 ? 7.336 17.375 -9.734 1 93.06 301 LEU A C 1
ATOM 2493 O O . LEU A 1 301 ? 8.016 18.078 -8.984 1 93.06 301 LEU A O 1
ATOM 2497 N N . ASP A 1 302 ? 6.48 17.797 -10.617 1 91.19 302 ASP A N 1
ATOM 2498 C CA . ASP A 1 302 ? 6.402 19.234 -10.875 1 91.19 302 ASP A CA 1
ATOM 2499 C C . ASP A 1 302 ? 5.285 19.875 -10.055 1 91.19 302 ASP A C 1
ATOM 2501 O O . ASP A 1 302 ? 4.336 20.438 -10.609 1 91.19 302 ASP A O 1
ATOM 2505 N N . ILE A 1 303 ? 5.301 19.719 -8.844 1 91.88 303 ILE A N 1
ATOM 2506 C CA . ILE A 1 303 ? 4.398 20.328 -7.871 1 91.88 303 ILE A CA 1
ATOM 2507 C C . ILE A 1 303 ? 5.195 21.188 -6.895 1 91.88 303 ILE A C 1
ATOM 2509 O O . ILE A 1 303 ? 6.25 20.766 -6.406 1 91.88 303 ILE A O 1
ATOM 2513 N N . SER A 1 304 ? 4.766 22.344 -6.75 1 90.94 304 SER A N 1
ATOM 2514 C CA . SER A 1 304 ? 5.469 23.203 -5.797 1 90.94 304 SER A CA 1
ATOM 2515 C C . SER A 1 304 ? 5.234 22.734 -4.363 1 90.94 304 SER A C 1
ATOM 2517 O O . SER A 1 304 ? 4.18 22.172 -4.047 1 90.94 304 SER A O 1
ATOM 2519 N N . MET A 1 305 ? 6.18 22.969 -3.52 1 91.12 305 MET A N 1
ATOM 2520 C CA . MET A 1 305 ? 6.066 22.609 -2.109 1 91.12 305 MET A CA 1
ATOM 2521 C C . MET A 1 305 ? 4.906 23.344 -1.448 1 91.12 305 MET A C 1
ATOM 2523 O O . MET A 1 305 ? 4.195 22.766 -0.617 1 91.12 305 MET A O 1
ATOM 2527 N N . LYS A 1 306 ? 4.691 24.547 -1.849 1 91.62 306 LYS A N 1
ATOM 2528 C CA . LYS A 1 306 ? 3.604 25.359 -1.321 1 91.62 306 LYS A CA 1
ATOM 2529 C C . LYS A 1 306 ? 2.25 24.703 -1.565 1 91.62 306 LYS A C 1
ATOM 2531 O O . LYS A 1 306 ? 1.423 24.609 -0.656 1 91.62 306 LYS A O 1
ATOM 2536 N N . VAL A 1 307 ? 2.129 24.281 -2.777 1 92.38 307 VAL A N 1
ATOM 2537 C CA . VAL A 1 307 ? 0.858 23.688 -3.174 1 92.38 307 VAL A CA 1
ATOM 2538 C C . VAL A 1 307 ? 0.63 22.391 -2.396 1 92.38 307 VAL A C 1
ATOM 2540 O O . VAL A 1 307 ? -0.478 22.141 -1.918 1 92.38 307 VAL A O 1
ATOM 2543 N N . LEU A 1 308 ? 1.663 21.609 -2.273 1 93.81 308 LEU A N 1
ATOM 2544 C CA . LEU A 1 308 ? 1.538 20.359 -1.546 1 93.81 308 LEU A CA 1
ATOM 2545 C C . LEU A 1 308 ? 1.229 20.609 -0.074 1 93.81 308 LEU A C 1
ATOM 2547 O O . LEU A 1 308 ? 0.394 19.922 0.517 1 93.81 308 LEU A O 1
ATOM 2551 N N . ASP A 1 309 ? 1.908 21.562 0.52 1 93.81 309 ASP A N 1
ATOM 2552 C CA . ASP A 1 309 ? 1.662 21.891 1.919 1 93.81 309 ASP A CA 1
ATOM 2553 C C . ASP A 1 309 ? 0.224 22.359 2.127 1 93.81 309 ASP A C 1
ATOM 2555 O O . ASP A 1 309 ? -0.415 22 3.117 1 93.81 309 ASP A O 1
ATOM 2559 N N . LEU A 1 310 ? -0.243 23.188 1.224 1 94.62 310 LEU A N 1
ATOM 2560 C CA . LEU A 1 310 ? -1.629 23.641 1.274 1 94.62 310 LEU A CA 1
ATOM 2561 C C . LEU A 1 310 ? -2.592 22.453 1.179 1 94.62 310 LEU A C 1
ATOM 2563 O O . LEU A 1 310 ? -3.559 22.375 1.938 1 94.62 310 LEU A O 1
ATOM 2567 N N . LEU A 1 311 ? -2.287 21.562 0.3 1 95.06 311 LEU A N 1
ATOM 2568 C CA . LEU A 1 311 ? -3.135 20.406 0.091 1 95.06 311 LEU A CA 1
ATOM 2569 C C . LEU A 1 311 ? -3.24 19.578 1.367 1 95.06 311 LEU A C 1
ATOM 2571 O O . LEU A 1 311 ? -4.309 19.047 1.683 1 95.06 311 LEU A O 1
ATOM 2575 N N . MET A 1 312 ? -2.201 19.422 2.084 1 94.69 312 MET A N 1
ATOM 2576 C CA . MET A 1 312 ? -2.168 18.594 3.295 1 94.69 312 MET A CA 1
ATOM 2577 C C . MET A 1 312 ? -3.123 19.156 4.348 1 94.69 312 MET A C 1
ATOM 2579 O O . MET A 1 312 ? -3.631 18.406 5.184 1 94.69 312 MET A O 1
ATOM 2583 N N . ILE A 1 313 ? -3.398 20.406 4.293 1 95.75 313 ILE A N 1
ATOM 2584 C CA . ILE A 1 313 ? -4.355 21.016 5.211 1 95.75 313 ILE A CA 1
ATOM 2585 C C . ILE A 1 313 ? -5.77 20.859 4.656 1 95.75 313 ILE A C 1
ATOM 2587 O O . ILE A 1 313 ? -6.688 20.469 5.379 1 95.75 313 ILE A O 1
ATOM 2591 N N . LEU A 1 314 ? -5.902 21.062 3.365 1 96.88 314 LEU A N 1
ATOM 2592 C CA . LEU A 1 314 ? -7.211 21.156 2.723 1 96.88 314 LEU A CA 1
ATOM 2593 C C . LEU A 1 314 ? -7.906 19.812 2.701 1 96.88 314 LEU A C 1
ATOM 2595 O O . LEU A 1 314 ? -9.125 19.734 2.521 1 96.88 314 LEU A O 1
ATOM 2599 N N . ILE A 1 315 ? -7.145 18.766 2.918 1 97.31 315 ILE A N 1
ATOM 2600 C CA . ILE A 1 315 ? -7.738 17.438 2.799 1 97.31 315 ILE A CA 1
ATOM 2601 C C . ILE A 1 315 ? -8.164 16.938 4.18 1 97.31 315 ILE A C 1
ATOM 2603 O O . ILE A 1 315 ? -8.711 15.836 4.309 1 97.31 315 ILE A O 1
ATOM 2607 N N . LEU A 1 316 ? -7.895 17.703 5.207 1 96.69 316 LEU A N 1
ATOM 2608 C CA . LEU A 1 316 ? -8.242 17.281 6.559 1 96.69 316 LEU A CA 1
ATOM 2609 C C . LEU A 1 316 ? -9.75 17.344 6.777 1 96.69 316 LEU A C 1
ATOM 2611 O O . LEU A 1 316 ? -10.469 17.984 6.012 1 96.69 316 LEU A O 1
ATOM 2615 N N . PRO A 1 317 ? -10.305 16.641 7.773 1 96.94 317 PRO A N 1
ATOM 2616 C CA . PRO A 1 317 ? -11.742 16.469 7.953 1 96.94 317 PRO A CA 1
ATOM 2617 C C . PRO A 1 317 ? -12.484 17.812 8.078 1 96.94 317 PRO A C 1
ATOM 2619 O O . PRO A 1 317 ? -13.516 18 7.434 1 96.94 317 PRO A O 1
ATOM 2622 N N . GLY A 1 318 ? -11.977 18.719 8.953 1 96.5 318 GLY A N 1
ATOM 2623 C CA . GLY A 1 318 ? -12.633 20 9.117 1 96.5 318 GLY A CA 1
ATOM 2624 C C . GLY A 1 318 ? -12.703 20.797 7.836 1 96.5 318 GLY A C 1
ATOM 2625 O O . GLY A 1 318 ? -13.742 21.391 7.516 1 96.5 318 GLY A O 1
ATOM 2626 N N . HIS A 1 319 ? -11.688 20.766 7.082 1 97.69 319 HIS A N 1
ATOM 2627 C CA . HIS A 1 319 ? -11.641 21.5 5.828 1 97.69 319 HIS A CA 1
ATOM 2628 C C . HIS A 1 319 ? -12.555 20.875 4.781 1 97.69 319 HIS A C 1
ATOM 2630 O O . HIS A 1 319 ? -13.289 21.578 4.09 1 97.69 319 HIS A O 1
ATOM 2636 N N . LEU A 1 320 ? -12.492 19.578 4.676 1 97.44 320 LEU A N 1
ATOM 2637 C CA . LEU A 1 320 ? -13.352 18.922 3.697 1 97.44 320 LEU A CA 1
ATOM 2638 C C . LEU A 1 320 ? -14.812 19.234 3.955 1 97.44 320 LEU A C 1
ATOM 2640 O O . LEU A 1 320 ? -15.555 19.562 3.025 1 97.44 320 LEU A O 1
ATOM 2644 N N . GLN A 1 321 ? -15.211 19.156 5.203 1 97.5 321 GLN A N 1
ATOM 2645 C CA . GLN A 1 321 ? -16.594 19.422 5.555 1 97.5 321 GLN A CA 1
ATOM 2646 C C . GLN A 1 321 ? -16.953 20.891 5.324 1 97.5 321 GLN A C 1
ATOM 2648 O O . GLN A 1 321 ? -18.078 21.203 4.926 1 97.5 321 GLN A O 1
ATOM 2653 N N . THR A 1 322 ? -16.031 21.781 5.566 1 97.06 322 THR A N 1
ATOM 2654 C CA . THR A 1 322 ? -16.219 23.188 5.285 1 97.06 322 THR A CA 1
ATOM 2655 C C . THR A 1 322 ? -16.391 23.422 3.785 1 97.06 322 THR A C 1
ATOM 2657 O O . THR A 1 322 ? -17.266 24.188 3.369 1 97.06 322 THR A O 1
ATOM 2660 N N . LYS A 1 323 ? -15.602 22.75 3.006 1 96.38 323 LYS A N 1
ATOM 2661 C CA . LYS A 1 323 ? -15.672 22.875 1.553 1 96.38 323 LYS A CA 1
ATOM 2662 C C . LYS A 1 323 ? -17.062 22.531 1.041 1 96.38 323 LYS A C 1
ATOM 2664 O O . LYS A 1 323 ? -17.594 23.219 0.152 1 96.38 323 LYS A O 1
ATOM 2669 N N . TYR A 1 324 ? -17.672 21.531 1.608 1 95.12 324 TYR A N 1
ATOM 2670 C CA . TYR A 1 324 ? -18.953 21.031 1.11 1 95.12 324 TYR A CA 1
ATOM 2671 C C . TYR A 1 324 ? -20.109 21.578 1.941 1 95.12 324 TYR A C 1
ATOM 2673 O O . TYR A 1 324 ? -21.266 21.359 1.608 1 95.12 324 TYR A O 1
ATOM 2681 N N . GLY A 1 325 ? -19.859 22.234 3.033 1 94.19 325 GLY A N 1
ATOM 2682 C CA . GLY A 1 325 ? -20.844 22.938 3.832 1 94.19 325 GLY A CA 1
ATOM 2683 C C . GLY A 1 325 ? -21.75 22.016 4.633 1 94.19 325 GLY A C 1
ATOM 2684 O O . GLY A 1 325 ? -22.891 22.359 4.938 1 94.19 325 GLY A O 1
ATOM 2685 N N . ARG A 1 326 ? -21.25 20.766 4.855 1 94.69 326 ARG A N 1
ATOM 2686 C CA . ARG A 1 326 ? -22.062 19.797 5.598 1 94.69 326 ARG A CA 1
ATOM 2687 C C . ARG A 1 326 ? -21.188 18.781 6.324 1 94.69 326 ARG A C 1
ATOM 2689 O O . ARG A 1 326 ? -20.047 18.562 5.949 1 94.69 326 ARG A O 1
ATOM 2696 N N . GLY A 1 327 ? -21.797 18.266 7.332 1 94.88 327 GLY A N 1
ATOM 2697 C CA . GLY A 1 327 ? -21.141 17.172 8.023 1 94.88 327 GLY A CA 1
ATOM 2698 C C . GLY A 1 327 ? -21.047 15.898 7.188 1 94.88 327 GLY A C 1
ATOM 2699 O O . GLY A 1 327 ? -21.922 15.633 6.363 1 94.88 327 GLY A O 1
ATOM 2700 N N . MET A 1 328 ? -19.969 15.188 7.422 1 96.44 328 MET A N 1
ATOM 2701 C CA . MET A 1 328 ? -19.75 13.922 6.715 1 96.44 328 MET A CA 1
ATOM 2702 C C . MET A 1 328 ? -19.297 12.828 7.676 1 96.44 328 MET A C 1
ATOM 2704 O O . MET A 1 328 ? -18.562 13.102 8.633 1 96.44 328 MET A O 1
ATOM 2708 N N . ASP A 1 329 ? -19.75 11.641 7.379 1 96.44 329 ASP A N 1
ATOM 2709 C CA . ASP A 1 329 ? -19.203 10.523 8.133 1 96.44 329 ASP A CA 1
ATOM 2710 C C . ASP A 1 329 ? -17.812 10.148 7.617 1 96.44 329 ASP A C 1
ATOM 2712 O O . ASP A 1 329 ? -17.375 10.641 6.566 1 96.44 329 ASP A O 1
ATOM 2716 N N . PRO A 1 330 ? -17.109 9.344 8.297 1 96.62 330 PRO A N 1
ATOM 2717 C CA . PRO A 1 330 ? -15.719 9.031 7.941 1 96.62 330 PRO A CA 1
ATOM 2718 C C . PRO A 1 330 ? -15.586 8.414 6.551 1 96.62 330 PRO A C 1
ATOM 2720 O O . PRO A 1 330 ? -14.672 8.766 5.801 1 96.62 330 PRO A O 1
ATOM 2723 N N . GLU A 1 331 ? -16.406 7.504 6.23 1 96.12 331 GLU A N 1
ATOM 2724 C CA . GLU A 1 331 ? -16.344 6.855 4.926 1 96.12 331 GLU A CA 1
ATOM 2725 C C . GLU A 1 331 ? -16.531 7.863 3.797 1 96.12 331 GLU A C 1
ATOM 2727 O O . GLU A 1 331 ? -15.812 7.824 2.793 1 96.12 331 GLU A O 1
ATOM 2732 N N . GLU A 1 332 ? -17.469 8.656 3.961 1 97.12 332 GLU A N 1
ATOM 2733 C CA . GLU A 1 332 ? -17.703 9.703 2.969 1 97.12 332 GLU A CA 1
ATOM 2734 C C . GLU A 1 332 ? -16.5 10.633 2.846 1 97.12 332 GLU A C 1
ATOM 2736 O O . GLU A 1 332 ? -16.094 10.984 1.738 1 97.12 332 GLU A O 1
ATOM 2741 N N . ARG A 1 333 ? -15.938 11.055 3.957 1 97.81 333 ARG A N 1
ATOM 2742 C CA . ARG A 1 333 ? -14.766 11.93 3.945 1 97.81 333 ARG A CA 1
ATOM 2743 C C . ARG A 1 333 ? -13.586 11.258 3.242 1 97.81 333 ARG A C 1
ATOM 2745 O O . ARG A 1 333 ? -12.875 11.891 2.465 1 97.81 333 ARG A O 1
ATOM 2752 N N . ASP A 1 334 ? -13.453 9.984 3.559 1 98 334 ASP A N 1
ATOM 2753 C CA . ASP A 1 334 ? -12.367 9.242 2.926 1 98 334 ASP A CA 1
ATOM 2754 C C . ASP A 1 334 ? -12.531 9.219 1.407 1 98 334 ASP A C 1
ATOM 2756 O O . ASP A 1 334 ? -11.547 9.359 0.671 1 98 334 ASP A O 1
ATOM 2760 N N . GLY A 1 335 ? -13.742 8.984 0.976 1 97.75 335 GLY A N 1
ATOM 2761 C CA . GLY A 1 335 ? -14.031 8.969 -0.449 1 97.75 335 GLY A CA 1
ATOM 2762 C C . GLY A 1 335 ? -13.789 10.305 -1.12 1 97.75 335 GLY A C 1
ATOM 2763 O O . GLY A 1 335 ? -13.125 10.375 -2.152 1 97.75 335 GLY A O 1
ATOM 2764 N N . VAL A 1 336 ? -14.273 11.336 -0.49 1 97.69 336 VAL A N 1
ATOM 2765 C CA . VAL A 1 336 ? -14.141 12.672 -1.062 1 97.69 336 VAL A CA 1
ATOM 2766 C C . VAL A 1 336 ? -12.672 13.086 -1.065 1 97.69 336 VAL A C 1
ATOM 2768 O O . VAL A 1 336 ? -12.203 13.727 -2.01 1 97.69 336 VAL A O 1
ATOM 2771 N N . ARG A 1 337 ? -11.961 12.789 -0.041 1 98.25 337 ARG A N 1
ATOM 2772 C CA . ARG A 1 337 ? -10.531 13.07 0.031 1 98.25 337 ARG A CA 1
ATOM 2773 C C . ARG A 1 337 ? -9.789 12.414 -1.125 1 98.25 337 ARG A C 1
ATOM 2775 O O . ARG A 1 337 ? -8.984 13.062 -1.801 1 98.25 337 ARG A O 1
ATOM 2782 N N . ALA A 1 338 ? -10.086 11.125 -1.314 1 98.06 338 ALA A N 1
ATOM 2783 C CA . ALA A 1 338 ? -9.469 10.398 -2.416 1 98.06 338 ALA A CA 1
ATOM 2784 C C . ALA A 1 338 ? -9.805 11.039 -3.76 1 98.06 338 ALA A C 1
ATOM 2786 O O . ALA A 1 338 ? -8.93 11.195 -4.617 1 98.06 338 ALA A O 1
ATOM 2787 N N . ASP A 1 339 ? -11.062 11.422 -3.939 1 97.38 339 ASP A N 1
ATOM 2788 C CA . ASP A 1 339 ? -11.492 12.078 -5.172 1 97.38 339 ASP A CA 1
ATOM 2789 C C . ASP A 1 339 ? -10.711 13.367 -5.406 1 97.38 339 ASP A C 1
ATOM 2791 O O . ASP A 1 339 ? -10.227 13.617 -6.512 1 97.38 339 ASP A O 1
ATOM 2795 N N . LEU A 1 340 ? -10.578 14.125 -4.383 1 96.88 340 LEU A N 1
ATOM 2796 C CA . LEU A 1 340 ? -9.891 15.406 -4.469 1 96.88 340 LEU A CA 1
ATOM 2797 C C . LEU A 1 340 ? -8.43 15.219 -4.863 1 96.88 340 LEU A C 1
ATOM 2799 O O . LEU A 1 340 ? -7.922 15.922 -5.734 1 96.88 340 LEU A O 1
ATOM 2803 N N . LEU A 1 341 ? -7.816 14.289 -4.258 1 97.19 341 LEU A N 1
ATOM 2804 C CA . LEU A 1 341 ? -6.402 14.062 -4.516 1 97.19 341 LEU A CA 1
ATOM 2805 C C . LEU A 1 341 ? -6.188 13.5 -5.918 1 97.19 341 LEU A C 1
ATOM 2807 O O . LEU A 1 341 ? -5.223 13.859 -6.598 1 97.19 341 LEU A O 1
ATOM 2811 N N . ARG A 1 342 ? -7.047 12.578 -6.383 1 95.75 342 ARG A N 1
ATOM 2812 C CA . ARG A 1 342 ? -6.961 12.07 -7.746 1 95.75 342 ARG A CA 1
ATOM 2813 C C . ARG A 1 342 ? -7.113 13.188 -8.766 1 95.75 342 ARG A C 1
ATOM 2815 O O . ARG A 1 342 ? -6.348 13.273 -9.727 1 95.75 342 ARG A O 1
ATOM 2822 N N . VAL A 1 343 ? -8.086 14.039 -8.555 1 94.94 343 VAL A N 1
ATOM 2823 C CA . VAL A 1 343 ? -8.336 15.156 -9.469 1 94.94 343 VAL A CA 1
ATOM 2824 C C . VAL A 1 343 ? -7.133 16.094 -9.477 1 94.94 343 VAL A C 1
ATOM 2826 O O . VAL A 1 343 ? -6.703 16.547 -10.539 1 94.94 343 VAL A O 1
ATOM 2829 N N . PHE A 1 344 ? -6.637 16.359 -8.359 1 94.81 344 PHE A N 1
ATOM 2830 C CA . PHE A 1 344 ? -5.48 17.234 -8.234 1 94.81 344 PHE A CA 1
ATOM 2831 C C . PHE A 1 344 ? -4.293 16.688 -9.008 1 94.81 344 PHE A C 1
ATOM 2833 O O . PHE A 1 344 ? -3.641 17.406 -9.766 1 94.81 344 PHE A O 1
ATOM 2840 N N . LEU A 1 345 ? -4.066 15.359 -8.867 1 94.44 345 LEU A N 1
ATOM 2841 C CA . LEU A 1 345 ? -2.846 14.766 -9.391 1 94.44 345 LEU A CA 1
ATOM 2842 C C . LEU A 1 345 ? -2.99 14.445 -10.883 1 94.44 345 LEU A C 1
ATOM 2844 O O . LEU A 1 345 ? -2.008 14.109 -11.547 1 94.44 345 LEU A O 1
ATOM 2848 N N . LYS A 1 346 ? -4.156 14.508 -11.391 1 87.81 346 LYS A N 1
ATOM 2849 C CA . LYS A 1 346 ? -4.387 14.258 -12.805 1 87.81 346 LYS A CA 1
ATOM 2850 C C . LYS A 1 346 ? -3.516 15.156 -13.68 1 87.81 346 LYS A C 1
ATOM 2852 O O . LYS A 1 346 ? -3.143 14.773 -14.789 1 87.81 346 LYS A O 1
ATOM 2857 N N . ASN A 1 347 ? -3.164 16.25 -13.039 1 84.69 347 ASN A N 1
ATOM 2858 C CA . ASN A 1 347 ? -2.438 17.234 -13.82 1 84.69 347 ASN A CA 1
ATOM 2859 C C . ASN A 1 347 ? -0.93 17.125 -13.617 1 84.69 347 ASN A C 1
ATOM 2861 O O . ASN A 1 347 ? -0.16 17.906 -14.164 1 84.69 347 ASN A O 1
ATOM 2865 N N . TYR A 1 348 ? -0.559 16.141 -12.875 1 86.88 348 TYR A N 1
ATOM 2866 C CA . TYR A 1 348 ? 0.862 15.992 -12.578 1 86.88 348 TYR A CA 1
ATOM 2867 C C . TYR A 1 348 ? 1.339 14.578 -12.867 1 86.88 348 TYR A C 1
ATOM 2869 O O . TYR A 1 348 ? 0.582 13.617 -12.711 1 86.88 348 TYR A O 1
ATOM 2877 N N . LYS A 1 349 ? 2.568 14.484 -13.461 1 80.81 349 LYS A N 1
ATOM 2878 C CA . LYS A 1 349 ? 3.174 13.188 -13.727 1 80.81 349 LYS A CA 1
ATOM 2879 C C . LYS A 1 349 ? 4.504 13.039 -12.992 1 80.81 349 LYS A C 1
ATOM 2881 O O . LYS A 1 349 ? 5.176 14.031 -12.711 1 80.81 349 LYS A O 1
ATOM 2886 N N . ILE A 1 350 ? 4.676 11.836 -12.633 1 82.56 350 ILE A N 1
ATOM 2887 C CA . ILE A 1 350 ? 5.984 11.547 -12.055 1 82.56 350 ILE A CA 1
ATOM 2888 C C . ILE A 1 350 ? 7.043 11.516 -13.148 1 82.56 350 ILE A C 1
ATOM 2890 O O . ILE A 1 350 ? 6.797 11 -14.242 1 82.56 350 ILE A O 1
ATOM 2894 N N . ASN A 1 351 ? 8.102 12.312 -12.922 1 70.81 351 ASN A N 1
ATOM 2895 C CA . ASN A 1 351 ? 9.203 12.297 -13.875 1 70.81 351 ASN A CA 1
ATOM 2896 C C . ASN A 1 351 ? 9.922 10.945 -13.875 1 70.81 351 ASN A C 1
ATOM 2898 O O . ASN A 1 351 ? 10.312 10.445 -12.82 1 70.81 351 ASN A O 1
ATOM 2902 N N . GLN A 1 352 ? 9.609 10.133 -14.758 1 57.94 352 GLN A N 1
ATOM 2903 C CA . GLN A 1 352 ? 10.242 8.82 -14.844 1 57.94 352 GLN A CA 1
ATOM 2904 C C . GLN A 1 352 ? 11.758 8.953 -15.016 1 57.94 352 GLN A C 1
ATOM 2906 O O . GLN A 1 352 ? 12.227 9.648 -15.914 1 57.94 352 GLN A O 1
ATOM 2911 N N . GLY A 1 353 ? 12.641 9.289 -14.172 1 46.25 353 GLY A N 1
ATOM 2912 C CA . GLY A 1 353 ? 14.07 9.195 -14.375 1 46.25 353 GLY A CA 1
ATOM 2913 C C . GLY A 1 353 ? 14.461 8.164 -15.422 1 46.25 353 GLY A C 1
ATOM 2914 O O . GLY A 1 353 ? 15.008 7.113 -15.086 1 46.25 353 GLY A O 1
ATOM 2915 N N . GLY A 1 354 ? 13.781 7.605 -16.375 1 34.16 354 GLY A N 1
ATOM 2916 C CA . GLY A 1 354 ? 14.734 6.938 -17.25 1 34.16 354 GLY A CA 1
ATOM 2917 C C . GLY A 1 354 ? 16.016 7.727 -17.453 1 34.16 354 GLY A C 1
ATOM 2918 O O . GLY A 1 354 ? 16.047 8.93 -17.203 1 34.16 354 GLY A O 1
ATOM 2919 N N . VAL A 1 355 ? 17.5 6.965 -17.422 1 25.34 355 VAL A N 1
ATOM 2920 C CA . VAL A 1 355 ? 18.688 7.461 -18.109 1 25.34 355 VAL A CA 1
ATOM 2921 C C . VAL A 1 355 ? 18.266 8.18 -19.391 1 25.34 355 VAL A C 1
ATOM 2923 O O . VAL A 1 355 ? 17.609 7.598 -20.25 1 25.34 355 VAL A O 1
ATOM 2926 N N . ILE A 1 356 ? 17.875 9.469 -19.469 1 18.66 356 ILE A N 1
ATOM 2927 C CA . ILE A 1 356 ? 18.562 10.023 -20.641 1 18.66 356 ILE A CA 1
ATOM 2928 C C . ILE A 1 356 ? 20.078 9.789 -20.5 1 18.66 356 ILE A C 1
ATOM 2930 O O . ILE A 1 356 ? 20.656 10.062 -19.453 1 18.66 356 ILE A O 1
ATOM 2934 N N . MET B 1 1 ? 18.422 -21.609 -23.391 1 80.19 1 MET B N 1
ATOM 2935 C CA . MET B 1 1 ? 17.984 -21.406 -22.016 1 80.19 1 MET B CA 1
ATOM 2936 C C . MET B 1 1 ? 16.844 -20.391 -21.938 1 80.19 1 MET B C 1
ATOM 2938 O O . MET B 1 1 ? 15.797 -20.672 -21.359 1 80.19 1 MET B O 1
ATOM 2942 N N . ARG B 1 2 ? 16.906 -19.312 -22.75 1 84.31 2 ARG B N 1
ATOM 2943 C CA . ARG B 1 2 ? 15.93 -18.234 -22.688 1 84.31 2 ARG B CA 1
ATOM 2944 C C . ARG B 1 2 ? 14.602 -18.656 -23.312 1 84.31 2 ARG B C 1
ATOM 2946 O O . ARG B 1 2 ? 13.555 -18.109 -22.984 1 84.31 2 ARG B O 1
ATOM 2953 N N . GLU B 1 3 ? 14.734 -19.703 -24.078 1 89.5 3 GLU B N 1
ATOM 2954 C CA . GLU B 1 3 ? 13.516 -20.172 -24.734 1 89.5 3 GLU B CA 1
ATOM 2955 C C . GLU B 1 3 ? 12.539 -20.766 -23.703 1 89.5 3 GLU B C 1
ATOM 2957 O O . GLU B 1 3 ? 11.336 -20.812 -23.953 1 89.5 3 GLU B O 1
ATOM 2962 N N . PHE B 1 4 ? 13.055 -21.172 -22.578 1 93.81 4 PHE B N 1
ATOM 2963 C CA . PHE B 1 4 ? 12.227 -21.812 -21.562 1 93.81 4 PHE B CA 1
ATOM 2964 C C . PHE B 1 4 ? 11.367 -20.781 -20.844 1 93.81 4 PHE B C 1
ATOM 2966 O O . PHE B 1 4 ? 10.453 -21.156 -20.094 1 93.81 4 PHE B O 1
ATOM 2973 N N . TYR B 1 5 ? 11.703 -19.531 -21.141 1 94.62 5 TYR B N 1
ATOM 2974 C CA . TYR B 1 5 ? 10.906 -18.469 -20.531 1 94.62 5 TYR B CA 1
ATOM 2975 C C . TYR B 1 5 ? 9.438 -18.594 -20.938 1 94.62 5 TYR B C 1
ATOM 2977 O O . TYR B 1 5 ? 8.547 -18.531 -20.094 1 94.62 5 TYR B O 1
ATOM 2985 N N . TYR B 1 6 ? 9.172 -18.938 -22.188 1 94.19 6 TYR B N 1
ATOM 2986 C CA . TYR B 1 6 ? 7.797 -18.969 -22.672 1 94.19 6 TYR B CA 1
ATOM 2987 C C . TYR B 1 6 ? 7.363 -20.391 -22.984 1 94.19 6 TYR B C 1
ATOM 2989 O O . TYR B 1 6 ? 6.18 -20.656 -23.203 1 94.19 6 TYR B O 1
ATOM 2997 N N . LYS B 1 7 ? 8.312 -21.266 -23 1 95.81 7 LYS B N 1
ATOM 2998 C CA . LYS B 1 7 ? 8.008 -22.625 -23.422 1 95.81 7 LYS B CA 1
ATOM 2999 C C . LYS B 1 7 ? 7.043 -23.312 -22.453 1 95.81 7 LYS B C 1
ATOM 3001 O O . LYS B 1 7 ? 7.098 -23.047 -21.25 1 95.81 7 LYS B O 1
ATOM 3006 N N . TYR B 1 8 ? 6.145 -24.125 -22.953 1 97.19 8 TYR B N 1
ATOM 3007 C CA . TYR B 1 8 ? 5.277 -25.047 -22.234 1 97.19 8 TYR B CA 1
ATOM 3008 C C . TYR B 1 8 ? 4.23 -24.312 -21.422 1 97.19 8 TYR B C 1
ATOM 3010 O O . TYR B 1 8 ? 3.91 -24.703 -20.297 1 97.19 8 TYR B O 1
ATOM 3018 N N . LEU B 1 9 ? 3.783 -23.141 -21.875 1 96 9 LEU B N 1
ATOM 3019 C CA . LEU B 1 9 ? 2.777 -22.391 -21.125 1 96 9 LEU B CA 1
ATOM 3020 C C . LEU B 1 9 ? 1.535 -22.156 -21.984 1 96 9 LEU B C 1
ATOM 3022 O O . LEU B 1 9 ? 0.636 -21.406 -21.594 1 96 9 LEU B O 1
ATOM 3026 N N . LYS B 1 10 ? 1.411 -22.828 -23.062 1 94 10 LYS B N 1
ATOM 3027 C CA . LYS B 1 10 ? 0.31 -22.609 -24 1 94 10 LYS B CA 1
ATOM 3028 C C . LYS B 1 10 ? -1.012 -23.109 -23.406 1 94 10 LYS B C 1
ATOM 3030 O O . LYS B 1 10 ? -2.082 -22.641 -23.797 1 94 10 LYS B O 1
ATOM 3035 N N . TRP B 1 11 ? -0.925 -24 -22.516 1 93.31 11 TRP B N 1
ATOM 3036 C CA . TRP B 1 11 ? -2.123 -24.578 -21.906 1 93.31 11 TRP B CA 1
ATOM 3037 C C . TRP B 1 11 ? -2.916 -23.5 -21.156 1 93.31 11 TRP B C 1
ATOM 3039 O O . TRP B 1 11 ? -4.117 -23.656 -20.922 1 93.31 11 TRP B O 1
ATOM 3049 N N . LEU B 1 12 ? -2.334 -22.359 -20.734 1 90.75 12 LEU B N 1
ATOM 3050 C CA . LEU B 1 12 ? -2.982 -21.266 -20 1 90.75 12 LEU B CA 1
ATOM 3051 C C . LEU B 1 12 ? -3.988 -20.547 -20.891 1 90.75 12 LEU B C 1
ATOM 3053 O O . LEU B 1 12 ? -4.918 -19.906 -20.391 1 90.75 12 LEU B O 1
ATOM 3057 N N . GLY B 1 13 ? -3.91 -20.406 -22.172 1 76.25 13 GLY B N 1
ATOM 3058 C CA . GLY B 1 13 ? -4.621 -19.531 -23.078 1 76.25 13 GLY B CA 1
ATOM 3059 C C . GLY B 1 13 ? -5.801 -20.188 -23.766 1 76.25 13 GLY B C 1
ATOM 3060 O O . GLY B 1 13 ? -6.305 -19.688 -24.766 1 76.25 13 GLY B O 1
ATOM 3061 N N . GLU B 1 14 ? -6.195 -21.297 -23.25 1 67.25 14 GLU B N 1
ATOM 3062 C CA . GLU B 1 14 ? -7.348 -21.859 -23.938 1 67.25 14 GLU B CA 1
ATOM 3063 C C . GLU B 1 14 ? -8.633 -21.125 -23.562 1 67.25 14 GLU B C 1
ATOM 3065 O O . GLU B 1 14 ? -8.883 -20.875 -22.375 1 67.25 14 GLU B O 1
ATOM 3070 N N . ASP B 1 15 ? -9.094 -20.25 -24.516 1 62.81 15 ASP B N 1
ATOM 3071 C CA . ASP B 1 15 ? -10.297 -19.438 -24.359 1 62.81 15 ASP B CA 1
ATOM 3072 C C . ASP B 1 15 ? -11.539 -20.312 -24.297 1 62.81 15 ASP B C 1
ATOM 3074 O O . ASP B 1 15 ? -11.984 -20.844 -25.328 1 62.81 15 ASP B O 1
ATOM 3078 N N . LYS B 1 16 ? -11.781 -20.797 -23.094 1 72.31 16 LYS B N 1
ATOM 3079 C CA . LYS B 1 16 ? -13.016 -21.547 -22.922 1 72.31 16 LYS B CA 1
ATOM 3080 C C . LYS B 1 16 ? -13.859 -21 -21.781 1 72.31 16 LYS B C 1
ATOM 3082 O O . LYS B 1 16 ? -13.344 -20.312 -20.906 1 72.31 16 LYS B O 1
ATOM 3087 N N . ASP B 1 17 ? -15.156 -20.875 -22.047 1 81.88 17 ASP B N 1
ATOM 3088 C CA . ASP B 1 17 ? -16.078 -20.625 -20.953 1 81.88 17 ASP B CA 1
ATOM 3089 C C . ASP B 1 17 ? -16.047 -21.75 -19.922 1 81.88 17 ASP B C 1
ATOM 3091 O O . ASP B 1 17 ? -16.906 -22.625 -19.906 1 81.88 17 ASP B O 1
ATOM 3095 N N . ASN B 1 18 ? -14.977 -21.812 -19.125 1 90.81 18 ASN B N 1
ATOM 3096 C CA . ASN B 1 18 ? -14.766 -22.906 -18.188 1 90.81 18 ASN B CA 1
ATOM 3097 C C . ASN B 1 18 ? -14.484 -22.406 -16.766 1 90.81 18 ASN B C 1
ATOM 3099 O O . ASN B 1 18 ? -13.68 -22.984 -16.047 1 90.81 18 ASN B O 1
ATOM 3103 N N . ASN B 1 19 ? -15.102 -21.25 -16.469 1 94.38 19 ASN B N 1
ATOM 3104 C CA . ASN B 1 19 ? -15.078 -20.688 -15.117 1 94.38 19 ASN B CA 1
ATOM 3105 C C . ASN B 1 19 ? -13.664 -20.344 -14.68 1 94.38 19 ASN B C 1
ATOM 3107 O O . ASN B 1 19 ? -13.312 -20.5 -13.508 1 94.38 19 ASN B O 1
ATOM 3111 N N . ARG B 1 20 ? -12.867 -19.938 -15.586 1 94.38 20 ARG B N 1
ATOM 3112 C CA . ARG B 1 20 ? -11.469 -19.641 -15.312 1 94.38 20 ARG B CA 1
ATOM 3113 C C . ARG B 1 20 ? -11.344 -18.453 -14.359 1 94.38 20 ARG B C 1
ATOM 3115 O O . ARG B 1 20 ? -10.289 -18.234 -13.758 1 94.38 20 ARG B O 1
ATOM 3122 N N . GLU B 1 21 ? -12.43 -17.688 -14.242 1 94.25 21 GLU B N 1
ATOM 3123 C CA . GLU B 1 21 ? -12.391 -16.531 -13.352 1 94.25 21 GLU B CA 1
ATOM 3124 C C . GLU B 1 21 ? -12.258 -16.969 -11.898 1 94.25 21 GLU B C 1
ATOM 3126 O O . GLU B 1 21 ? -11.727 -16.219 -11.07 1 94.25 21 GLU B O 1
ATOM 3131 N N . VAL B 1 22 ? -12.711 -18.141 -11.609 1 96.69 22 VAL B N 1
ATOM 3132 C CA . VAL B 1 22 ? -12.617 -18.641 -10.242 1 96.69 22 VAL B CA 1
ATOM 3133 C C . VAL B 1 22 ? -11.617 -19.797 -10.18 1 96.69 22 VAL B C 1
ATOM 3135 O O . VAL B 1 22 ? -10.703 -19.781 -9.352 1 96.69 22 VAL B O 1
ATOM 3138 N N . VAL B 1 23 ? -11.781 -20.766 -11.07 1 96.75 23 VAL B N 1
ATOM 3139 C CA . VAL B 1 23 ? -10.828 -21.859 -11.164 1 96.75 23 VAL B CA 1
ATOM 3140 C C . VAL B 1 23 ? -9.711 -21.5 -12.141 1 96.75 23 VAL B C 1
ATOM 3142 O O . VAL B 1 23 ? -9.914 -21.531 -13.359 1 96.75 23 VAL B O 1
ATOM 3145 N N . VAL B 1 24 ? -8.609 -21.281 -11.641 1 94.94 24 VAL B N 1
ATOM 3146 C CA . VAL B 1 24 ? -7.504 -20.812 -12.469 1 94.94 24 VAL B CA 1
ATOM 3147 C C . VAL B 1 24 ? -6.953 -21.953 -13.305 1 94.94 24 VAL B C 1
ATOM 3149 O O . VAL B 1 24 ? -6.699 -21.812 -14.5 1 94.94 24 VAL B O 1
ATOM 3152 N N . SER B 1 25 ? -6.797 -23.094 -12.586 1 95.19 25 SER B N 1
ATOM 3153 C CA . SER B 1 25 ? -6.25 -24.25 -13.297 1 95.19 25 SER B CA 1
ATOM 3154 C C . SER B 1 25 ? -6.703 -25.562 -12.672 1 95.19 25 SER B C 1
ATOM 3156 O O . SER B 1 25 ? -7.109 -25.578 -11.5 1 95.19 25 SER B O 1
ATOM 3158 N N . THR B 1 26 ? -6.715 -26.562 -13.484 1 96.62 26 THR B N 1
ATOM 3159 C CA . THR B 1 26 ? -6.996 -27.938 -13.102 1 96.62 26 THR B CA 1
ATOM 3160 C C . THR B 1 26 ? -5.793 -28.828 -13.398 1 96.62 26 THR B C 1
ATOM 3162 O O . THR B 1 26 ? -5.215 -28.766 -14.484 1 96.62 26 THR B O 1
ATOM 3165 N N . ARG B 1 27 ? -5.453 -29.594 -12.414 1 96.69 27 ARG B N 1
ATOM 3166 C CA . ARG B 1 27 ? -4.352 -30.531 -12.57 1 96.69 27 ARG B CA 1
ATOM 3167 C C . ARG B 1 27 ? -4.762 -31.938 -12.141 1 96.69 27 ARG B C 1
ATOM 3169 O O . ARG B 1 27 ? -5.34 -32.125 -11.062 1 96.69 27 ARG B O 1
ATOM 3176 N N . ILE B 1 28 ? -4.562 -32.906 -13 1 96.44 28 ILE B N 1
ATOM 3177 C CA . ILE B 1 28 ? -4.773 -34.312 -12.664 1 96.44 28 ILE B CA 1
ATOM 3178 C C . ILE B 1 28 ? -3.461 -35.094 -12.797 1 96.44 28 ILE B C 1
ATOM 3180 O O . ILE B 1 28 ? -2.723 -34.906 -13.766 1 96.44 28 ILE B O 1
ATOM 3184 N N . ARG B 1 29 ? -3.191 -35.875 -11.805 1 95.12 29 ARG B N 1
ATOM 3185 C CA . ARG B 1 29 ? -1.956 -36.656 -11.805 1 95.12 29 ARG B CA 1
ATOM 3186 C C . ARG B 1 29 ? -2.24 -38.125 -11.562 1 95.12 29 ARG B C 1
ATOM 3188 O O . ARG B 1 29 ? -3.137 -38.469 -10.789 1 95.12 29 ARG B O 1
ATOM 3195 N N . ILE B 1 30 ? -1.445 -38.969 -12.219 1 93.38 30 ILE B N 1
ATOM 3196 C CA . ILE B 1 30 ? -1.461 -40.406 -12.023 1 93.38 30 ILE B CA 1
ATOM 3197 C C . ILE B 1 30 ? -0.054 -40.906 -11.688 1 93.38 30 ILE B C 1
ATOM 3199 O O . ILE B 1 30 ? 0.911 -40.562 -12.367 1 93.38 30 ILE B O 1
ATOM 3203 N N . ALA B 1 31 ? 0.006 -41.688 -10.617 1 92.81 31 ALA B N 1
ATOM 3204 C CA . ALA B 1 31 ? 1.286 -42.281 -10.258 1 92.81 31 ALA B CA 1
ATOM 3205 C C . ALA B 1 31 ? 1.342 -43.75 -10.672 1 92.81 31 ALA B C 1
ATOM 3207 O O . ALA B 1 31 ? 0.383 -44.5 -10.469 1 92.81 31 ALA B O 1
ATOM 3208 N N . ARG B 1 32 ? 2.426 -44.188 -11.289 1 92.94 32 ARG B N 1
ATOM 3209 C CA . ARG B 1 32 ? 2.633 -45.562 -11.695 1 92.94 32 ARG B CA 1
ATOM 3210 C C . ARG B 1 32 ? 4.047 -46.031 -11.367 1 92.94 32 ARG B C 1
ATOM 3212 O O . ARG B 1 32 ? 5.012 -45.281 -11.57 1 92.94 32 ARG B O 1
ATOM 3219 N N . ASN B 1 33 ? 4.082 -47.188 -10.828 1 93.12 33 ASN B N 1
ATOM 3220 C CA . ASN B 1 33 ? 5.367 -47.844 -10.609 1 93.12 33 ASN B CA 1
ATOM 3221 C C . ASN B 1 33 ? 5.508 -49.125 -11.461 1 93.12 33 ASN B C 1
ATOM 3223 O O . ASN B 1 33 ? 4.516 -49.781 -11.742 1 93.12 33 ASN B O 1
ATOM 3227 N N . LEU B 1 34 ? 6.715 -49.344 -11.773 1 94.31 34 LEU B N 1
ATOM 3228 C CA . LEU B 1 34 ? 7.008 -50.469 -12.633 1 94.31 34 LEU B CA 1
ATOM 3229 C C . LEU B 1 34 ? 7.09 -51.781 -11.812 1 94.31 34 LEU B C 1
ATOM 3231 O O . LEU B 1 34 ? 7.621 -51.75 -10.703 1 94.31 34 LEU B O 1
ATOM 3235 N N . GLU B 1 35 ? 6.676 -52.875 -12.367 1 90.62 35 GLU B N 1
ATOM 3236 C CA . GLU B 1 35 ? 6.645 -54.156 -11.695 1 90.62 35 GLU B CA 1
ATOM 3237 C C . GLU B 1 35 ? 8.047 -54.719 -11.5 1 90.62 35 GLU B C 1
ATOM 3239 O O . GLU B 1 35 ? 8.336 -55.344 -10.492 1 90.62 35 GLU B O 1
ATOM 3244 N N . ASP B 1 36 ? 8.914 -54.469 -12.367 1 88.44 36 ASP B N 1
ATOM 3245 C CA . ASP B 1 36 ? 10.211 -55.156 -12.414 1 88.44 36 ASP B CA 1
ATOM 3246 C C . ASP B 1 36 ? 11.266 -54.344 -11.641 1 88.44 36 ASP B C 1
ATOM 3248 O O . ASP B 1 36 ? 12.445 -54.719 -11.641 1 88.44 36 ASP B O 1
ATOM 3252 N N . PHE B 1 37 ? 10.844 -53.344 -11.039 1 88.25 37 PHE B N 1
ATOM 3253 C CA . PHE B 1 37 ? 11.789 -52.5 -10.312 1 88.25 37 PHE B CA 1
ATOM 3254 C C . PHE B 1 37 ? 11.312 -52.281 -8.883 1 88.25 37 PHE B C 1
ATOM 3256 O O . PHE B 1 37 ? 10.109 -52.312 -8.617 1 88.25 37 PHE B O 1
ATOM 3263 N N . VAL B 1 38 ? 12.211 -52 -8.094 1 84.5 38 VAL B N 1
ATOM 3264 C CA . VAL B 1 38 ? 11.844 -51.531 -6.77 1 84.5 38 VAL B CA 1
ATOM 3265 C C . VAL B 1 38 ? 11.367 -50.062 -6.859 1 84.5 38 VAL B C 1
ATOM 3267 O O . VAL B 1 38 ? 11.594 -49.406 -7.863 1 84.5 38 VAL B O 1
ATOM 3270 N N . PHE B 1 39 ? 10.789 -49.75 -5.844 1 82.75 39 PHE B N 1
ATOM 3271 C CA . PHE B 1 39 ? 10.266 -48.375 -5.848 1 82.75 39 PHE B CA 1
ATOM 3272 C C . PHE B 1 39 ? 11.398 -47.375 -5.848 1 82.75 39 PHE B C 1
ATOM 3274 O O . PHE B 1 39 ? 12.5 -47.656 -5.379 1 82.75 39 PHE B O 1
ATOM 3281 N N . PRO B 1 40 ? 11.164 -46.219 -6.367 1 78.44 40 PRO B N 1
ATOM 3282 C CA . PRO B 1 40 ? 12.219 -45.25 -6.676 1 78.44 40 PRO B CA 1
ATOM 3283 C C . PRO B 1 40 ? 13.086 -44.906 -5.461 1 78.44 40 PRO B C 1
ATOM 3285 O O . PRO B 1 40 ? 14.297 -44.719 -5.598 1 78.44 40 PRO B O 1
ATOM 3288 N N . SER B 1 41 ? 12.492 -44.781 -4.297 1 78.19 41 SER B N 1
ATOM 3289 C CA . SER B 1 41 ? 13.281 -44.438 -3.117 1 78.19 41 SER B CA 1
ATOM 3290 C C . SER B 1 41 ? 14.391 -45.469 -2.873 1 78.19 41 SER B C 1
ATOM 3292 O O . SER B 1 41 ? 15.375 -45.156 -2.197 1 78.19 41 SER B O 1
ATOM 3294 N N . GLN B 1 42 ? 14.258 -46.562 -3.496 1 81.06 42 GLN B N 1
ATOM 3295 C CA . GLN B 1 42 ? 15.211 -47.656 -3.248 1 81.06 42 GLN B CA 1
ATOM 3296 C C . GLN B 1 42 ? 16.016 -47.969 -4.5 1 81.06 42 GLN B C 1
ATOM 3298 O O . GLN B 1 42 ? 16.875 -48.844 -4.477 1 81.06 42 GLN B O 1
ATOM 3303 N N . LEU B 1 43 ? 15.82 -47.188 -5.488 1 85.81 43 LEU B N 1
ATOM 3304 C CA . LEU B 1 43 ? 16.484 -47.469 -6.75 1 85.81 43 LEU B CA 1
ATOM 3305 C C . LEU B 1 43 ? 17.953 -47.031 -6.711 1 85.81 43 LEU B C 1
ATOM 3307 O O . LEU B 1 43 ? 18.25 -45.938 -6.184 1 85.81 43 LEU B O 1
ATOM 3311 N N . LEU B 1 44 ? 18.781 -47.812 -7.25 1 88.31 44 LEU B N 1
ATOM 3312 C CA . LEU B 1 44 ? 20.156 -47.406 -7.52 1 88.31 44 LEU B CA 1
ATOM 3313 C C . LEU B 1 44 ? 20.219 -46.469 -8.727 1 88.31 44 LEU B C 1
ATOM 3315 O O . LEU B 1 44 ? 19.328 -46.5 -9.578 1 88.31 44 LEU B O 1
ATOM 3319 N N . GLU B 1 45 ? 21.219 -45.75 -8.727 1 91.56 45 GLU B N 1
ATOM 3320 C CA . GLU B 1 45 ? 21.391 -44.781 -9.828 1 91.56 45 GLU B CA 1
ATOM 3321 C C . GLU B 1 45 ? 21.375 -45.5 -11.18 1 91.56 45 GLU B C 1
ATOM 3323 O O . GLU B 1 45 ? 20.781 -45.031 -12.141 1 91.56 45 GLU B O 1
ATOM 3328 N N . SER B 1 46 ? 21.953 -46.594 -11.188 1 93.06 46 SER B N 1
ATOM 3329 C CA . SER B 1 46 ? 22.016 -47.375 -12.43 1 93.06 46 SER B CA 1
ATOM 3330 C C . SER B 1 46 ? 20.625 -47.812 -12.883 1 93.06 46 SER B C 1
ATOM 3332 O O . SER B 1 46 ? 20.328 -47.781 -14.078 1 93.06 46 SER B O 1
ATOM 3334 N N . GLN B 1 47 ? 19.828 -48.156 -11.945 1 94 47 GLN B N 1
ATOM 3335 C CA . GLN B 1 47 ? 18.453 -48.562 -12.266 1 94 47 GLN B CA 1
ATOM 3336 C C . GLN B 1 47 ? 17.625 -47.375 -12.742 1 94 47 GLN B C 1
ATOM 3338 O O . GLN B 1 47 ? 16.828 -47.469 -13.672 1 94 47 GLN B O 1
ATOM 3343 N N . ARG B 1 48 ? 17.828 -46.281 -12.094 1 95.19 48 ARG B N 1
ATOM 3344 C CA . ARG B 1 48 ? 17.141 -45.062 -12.508 1 95.19 48 ARG B CA 1
ATOM 3345 C C . ARG B 1 48 ? 17.5 -44.688 -13.945 1 95.19 48 ARG B C 1
ATOM 3347 O O . ARG B 1 48 ? 16.609 -44.344 -14.742 1 95.19 48 ARG B O 1
ATOM 3354 N N . LYS B 1 49 ? 18.781 -44.781 -14.242 1 95.94 49 LYS B N 1
ATOM 3355 C CA . LYS B 1 49 ? 19.25 -44.469 -15.586 1 95.94 49 LYS B CA 1
ATOM 3356 C C . LYS B 1 49 ? 18.688 -45.438 -16.609 1 95.94 49 LYS B C 1
ATOM 3358 O O . LYS B 1 49 ? 18.406 -45.062 -17.75 1 95.94 49 LYS B O 1
ATOM 3363 N N . ARG B 1 50 ? 18.547 -46.656 -16.188 1 95.88 50 ARG B N 1
ATOM 3364 C CA . ARG B 1 50 ? 17.984 -47.656 -17.078 1 95.88 50 ARG B CA 1
ATOM 3365 C C . ARG B 1 50 ? 16.547 -47.312 -17.453 1 95.88 50 ARG B C 1
ATOM 3367 O O . ARG B 1 50 ? 16.172 -47.406 -18.625 1 95.88 50 ARG B O 1
ATOM 3374 N N . ILE B 1 51 ? 15.797 -46.969 -16.453 1 96.56 51 ILE B N 1
ATOM 3375 C CA . ILE B 1 51 ? 14.406 -46.562 -16.688 1 96.56 51 ILE B CA 1
ATOM 3376 C C . ILE B 1 51 ? 14.352 -45.344 -17.594 1 96.56 51 ILE B C 1
ATOM 3378 O O . ILE B 1 51 ? 13.602 -45.312 -18.578 1 96.56 51 ILE B O 1
ATOM 3382 N N . LEU B 1 52 ? 15.18 -44.375 -17.312 1 97.75 52 LEU B N 1
ATOM 3383 C CA . LEU B 1 52 ? 15.227 -43.125 -18.094 1 97.75 52 LEU B CA 1
ATOM 3384 C C . LEU B 1 52 ? 15.578 -43.406 -19.547 1 97.75 52 LEU B C 1
ATOM 3386 O O . LEU B 1 52 ? 14.953 -42.875 -20.453 1 97.75 52 LEU B O 1
ATOM 3390 N N . ASN B 1 53 ? 16.562 -44.25 -19.734 1 97.5 53 ASN B N 1
ATOM 3391 C CA . ASN B 1 53 ? 17 -44.562 -21.078 1 97.5 53 ASN B CA 1
ATOM 3392 C C . ASN B 1 53 ? 15.898 -45.312 -21.859 1 97.5 53 ASN B C 1
ATOM 3394 O O . ASN B 1 53 ? 15.758 -45.094 -23.062 1 97.5 53 ASN B O 1
ATOM 3398 N N . LYS B 1 54 ? 15.219 -46.156 -21.172 1 97.31 54 LYS B N 1
ATOM 3399 C CA . LYS B 1 54 ? 14.109 -46.844 -21.828 1 97.31 54 LYS B CA 1
ATOM 3400 C C . LYS B 1 54 ? 13.031 -45.875 -22.266 1 97.31 54 LYS B C 1
ATOM 3402 O O . LYS B 1 54 ? 12.492 -45.969 -23.375 1 97.31 54 LYS B O 1
ATOM 3407 N N . VAL B 1 55 ? 12.703 -44.906 -21.422 1 98.31 55 VAL B N 1
ATOM 3408 C CA . VAL B 1 55 ? 11.703 -43.906 -21.781 1 98.31 55 VAL B CA 1
ATOM 3409 C C . VAL B 1 55 ? 12.203 -43.062 -22.953 1 98.31 55 VAL B C 1
ATOM 3411 O O . VAL B 1 55 ? 11.43 -42.719 -23.844 1 98.31 55 VAL B O 1
ATOM 3414 N N . GLU B 1 56 ? 13.5 -42.719 -22.906 1 98.25 56 GLU B N 1
ATOM 3415 C CA . GLU B 1 56 ? 14.07 -41.969 -24.016 1 98.25 56 GLU B CA 1
ATOM 3416 C C . GLU B 1 56 ? 13.922 -42.75 -25.328 1 98.25 56 GLU B C 1
ATOM 3418 O O . GLU B 1 56 ? 13.594 -42.156 -26.359 1 98.25 56 GLU B O 1
ATOM 3423 N N . TRP B 1 57 ? 14.18 -44 -25.219 1 98.12 57 TRP B N 1
ATOM 3424 C CA . TRP B 1 57 ? 14.016 -44.875 -26.391 1 98.12 57 TRP B CA 1
ATOM 3425 C C . TRP B 1 57 ? 12.57 -44.844 -26.891 1 98.12 57 TRP B C 1
ATOM 3427 O O . TRP B 1 57 ? 12.328 -44.688 -28.094 1 98.12 57 TRP B O 1
ATOM 3437 N N . VAL B 1 58 ? 11.641 -45 -26 1 98.06 58 VAL B N 1
ATOM 3438 C CA . VAL B 1 58 ? 10.219 -44.938 -26.359 1 98.06 58 VAL B CA 1
ATOM 3439 C C . VAL B 1 58 ? 9.883 -43.594 -27 1 98.06 58 VAL B C 1
ATOM 3441 O O . VAL B 1 58 ? 9.195 -43.562 -28.016 1 98.06 58 VAL B O 1
ATOM 3444 N N . TYR B 1 59 ? 10.391 -42.5 -26.406 1 97.81 59 TYR B N 1
ATOM 3445 C CA . TYR B 1 59 ? 10.188 -41.125 -26.938 1 97.81 59 TYR B CA 1
ATOM 3446 C C . TYR B 1 59 ? 10.656 -41.031 -28.375 1 97.81 59 TYR B C 1
ATOM 3448 O O . TYR B 1 59 ? 9.969 -40.469 -29.219 1 97.81 59 TYR B O 1
ATOM 3456 N N . LYS B 1 60 ? 11.781 -41.625 -28.703 1 97.75 60 LYS B N 1
ATOM 3457 C CA . LYS B 1 60 ? 12.391 -41.531 -30.031 1 97.75 60 LYS B CA 1
ATOM 3458 C C . LYS B 1 60 ? 11.68 -42.438 -31.031 1 97.75 60 LYS B C 1
ATOM 3460 O O . LYS B 1 60 ? 11.672 -42.156 -32.219 1 97.75 60 LYS B O 1
ATOM 3465 N N . ASN B 1 61 ? 10.961 -43.469 -30.516 1 96.69 61 ASN B N 1
ATOM 3466 C CA . ASN B 1 61 ? 10.469 -44.5 -31.438 1 96.69 61 ASN B CA 1
ATOM 3467 C C . ASN B 1 61 ? 8.945 -44.5 -31.5 1 96.69 61 ASN B C 1
ATOM 3469 O O . ASN B 1 61 ? 8.359 -45.156 -32.375 1 96.69 61 ASN B O 1
ATOM 3473 N N . GLU B 1 62 ? 8.32 -43.875 -30.578 1 96.38 62 GLU B N 1
ATOM 3474 C CA . GLU B 1 62 ? 6.863 -43.781 -30.562 1 96.38 62 GLU B CA 1
ATOM 3475 C C . GLU B 1 62 ? 6.391 -42.531 -31.281 1 96.38 62 GLU B C 1
ATOM 3477 O O . GLU B 1 62 ? 6.609 -41.406 -30.797 1 96.38 62 GLU B O 1
ATOM 3482 N N . THR B 1 63 ? 5.57 -42.562 -32.312 1 95.25 63 THR B N 1
ATOM 3483 C CA . THR B 1 63 ? 5.137 -41.438 -33.125 1 95.25 63 THR B CA 1
ATOM 3484 C C . THR B 1 63 ? 4.18 -40.531 -32.375 1 95.25 63 THR B C 1
ATOM 3486 O O . THR B 1 63 ? 4.086 -39.344 -32.656 1 95.25 63 THR B O 1
ATOM 3489 N N . ARG B 1 64 ? 3.48 -41.062 -31.5 1 94.5 64 ARG B N 1
ATOM 3490 C CA . ARG B 1 64 ? 2.512 -40.312 -30.719 1 94.5 64 ARG B CA 1
ATOM 3491 C C . ARG B 1 64 ? 3.205 -39.25 -29.844 1 94.5 64 ARG B C 1
ATOM 3493 O O . ARG B 1 64 ? 2.561 -38.344 -29.312 1 94.5 64 ARG B O 1
ATOM 3500 N N . PHE B 1 65 ? 4.637 -39.344 -29.719 1 97.5 65 PHE B N 1
ATOM 3501 C CA . PHE B 1 65 ? 5.414 -38.406 -28.922 1 97.5 65 PHE B CA 1
ATOM 3502 C C . PHE B 1 65 ? 6.121 -37.375 -29.812 1 97.5 65 PHE B C 1
ATOM 3504 O O . PHE B 1 65 ? 7.062 -36.719 -29.375 1 97.5 65 PHE B O 1
ATOM 3511 N N . SER B 1 66 ? 5.645 -37.188 -31.047 1 96.25 66 SER B N 1
ATOM 3512 C CA . SER B 1 66 ? 6.27 -36.281 -32 1 96.25 66 SER B CA 1
ATOM 3513 C C . SER B 1 66 ? 6.18 -34.844 -31.516 1 96.25 66 SER B C 1
ATOM 3515 O O . SER B 1 66 ? 7.043 -34 -31.828 1 96.25 66 SER B O 1
ATOM 3517 N N . GLU B 1 67 ? 5.152 -34.562 -30.75 1 96.62 67 GLU B N 1
ATOM 3518 C CA . GLU B 1 67 ? 4.969 -33.188 -30.266 1 96.62 67 GLU B CA 1
ATOM 3519 C C . GLU B 1 67 ? 5.426 -33.031 -28.828 1 96.62 67 GLU B C 1
ATOM 3521 O O . GLU B 1 67 ? 4.941 -32.156 -28.094 1 96.62 67 GLU B O 1
ATOM 3526 N N . TYR B 1 68 ? 6.258 -33.938 -28.375 1 98.31 68 TYR B N 1
ATOM 3527 C CA . TYR B 1 68 ? 6.789 -33.906 -27.016 1 98.31 68 TYR B CA 1
ATOM 3528 C C . TYR B 1 68 ? 8.273 -33.594 -27.016 1 98.31 68 TYR B C 1
ATOM 3530 O O . TYR B 1 68 ? 8.945 -33.75 -28.047 1 98.31 68 TYR B O 1
ATOM 3538 N N . ASP B 1 69 ? 8.703 -33.031 -25.969 1 98.12 69 ASP B N 1
ATOM 3539 C CA . ASP B 1 69 ? 10.133 -32.906 -25.672 1 98.12 69 ASP B CA 1
ATOM 3540 C C . ASP B 1 69 ? 10.539 -33.844 -24.531 1 98.12 69 ASP B C 1
ATOM 3542 O O . ASP B 1 69 ? 9.766 -34.094 -23.609 1 98.12 69 ASP B O 1
ATOM 3546 N N . PHE B 1 70 ? 11.648 -34.438 -24.703 1 98.56 70 PHE B N 1
ATOM 3547 C CA . PHE B 1 70 ? 12.258 -35.25 -23.656 1 98.56 70 PHE B CA 1
ATOM 3548 C C . PHE B 1 70 ? 13.469 -34.562 -23.047 1 98.56 70 PHE B C 1
ATOM 3550 O O . PHE B 1 70 ? 14.406 -34.188 -23.766 1 98.56 70 PHE B O 1
ATOM 3557 N N . LEU B 1 71 ? 13.453 -34.344 -21.734 1 98.25 71 LEU B N 1
ATOM 3558 C CA . LEU B 1 71 ? 14.5 -33.594 -21.062 1 98.25 71 LEU B CA 1
ATOM 3559 C C . LEU B 1 71 ? 15.164 -34.406 -19.969 1 98.25 71 LEU B C 1
ATOM 3561 O O . LEU B 1 71 ? 14.484 -34.906 -19.062 1 98.25 71 LEU B O 1
ATOM 3565 N N . LYS B 1 72 ? 16.422 -34.594 -20.047 1 98.19 72 LYS B N 1
ATOM 3566 C CA . LYS B 1 72 ? 17.188 -35.125 -18.922 1 98.19 72 LYS B CA 1
ATOM 3567 C C . LYS B 1 72 ? 17.531 -34 -17.922 1 98.19 72 LYS B C 1
ATOM 3569 O O . LYS B 1 72 ? 18.312 -33.125 -18.219 1 98.19 72 LYS B O 1
ATOM 3574 N N . LEU B 1 73 ? 17 -34.094 -16.734 1 97.75 73 LEU B N 1
ATOM 3575 C CA . LEU B 1 73 ? 17.062 -32.969 -15.781 1 97.75 73 LEU B CA 1
ATOM 3576 C C . LEU B 1 73 ? 18.5 -32.688 -15.375 1 97.75 73 LEU B C 1
ATOM 3578 O O . LEU B 1 73 ? 18.844 -31.516 -15.18 1 97.75 73 LEU B O 1
ATOM 3582 N N . GLU B 1 74 ? 19.359 -33.719 -15.281 1 96.19 74 GLU B N 1
ATOM 3583 C CA . GLU B 1 74 ? 20.734 -33.531 -14.859 1 96.19 74 GLU B CA 1
ATOM 3584 C C . GLU B 1 74 ? 21.516 -32.688 -15.844 1 96.19 74 GLU B C 1
ATOM 3586 O O . GLU B 1 74 ? 22.547 -32.094 -15.484 1 96.19 74 GLU B O 1
ATOM 3591 N N . LYS B 1 75 ? 21.031 -32.5 -17.031 1 96.31 75 LYS B N 1
ATOM 3592 C CA . LYS B 1 75 ? 21.75 -31.781 -18.094 1 96.31 75 LYS B CA 1
ATOM 3593 C C . LYS B 1 75 ? 21.25 -30.328 -18.203 1 96.31 75 LYS B C 1
ATOM 3595 O O . LYS B 1 75 ? 21.781 -29.562 -19 1 96.31 75 LYS B O 1
ATOM 3600 N N . LEU B 1 76 ? 20.266 -29.969 -17.453 1 96.38 76 LEU B N 1
ATOM 3601 C CA . LEU B 1 76 ? 19.688 -28.641 -17.547 1 96.38 76 LEU B CA 1
ATOM 3602 C C . LEU B 1 76 ? 20.281 -27.703 -16.484 1 96.38 76 LEU B C 1
ATOM 3604 O O . LEU B 1 76 ? 20.578 -28.141 -15.367 1 96.38 76 LEU B O 1
ATOM 3608 N N . PRO B 1 77 ? 20.453 -26.453 -16.844 1 95.56 77 PRO B N 1
ATOM 3609 C CA . PRO B 1 77 ? 20.891 -25.484 -15.844 1 95.56 77 PRO B CA 1
ATOM 3610 C C . PRO B 1 77 ? 19.859 -25.281 -14.734 1 95.56 77 PRO B C 1
ATOM 3612 O O . PRO B 1 77 ? 18.656 -25.375 -14.977 1 95.56 77 PRO B O 1
ATOM 3615 N N . ASN B 1 78 ? 20.312 -24.844 -13.547 1 95.25 78 ASN B N 1
ATOM 3616 C CA . ASN B 1 78 ? 19.469 -24.672 -12.375 1 95.25 78 ASN B CA 1
ATOM 3617 C C . ASN B 1 78 ? 18.344 -23.656 -12.641 1 95.25 78 ASN B C 1
ATOM 3619 O O . ASN B 1 78 ? 17.219 -23.844 -12.195 1 95.25 78 ASN B O 1
ATOM 3623 N N . ILE B 1 79 ? 18.656 -22.625 -13.344 1 94.94 79 ILE B N 1
ATOM 3624 C CA . ILE B 1 79 ? 17.672 -21.578 -13.617 1 94.94 79 ILE B CA 1
ATOM 3625 C C . ILE B 1 79 ? 16.516 -22.156 -14.422 1 94.94 79 ILE B C 1
ATOM 3627 O O . ILE B 1 79 ? 15.352 -21.812 -14.195 1 94.94 79 ILE B O 1
ATOM 3631 N N . VAL B 1 80 ? 16.812 -23.047 -15.305 1 96.5 80 VAL B N 1
ATOM 3632 C CA . VAL B 1 80 ? 15.781 -23.703 -16.109 1 96.5 80 VAL B CA 1
ATOM 3633 C C . VAL B 1 80 ? 14.969 -24.656 -15.25 1 96.5 80 VAL B C 1
ATOM 3635 O O . VAL B 1 80 ? 13.742 -24.703 -15.352 1 96.5 80 VAL B O 1
ATOM 3638 N N . LEU B 1 81 ? 15.672 -25.375 -14.422 1 97.5 81 LEU B N 1
ATOM 3639 C CA . LEU B 1 81 ? 15 -26.297 -13.508 1 97.5 81 LEU B CA 1
ATOM 3640 C C . LEU B 1 81 ? 14.016 -25.547 -12.617 1 97.5 81 LEU B C 1
ATOM 3642 O O . LEU B 1 81 ? 12.883 -26 -12.422 1 97.5 81 LEU B O 1
ATOM 3646 N N . ASP B 1 82 ? 14.422 -24.391 -12.156 1 96.19 82 ASP B N 1
ATOM 3647 C CA . ASP B 1 82 ? 13.555 -23.562 -11.328 1 96.19 82 ASP B CA 1
ATOM 3648 C C . ASP B 1 82 ? 12.312 -23.125 -12.094 1 96.19 82 ASP B C 1
ATOM 3650 O O . ASP B 1 82 ? 11.203 -23.125 -11.547 1 96.19 82 ASP B O 1
ATOM 3654 N N . ALA B 1 83 ? 12.484 -22.75 -13.266 1 96.88 83 ALA B N 1
ATOM 3655 C CA . ALA B 1 83 ? 11.359 -22.344 -14.102 1 96.88 83 ALA B CA 1
ATOM 3656 C C . ALA B 1 83 ? 10.398 -23.5 -14.328 1 96.88 83 ALA B C 1
ATOM 3658 O O . ALA B 1 83 ? 9.18 -23.312 -14.367 1 96.88 83 ALA B O 1
ATOM 3659 N N . LEU B 1 84 ? 10.938 -24.672 -14.508 1 97.62 84 LEU B N 1
ATOM 3660 C CA . LEU B 1 84 ? 10.102 -25.844 -14.711 1 97.62 84 LEU B CA 1
ATOM 3661 C C . LEU B 1 84 ? 9.281 -26.156 -13.461 1 97.62 84 LEU B C 1
ATOM 3663 O O . LEU B 1 84 ? 8.141 -26.609 -13.555 1 97.62 84 LEU B O 1
ATOM 3667 N N . VAL B 1 85 ? 9.844 -25.922 -12.32 1 96.75 85 VAL B N 1
ATOM 3668 C CA . VAL B 1 85 ? 9.117 -26.078 -11.062 1 96.75 85 VAL B CA 1
ATOM 3669 C C . VAL B 1 85 ? 7.973 -25.062 -11 1 96.75 85 VAL B C 1
ATOM 3671 O O . VAL B 1 85 ? 6.84 -25.422 -10.672 1 96.75 85 VAL B O 1
ATOM 3674 N N . GLU B 1 86 ? 8.297 -23.828 -11.383 1 95.44 86 GLU B N 1
ATOM 3675 C CA . GLU B 1 86 ? 7.309 -22.75 -11.344 1 95.44 86 GLU B CA 1
ATOM 3676 C C . GLU B 1 86 ? 6.164 -23.016 -12.32 1 95.44 86 GLU B C 1
ATOM 3678 O O . GLU B 1 86 ? 5.043 -22.547 -12.109 1 95.44 86 GLU B O 1
ATOM 3683 N N . LYS B 1 87 ? 6.465 -23.828 -13.336 1 96.5 87 LYS B N 1
ATOM 3684 C CA . LYS B 1 87 ? 5.449 -24.219 -14.305 1 96.5 87 LYS B CA 1
ATOM 3685 C C . LYS B 1 87 ? 4.684 -25.453 -13.844 1 96.5 87 LYS B C 1
ATOM 3687 O O . LYS B 1 87 ? 3.748 -25.891 -14.516 1 96.5 87 LYS B O 1
ATOM 3692 N N . HIS B 1 88 ? 5.102 -26.016 -12.742 1 94.56 88 HIS B N 1
ATOM 3693 C CA . HIS B 1 88 ? 4.512 -27.219 -12.172 1 94.56 88 HIS B CA 1
ATOM 3694 C C . HIS B 1 88 ? 4.742 -28.438 -13.062 1 94.56 88 HIS B C 1
ATOM 3696 O O . HIS B 1 88 ? 3.924 -29.359 -13.086 1 94.56 88 HIS B O 1
ATOM 3702 N N . LEU B 1 89 ? 5.801 -28.375 -13.82 1 97.5 89 LEU B N 1
ATOM 3703 C CA . LEU B 1 89 ? 6.141 -29.484 -14.695 1 97.5 89 LEU B CA 1
ATOM 3704 C C . LEU B 1 89 ? 7.012 -30.5 -13.977 1 97.5 89 LEU B C 1
ATOM 3706 O O . LEU B 1 89 ? 7.047 -31.672 -14.352 1 97.5 89 LEU B O 1
ATOM 3710 N N . ILE B 1 90 ? 7.723 -30.031 -13.016 1 97.25 90 ILE B N 1
ATOM 3711 C CA . ILE B 1 90 ? 8.477 -30.891 -12.102 1 97.25 90 ILE B CA 1
ATOM 3712 C C . ILE B 1 90 ? 8.297 -30.406 -10.672 1 97.25 90 ILE B C 1
ATOM 3714 O O . ILE B 1 90 ? 7.742 -29.328 -10.438 1 97.25 90 ILE B O 1
ATOM 3718 N N . SER B 1 91 ? 8.617 -31.219 -9.719 1 94.31 91 SER B N 1
ATOM 3719 C CA . SER B 1 91 ? 8.516 -30.8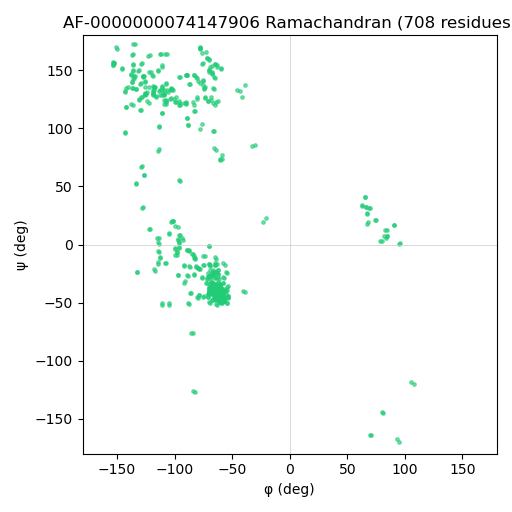44 -8.312 1 94.31 91 SER B CA 1
ATOM 3720 C C . SER B 1 91 ? 9.891 -30.641 -7.691 1 94.31 91 SER B C 1
ATOM 3722 O O . SER B 1 91 ? 10.906 -31.031 -8.273 1 94.31 91 SER B O 1
ATOM 3724 N N . SER B 1 92 ? 9.875 -30.016 -6.594 1 91.69 92 SER B N 1
ATOM 3725 C CA . SER B 1 92 ? 11.125 -29.875 -5.855 1 91.69 92 SER B CA 1
ATOM 3726 C C . SER B 1 92 ? 11.695 -31.25 -5.477 1 91.69 92 SER B C 1
ATOM 3728 O O . SER B 1 92 ? 12.906 -31.438 -5.457 1 91.69 92 SER B O 1
ATOM 3730 N N . ASP B 1 93 ? 10.82 -32.125 -5.227 1 89.56 93 ASP B N 1
ATOM 3731 C CA . ASP B 1 93 ? 11.234 -33.469 -4.891 1 89.56 93 ASP B CA 1
ATOM 3732 C C . ASP B 1 93 ? 11.93 -34.156 -6.074 1 89.56 93 ASP B C 1
ATOM 3734 O O . ASP B 1 93 ? 12.875 -34.906 -5.891 1 89.56 93 ASP B O 1
ATOM 3738 N N . HIS B 1 94 ? 11.414 -33.875 -7.199 1 93 94 HIS B N 1
ATOM 3739 C CA . HIS B 1 94 ? 12 -34.438 -8.422 1 93 94 HIS B CA 1
ATOM 3740 C C . HIS B 1 94 ? 13.461 -34.031 -8.555 1 93 94 HIS B C 1
ATOM 3742 O O . HIS B 1 94 ? 14.266 -34.781 -9.109 1 93 94 HIS B O 1
ATOM 3748 N N . LEU B 1 95 ? 13.773 -32.875 -7.969 1 93.25 95 LEU B N 1
ATOM 3749 C CA . LEU B 1 95 ? 15.109 -32.312 -8.094 1 93.25 95 LEU B CA 1
ATOM 3750 C C . LEU B 1 95 ? 16.031 -32.844 -7.012 1 93.25 95 LEU B C 1
ATOM 3752 O O . LEU B 1 95 ? 17.266 -32.75 -7.113 1 93.25 95 LEU B O 1
ATOM 3756 N N . GLU B 1 96 ? 15.523 -33.375 -5.961 1 90 96 GLU B N 1
ATOM 3757 C CA . GLU B 1 96 ? 16.344 -33.938 -4.887 1 90 96 GLU B CA 1
ATOM 3758 C C . GLU B 1 96 ? 17.203 -35.062 -5.387 1 90 96 GLU B C 1
ATOM 3760 O O . GLU B 1 96 ? 18.375 -35.188 -4.996 1 90 96 GLU B O 1
ATOM 3765 N N . ASN B 1 97 ? 16.656 -35.938 -6.164 1 88.12 97 ASN B N 1
ATOM 3766 C CA . ASN B 1 97 ? 17.406 -37 -6.828 1 88.12 97 ASN B CA 1
ATOM 3767 C C . ASN B 1 97 ? 17.422 -36.812 -8.344 1 88.12 97 ASN B C 1
ATOM 3769 O O . ASN B 1 97 ? 16.766 -37.562 -9.07 1 88.12 97 ASN B O 1
ATOM 3773 N N . ILE B 1 98 ? 18.281 -36 -8.812 1 93.56 98 ILE B N 1
ATOM 3774 C CA . ILE B 1 98 ? 18.234 -35.5 -10.18 1 93.56 98 ILE B CA 1
ATOM 3775 C C . ILE B 1 98 ? 18.891 -36.531 -11.117 1 93.56 98 ILE B C 1
ATOM 3777 O O . ILE B 1 98 ? 18.625 -36.531 -12.328 1 93.56 98 ILE B O 1
ATOM 3781 N N . ARG B 1 99 ? 19.812 -37.344 -10.594 1 93.06 99 ARG B N 1
ATOM 3782 C CA . ARG B 1 99 ? 20.453 -38.344 -11.43 1 93.06 99 ARG B CA 1
ATOM 3783 C C . ARG B 1 99 ? 19.453 -39.375 -11.906 1 93.06 99 ARG B C 1
ATOM 3785 O O . ARG B 1 99 ? 18.781 -40.031 -11.094 1 93.06 99 ARG B O 1
ATOM 3792 N N . GLY B 1 100 ? 19.297 -39.5 -13.172 1 95.44 100 GLY B N 1
ATOM 3793 C CA . GLY B 1 100 ? 18.359 -40.469 -13.75 1 95.44 100 GLY B CA 1
ATOM 3794 C C . GLY B 1 100 ? 16.938 -39.938 -13.805 1 95.44 100 GLY B C 1
ATOM 3795 O O . GLY B 1 100 ? 16 -40.688 -14.109 1 95.44 100 GLY B O 1
ATOM 3796 N N . ALA B 1 101 ? 16.812 -38.688 -13.445 1 96.94 101 ALA B N 1
ATOM 3797 C CA . ALA B 1 101 ? 15.492 -38.062 -13.5 1 96.94 101 ALA B CA 1
ATOM 3798 C C . ALA B 1 101 ? 15.242 -37.406 -14.867 1 96.94 101 ALA B C 1
ATOM 3800 O O . ALA B 1 101 ? 16.172 -36.938 -15.5 1 96.94 101 ALA B O 1
ATOM 3801 N N . GLY B 1 102 ? 14 -37.438 -15.312 1 98.25 102 GLY B N 1
ATOM 3802 C CA . GLY B 1 102 ? 13.664 -36.875 -16.609 1 98.25 102 GLY B CA 1
ATOM 3803 C C . GLY B 1 102 ? 12.25 -36.344 -16.672 1 98.25 102 GLY B C 1
ATOM 3804 O O . GLY B 1 102 ? 11.469 -36.531 -15.734 1 98.25 102 GLY B O 1
ATOM 3805 N N . LEU B 1 103 ? 12 -35.625 -17.719 1 98.69 103 LEU B N 1
ATOM 3806 C CA . LEU B 1 103 ? 10.695 -35.031 -17.984 1 98.69 103 LEU B CA 1
ATOM 3807 C C . LEU B 1 103 ? 10.305 -35.219 -19.453 1 98.69 103 LEU B C 1
ATOM 3809 O O . LEU B 1 103 ? 11.102 -34.938 -20.344 1 98.69 103 LEU B O 1
ATOM 3813 N N . LEU B 1 104 ? 9.219 -35.875 -19.656 1 98.81 104 LEU B N 1
ATOM 3814 C CA . LEU B 1 104 ? 8.555 -35.844 -20.953 1 98.81 104 LEU B CA 1
ATOM 3815 C C . LEU B 1 104 ? 7.395 -34.875 -20.969 1 98.81 104 LEU B C 1
ATOM 3817 O O . LEU B 1 104 ? 6.504 -34.938 -20.125 1 98.81 104 LEU B O 1
ATOM 3821 N N . VAL B 1 105 ? 7.402 -33.875 -21.891 1 98.69 105 VAL B N 1
ATOM 3822 C CA . VAL B 1 105 ? 6.391 -32.844 -21.859 1 98.69 105 VAL B CA 1
ATOM 3823 C C . VAL B 1 105 ? 5.98 -32.438 -23.266 1 98.69 105 VAL B C 1
ATOM 3825 O O . VAL B 1 105 ? 6.828 -32.312 -24.156 1 98.69 105 VAL B O 1
ATOM 3828 N N . ASP B 1 106 ? 4.699 -32.375 -23.469 1 98.06 106 ASP B N 1
ATOM 3829 C CA . ASP B 1 106 ? 4.25 -31.953 -24.781 1 98.06 106 ASP B CA 1
ATOM 3830 C C . ASP B 1 106 ? 4.535 -30.469 -25 1 98.06 106 ASP B C 1
ATOM 3832 O O . ASP B 1 106 ? 4.598 -29.688 -24.031 1 98.06 106 ASP B O 1
ATOM 3836 N N . LYS B 1 107 ? 4.598 -29.969 -26.141 1 96.69 107 LYS B N 1
ATOM 3837 C CA . LYS B 1 107 ? 5.043 -28.609 -26.5 1 96.69 107 LYS B CA 1
ATOM 3838 C C . LYS B 1 107 ? 4.109 -27.562 -25.922 1 96.69 107 LYS B C 1
ATOM 3840 O O . LYS B 1 107 ? 4.527 -26.422 -25.672 1 96.69 107 LYS B O 1
ATOM 3845 N N . SER B 1 108 ? 2.883 -27.875 -25.656 1 95.31 108 SER B N 1
ATOM 3846 C CA . SER B 1 108 ? 1.928 -26.938 -25.094 1 95.31 108 SER B CA 1
ATOM 3847 C C . SER B 1 108 ? 2.094 -26.828 -23.578 1 95.31 108 SER B C 1
ATOM 3849 O O . SER B 1 108 ? 1.594 -25.891 -22.953 1 95.31 108 SER B O 1
ATOM 3851 N N . GLY B 1 109 ? 2.74 -27.812 -23 1 97 109 GLY B N 1
ATOM 3852 C CA . GLY B 1 109 ? 2.891 -27.875 -21.562 1 97 109 GLY B CA 1
ATOM 3853 C C . GLY B 1 109 ? 1.702 -28.5 -20.859 1 97 109 GLY B C 1
ATOM 3854 O O . GLY B 1 109 ? 1.655 -28.547 -19.625 1 97 109 GLY B O 1
ATOM 3855 N N . LYS B 1 110 ? 0.77 -29.031 -21.531 1 96.88 110 LYS B N 1
ATOM 3856 C CA . LYS B 1 110 ? -0.464 -29.578 -20.984 1 96.88 110 LYS B CA 1
ATOM 3857 C C . LYS B 1 110 ? -0.233 -30.969 -20.406 1 96.88 110 LYS B C 1
ATOM 3859 O O . LYS B 1 110 ? -0.695 -31.281 -19.297 1 96.88 110 LYS B O 1
ATOM 3864 N N . LEU B 1 111 ? 0.448 -31.797 -21.141 1 98.5 111 LEU B N 1
ATOM 3865 C CA . LEU B 1 111 ? 0.727 -33.156 -20.703 1 98.5 111 LEU B CA 1
ATOM 3866 C C . LEU B 1 111 ? 2.207 -33.344 -20.391 1 98.5 111 LEU B C 1
ATOM 3868 O O . LEU B 1 111 ? 3.066 -32.844 -21.125 1 98.5 111 LEU B O 1
ATOM 3872 N N . SER B 1 112 ? 2.469 -34 -19.312 1 98.62 112 SER B N 1
ATOM 3873 C CA . SER B 1 112 ? 3.863 -34.25 -18.969 1 98.62 112 SER B CA 1
ATOM 3874 C C . SER B 1 112 ? 4.004 -35.5 -18.109 1 98.62 112 SER B C 1
ATOM 3876 O O . SER B 1 112 ? 3.021 -36 -17.531 1 98.62 112 SER B O 1
ATOM 3878 N N . VAL B 1 113 ? 5.133 -36.094 -18.109 1 98.62 113 VAL B N 1
ATOM 3879 C CA . VAL B 1 113 ? 5.477 -37.25 -17.281 1 98.62 113 VAL B CA 1
ATOM 3880 C C . VAL B 1 113 ? 6.797 -37 -16.562 1 98.62 113 VAL B C 1
ATOM 3882 O O . VAL B 1 113 ? 7.832 -36.781 -17.203 1 98.62 113 VAL B O 1
ATOM 3885 N N . MET B 1 114 ? 6.727 -36.938 -15.32 1 98.12 114 MET B N 1
ATOM 3886 C CA . MET B 1 114 ? 7.949 -36.938 -14.523 1 98.12 114 MET B CA 1
ATOM 3887 C C . MET B 1 114 ? 8.492 -38.344 -14.359 1 98.12 114 MET B C 1
ATOM 3889 O O . MET B 1 114 ? 7.77 -39.25 -13.93 1 98.12 114 MET B O 1
ATOM 3893 N N . ILE B 1 115 ? 9.711 -38.531 -14.711 1 97.94 115 ILE B N 1
ATOM 3894 C CA . ILE B 1 115 ? 10.344 -39.844 -14.656 1 97.94 115 ILE B CA 1
ATOM 3895 C C . ILE B 1 115 ? 11.266 -39.906 -13.438 1 97.94 115 ILE B C 1
ATOM 3897 O O . ILE B 1 115 ? 12.148 -39.062 -13.258 1 97.94 115 ILE B O 1
ATOM 3901 N N . ASN B 1 116 ? 11.07 -40.906 -12.594 1 95.94 116 ASN B N 1
ATOM 3902 C CA . ASN B 1 116 ? 11.852 -41.188 -11.398 1 95.94 116 ASN B CA 1
ATOM 3903 C C . ASN B 1 116 ? 11.703 -40.094 -10.359 1 95.94 116 ASN B C 1
ATOM 3905 O O . ASN B 1 116 ? 12.703 -39.594 -9.82 1 95.94 116 ASN B O 1
ATOM 3909 N N . GLU B 1 117 ? 10.562 -39.594 -10.172 1 93.12 117 GLU B N 1
ATOM 3910 C CA . GLU B 1 117 ? 10.234 -38.719 -9.055 1 93.12 117 GLU B CA 1
ATOM 3911 C C . GLU B 1 117 ? 9.93 -39.531 -7.793 1 93.12 117 GLU B C 1
ATOM 3913 O O . GLU B 1 117 ? 10.742 -40.344 -7.359 1 93.12 117 GLU B O 1
ATOM 3918 N N . GLU B 1 118 ? 8.836 -39.344 -7.156 1 89.25 118 GLU B N 1
ATOM 3919 C CA . GLU B 1 118 ? 8.438 -40.188 -6.039 1 89.25 118 GLU B CA 1
ATOM 3920 C C . GLU B 1 118 ? 8.055 -41.594 -6.523 1 89.25 118 GLU B C 1
ATOM 3922 O O . GLU B 1 118 ? 8.344 -42.594 -5.855 1 89.25 118 GLU B O 1
ATOM 3927 N N . ASP B 1 119 ? 7.449 -41.656 -7.605 1 93.12 119 ASP B N 1
ATOM 3928 C CA . ASP B 1 119 ? 7.141 -42.875 -8.352 1 93.12 119 ASP B CA 1
ATOM 3929 C C . ASP B 1 119 ? 7.926 -42.938 -9.664 1 93.12 119 ASP B C 1
ATOM 3931 O O . ASP B 1 119 ? 8.531 -41.938 -10.07 1 93.12 119 ASP B O 1
ATOM 3935 N N . HIS B 1 120 ? 7.977 -44.125 -10.25 1 95.94 120 HIS B N 1
ATOM 3936 C CA . HIS B 1 120 ? 8.711 -44.219 -11.508 1 95.94 120 HIS B CA 1
ATOM 3937 C C . HIS B 1 120 ? 8.148 -43.25 -12.555 1 95.94 120 HIS B C 1
ATOM 3939 O O . HIS B 1 120 ? 8.914 -42.594 -13.266 1 95.94 120 HIS B O 1
ATOM 3945 N N . PHE B 1 121 ? 6.809 -43.219 -12.625 1 96.44 121 PHE B N 1
ATOM 3946 C CA . PHE B 1 121 ? 6.141 -42.312 -13.547 1 96.44 121 PHE B CA 1
ATOM 3947 C C . PHE B 1 121 ? 5.047 -41.531 -12.836 1 96.44 121 PHE B C 1
ATOM 3949 O O . PHE B 1 121 ? 4.184 -42.125 -12.18 1 96.44 121 PHE B O 1
ATOM 3956 N N . ARG B 1 122 ? 5.105 -40.281 -12.914 1 96.38 122 ARG B N 1
ATOM 3957 C CA . ARG B 1 122 ? 4.004 -39.375 -12.547 1 96.38 122 ARG B CA 1
ATOM 3958 C C . ARG B 1 122 ? 3.469 -38.656 -13.766 1 96.38 122 ARG B C 1
ATOM 3960 O O . ARG B 1 122 ? 4.074 -37.656 -14.219 1 96.38 122 ARG B O 1
ATOM 3967 N N . LEU B 1 123 ? 2.389 -39.094 -14.266 1 97.31 123 LEU B N 1
ATOM 3968 C CA . LEU B 1 123 ? 1.74 -38.469 -15.414 1 97.31 123 LEU B CA 1
ATOM 3969 C C . LEU B 1 123 ? 0.802 -37.344 -14.969 1 97.31 123 LEU B C 1
ATOM 3971 O O . LEU B 1 123 ? 0.082 -37.5 -13.984 1 97.31 123 LEU B O 1
ATOM 3975 N N . GLN B 1 124 ? 0.839 -36.312 -15.664 1 97.81 124 GLN B N 1
ATOM 3976 C CA . GLN B 1 124 ? -0.031 -35.219 -15.25 1 97.81 124 GLN B CA 1
ATOM 3977 C C . GLN B 1 124 ? -0.569 -34.438 -16.453 1 97.81 124 GLN B C 1
ATOM 3979 O O . GLN B 1 124 ? 0.037 -34.469 -17.531 1 97.81 124 GLN B O 1
ATOM 3984 N N . VAL B 1 125 ? -1.693 -33.875 -16.328 1 98 125 VAL B N 1
ATOM 3985 C CA . VAL B 1 125 ? -2.318 -32.969 -17.281 1 98 125 VAL B CA 1
ATOM 3986 C C . VAL B 1 125 ? -2.672 -31.641 -16.578 1 98 125 VAL B C 1
ATOM 3988 O O . VAL B 1 125 ? -3.135 -31.641 -15.438 1 98 125 VAL B O 1
ATOM 3991 N N . LEU B 1 126 ? -2.275 -30.531 -17.156 1 96.69 126 LEU B N 1
ATOM 3992 C CA . LEU B 1 126 ? -2.586 -29.188 -16.688 1 96.69 126 LEU B CA 1
ATOM 3993 C C . LEU B 1 126 ? -3.512 -28.469 -17.672 1 96.69 126 LEU B C 1
ATOM 3995 O O . LEU B 1 126 ? -3.264 -28.469 -18.875 1 96.69 126 LEU B O 1
ATOM 3999 N N . SER B 1 127 ? -4.566 -27.938 -17.203 1 95.25 127 SER B N 1
ATOM 4000 C CA . SER B 1 127 ? -5.508 -27.203 -18.031 1 95.25 127 SER B CA 1
ATOM 4001 C C . SER B 1 127 ? -5.965 -25.922 -17.359 1 95.25 127 SER B C 1
ATOM 4003 O O . SER B 1 127 ? -5.93 -25.812 -16.125 1 95.25 127 SER B O 1
ATOM 4005 N N . SER B 1 128 ? -6.375 -24.969 -18.141 1 94.25 128 SER B N 1
ATOM 4006 C CA . SER B 1 128 ? -6.953 -23.75 -17.594 1 94.25 128 SER B CA 1
ATOM 4007 C C . SER B 1 128 ? -8.422 -23.938 -17.234 1 94.25 128 SER B C 1
ATOM 4009 O O . SER B 1 128 ? -9.148 -24.656 -17.922 1 94.25 128 SER B O 1
ATOM 4011 N N . GLY B 1 129 ? -8.812 -23.312 -16.188 1 95.06 129 GLY B N 1
ATOM 4012 C CA . GLY B 1 129 ? -10.211 -23.375 -15.805 1 95.06 129 GLY B CA 1
ATOM 4013 C C . GLY B 1 129 ? -10.625 -24.734 -15.289 1 95.06 129 GLY B C 1
ATOM 4014 O O . GLY B 1 129 ? -9.773 -25.547 -14.898 1 95.06 129 GLY B O 1
ATOM 4015 N N . LEU B 1 130 ? -11.898 -24.906 -15.25 1 95.94 130 LEU B N 1
ATOM 4016 C CA . LEU B 1 130 ? -12.469 -26.172 -14.812 1 95.94 130 LEU B CA 1
ATOM 4017 C C . LEU B 1 130 ? -12.625 -27.125 -15.992 1 95.94 130 LEU B C 1
ATOM 4019 O O . LEU B 1 130 ? -13.531 -26.969 -16.812 1 95.94 130 LEU B O 1
ATOM 4023 N N . GLU B 1 131 ? -11.727 -28.047 -16.062 1 94 131 GLU B N 1
ATOM 4024 C CA . GLU B 1 131 ? -11.727 -29.047 -17.125 1 94 131 GLU B CA 1
ATOM 4025 C C . GLU B 1 131 ? -11.289 -30.406 -16.609 1 94 131 GLU B C 1
ATOM 4027 O O . GLU B 1 131 ? -10.102 -30.734 -16.609 1 94 131 GLU B O 1
ATOM 4032 N N . LEU B 1 132 ? -12.234 -31.234 -16.281 1 95.44 132 LEU B N 1
ATOM 4033 C CA . LEU B 1 132 ? -11.891 -32.5 -15.648 1 95.44 132 LEU B CA 1
ATOM 4034 C C . LEU B 1 132 ? -12.031 -33.656 -16.641 1 95.44 132 LEU B C 1
ATOM 4036 O O . LEU B 1 132 ? -11.078 -34.406 -16.859 1 95.44 132 LEU B O 1
ATOM 4040 N N . LYS B 1 133 ? -13.148 -33.719 -17.281 1 93.81 133 LYS B N 1
ATOM 4041 C CA . LYS B 1 133 ? -13.445 -34.875 -18.141 1 93.81 133 LYS B CA 1
ATOM 4042 C C . LYS B 1 133 ? -12.469 -34.938 -19.312 1 93.81 133 LYS B C 1
ATOM 4044 O O . LYS B 1 133 ? -11.836 -35.969 -19.531 1 93.81 133 LYS B O 1
ATOM 4049 N N . GLU B 1 134 ? -12.352 -33.844 -19.984 1 93.81 134 GLU B N 1
ATOM 4050 C CA . GLU B 1 134 ? -11.445 -33.812 -21.141 1 93.81 134 GLU B CA 1
ATOM 4051 C C . GLU B 1 134 ? -10 -34.062 -20.703 1 93.81 134 GLU B C 1
ATOM 4053 O O . GLU B 1 134 ? -9.266 -34.812 -21.375 1 93.81 134 GLU B O 1
ATOM 4058 N N . SER B 1 135 ? -9.602 -33.469 -19.672 1 95.62 135 SER B N 1
ATOM 4059 C CA . SER B 1 135 ? -8.25 -33.656 -19.141 1 95.62 135 SER B CA 1
ATOM 4060 C C . SER B 1 135 ? -7.988 -35.094 -18.75 1 95.62 135 SER B C 1
ATOM 4062 O O . SER B 1 135 ? -6.918 -35.656 -19.016 1 95.62 135 SER B O 1
ATOM 4064 N N . TRP B 1 136 ? -8.969 -35.719 -18.156 1 95.62 136 TRP B N 1
ATOM 4065 C CA . TRP B 1 136 ? -8.859 -37.094 -17.75 1 95.62 136 TRP B CA 1
ATOM 4066 C C . TRP B 1 136 ? -8.664 -38 -18.953 1 95.62 136 TRP B C 1
ATOM 4068 O O . TRP B 1 136 ? -7.781 -38.875 -18.953 1 95.62 136 TRP B O 1
ATOM 4078 N N . LYS B 1 137 ? -9.43 -37.75 -19.922 1 96.62 137 LYS B N 1
ATOM 4079 C CA . LYS B 1 137 ? -9.336 -38.531 -21.141 1 96.62 137 LYS B CA 1
ATOM 4080 C C . LYS B 1 137 ? -7.945 -38.438 -21.766 1 96.62 137 LYS B C 1
ATOM 4082 O O . LYS B 1 137 ? -7.359 -39.438 -22.172 1 96.62 137 LYS B O 1
ATOM 4087 N N . LYS B 1 138 ? -7.461 -37.25 -21.828 1 96.81 138 LYS B N 1
ATOM 4088 C CA . LYS B 1 138 ? -6.137 -37 -22.391 1 96.81 138 LYS B CA 1
ATOM 4089 C C . LYS B 1 138 ? -5.062 -37.719 -21.562 1 96.81 138 LYS B C 1
ATOM 4091 O O . LYS B 1 138 ? -4.141 -38.312 -22.125 1 96.81 138 LYS B O 1
ATOM 4096 N N . LEU B 1 139 ? -5.203 -37.656 -20.312 1 96.94 139 LEU B N 1
ATOM 4097 C CA . LEU B 1 139 ? -4.227 -38.281 -19.422 1 96.94 139 LEU B CA 1
ATOM 4098 C C . LEU B 1 139 ? -4.246 -39.781 -19.578 1 96.94 139 LEU B C 1
ATOM 4100 O O . LEU B 1 139 ? -3.193 -40.438 -19.594 1 96.94 139 LEU B O 1
ATOM 4104 N N . LEU B 1 140 ? -5.41 -40.344 -19.688 1 95.12 140 LEU B N 1
ATOM 4105 C CA . LEU B 1 140 ? -5.551 -41.781 -19.875 1 95.12 140 LEU B CA 1
ATOM 4106 C C . LEU B 1 140 ? -4.895 -42.219 -21.188 1 95.12 140 LEU B C 1
ATOM 4108 O O . LEU B 1 140 ? -4.285 -43.312 -21.234 1 95.12 140 LEU B O 1
ATOM 4112 N N . SER B 1 141 ? -5.109 -41.438 -22.125 1 97.06 141 SER B N 1
ATOM 4113 C CA . SER B 1 141 ? -4.473 -41.75 -23.406 1 97.06 141 SER B CA 1
ATOM 4114 C C . SER B 1 141 ? -2.955 -41.812 -23.266 1 97.06 141 SER B C 1
ATOM 4116 O O . SER B 1 141 ? -2.301 -42.688 -23.844 1 97.06 141 SER B O 1
ATOM 4118 N N . LEU B 1 142 ? -2.396 -40.875 -22.609 1 97.62 142 LEU B N 1
ATOM 4119 C CA . LEU B 1 142 ? -0.961 -40.875 -22.344 1 97.62 142 LEU B CA 1
ATOM 4120 C C . LEU B 1 142 ? -0.539 -42.094 -21.562 1 97.62 142 LEU B C 1
ATOM 4122 O O . LEU B 1 142 ? 0.471 -42.719 -21.875 1 97.62 142 LEU B O 1
ATOM 4126 N N . GLU B 1 143 ? -1.279 -42.438 -20.516 1 95.44 143 GLU B N 1
ATOM 4127 C CA . GLU B 1 143 ? -0.991 -43.625 -19.703 1 95.44 143 GLU B CA 1
ATOM 4128 C C . GLU B 1 143 ? -1.019 -44.906 -20.547 1 95.44 143 GLU B C 1
ATOM 4130 O O . GLU B 1 143 ? -0.222 -45.812 -20.328 1 95.44 143 GLU B O 1
ATOM 4135 N N . GLU B 1 144 ? -1.941 -44.906 -21.438 1 96.06 144 GLU B N 1
ATOM 4136 C CA . GLU B 1 144 ? -2.055 -46.062 -22.328 1 96.06 144 GLU B CA 1
ATOM 4137 C C . GLU B 1 144 ? -0.796 -46.25 -23.172 1 96.06 144 GLU B C 1
ATOM 4139 O O . GLU B 1 144 ? -0.328 -47.375 -23.391 1 96.06 144 GLU B O 1
ATOM 4144 N N . ILE B 1 145 ? -0.303 -45.188 -23.672 1 96.94 145 ILE B N 1
ATOM 4145 C CA . ILE B 1 145 ? 0.932 -45.25 -24.453 1 96.94 145 ILE B CA 1
ATOM 4146 C C . ILE B 1 145 ? 2.043 -45.875 -23.594 1 96.94 145 ILE B C 1
ATOM 4148 O O . ILE B 1 145 ? 2.764 -46.75 -24.047 1 96.94 145 ILE B O 1
ATOM 4152 N N . PHE B 1 146 ? 2.189 -45.406 -22.422 1 97.06 146 PHE B N 1
ATOM 4153 C CA . PHE B 1 146 ? 3.219 -45.906 -21.516 1 97.06 146 PHE B CA 1
ATOM 4154 C C . PHE B 1 146 ? 2.988 -47.406 -21.219 1 97.06 146 PHE B C 1
ATOM 4156 O O . PHE B 1 146 ? 3.939 -48.188 -21.156 1 97.06 146 PHE B O 1
ATOM 4163 N N . SER B 1 147 ? 1.698 -47.781 -21.078 1 94.69 147 SER B N 1
ATOM 4164 C CA . SER B 1 147 ? 1.356 -49.156 -20.75 1 94.69 147 SER B CA 1
ATOM 4165 C C . SER B 1 147 ? 1.731 -50.094 -21.875 1 94.69 147 SER B C 1
ATOM 4167 O O . SER B 1 147 ? 1.894 -51.312 -21.656 1 94.69 147 SER B O 1
ATOM 4169 N N . ASP B 1 148 ? 1.834 -49.594 -23.047 1 95.81 148 ASP B N 1
ATOM 4170 C CA . ASP B 1 148 ? 2.264 -50.375 -24.188 1 95.81 148 ASP B CA 1
ATOM 4171 C C . ASP B 1 148 ? 3.719 -50.812 -24.047 1 95.81 148 ASP B C 1
ATOM 4173 O O . ASP B 1 148 ? 4.129 -51.844 -24.594 1 95.81 148 ASP B O 1
ATOM 4177 N N . TYR B 1 149 ? 4.48 -50.062 -23.281 1 96.06 149 TYR B N 1
ATOM 4178 C CA . TYR B 1 149 ? 5.918 -50.312 -23.25 1 96.06 149 TYR B CA 1
ATOM 4179 C C . TYR B 1 149 ? 6.363 -50.719 -21.844 1 96.06 149 TYR B C 1
ATOM 4181 O O . TYR B 1 149 ? 7.453 -51.281 -21.672 1 96.06 149 TYR B O 1
ATOM 4189 N N . PHE B 1 150 ? 5.555 -50.375 -20.859 1 96 150 PHE B N 1
ATOM 4190 C CA . PHE B 1 150 ? 5.945 -50.594 -19.469 1 96 150 PHE B CA 1
ATOM 4191 C C . PHE B 1 150 ? 4.875 -51.406 -18.734 1 96 150 PHE B C 1
ATOM 4193 O O . PHE B 1 150 ? 3.68 -51.156 -18.922 1 96 150 PHE B O 1
ATOM 4200 N N . LYS B 1 151 ? 5.289 -52.312 -17.906 1 94.5 151 LYS B N 1
ATOM 4201 C CA . LYS B 1 151 ? 4.371 -53.062 -17.047 1 94.5 151 LYS B CA 1
ATOM 4202 C C . LYS B 1 151 ? 4.281 -52.406 -15.664 1 94.5 151 LYS B C 1
ATOM 4204 O O . LYS B 1 151 ? 5.27 -52.375 -14.922 1 94.5 151 LYS B O 1
ATOM 4209 N N . PHE B 1 152 ? 3.117 -52.031 -15.367 1 93 152 PHE B N 1
ATOM 4210 C CA . PHE B 1 152 ? 2.922 -51.344 -14.109 1 93 152 PHE B CA 1
ATOM 4211 C C . PHE B 1 152 ? 2.629 -52.312 -12.977 1 93 152 PHE B C 1
ATOM 4213 O O . PHE B 1 152 ? 1.943 -53.312 -13.18 1 93 152 PHE B O 1
ATOM 4220 N N . ALA B 1 153 ? 3.1 -51.969 -11.836 1 88.94 153 ALA B N 1
ATOM 4221 C CA . ALA B 1 153 ? 2.824 -52.75 -10.633 1 88.94 153 ALA B CA 1
ATOM 4222 C C . ALA B 1 153 ? 1.364 -52.594 -10.211 1 88.94 153 ALA B C 1
ATOM 4224 O O . ALA B 1 153 ? 0.863 -51.5 -10.031 1 88.94 153 ALA B O 1
ATOM 4225 N N . PHE B 1 154 ? 0.677 -53.719 -10.102 1 86.12 154 PHE B N 1
ATOM 4226 C CA . PHE B 1 154 ? -0.749 -53.75 -9.789 1 86.12 154 PHE B CA 1
ATOM 4227 C C . PHE B 1 154 ? -1.091 -54.875 -8.852 1 86.12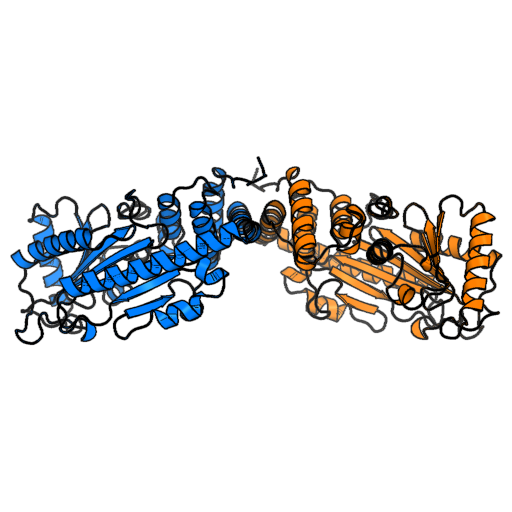 154 PHE B C 1
ATOM 4229 O O . PHE B 1 154 ? -0.535 -55.969 -8.977 1 86.12 154 PHE B O 1
ATOM 4236 N N . ASP B 1 155 ? -1.906 -54.562 -7.852 1 83.44 155 ASP B N 1
ATOM 4237 C CA . ASP B 1 155 ? -2.416 -55.562 -6.914 1 83.44 155 ASP B CA 1
ATOM 4238 C C . ASP B 1 155 ? -3.938 -55.656 -6.992 1 83.44 155 ASP B C 1
ATOM 4240 O O . ASP B 1 155 ? -4.629 -54.656 -7.027 1 83.44 155 ASP B O 1
ATOM 4244 N N . ASP B 1 156 ? -4.426 -56.844 -7.008 1 80.38 156 ASP B N 1
ATOM 4245 C CA . ASP B 1 156 ? -5.859 -57.031 -7.176 1 80.38 156 ASP B CA 1
ATOM 4246 C C . ASP B 1 156 ? -6.648 -56.406 -6.035 1 80.38 156 ASP B C 1
ATOM 4248 O O . ASP B 1 156 ? -7.781 -55.969 -6.23 1 80.38 156 ASP B O 1
ATOM 4252 N N . LYS B 1 157 ? -6.02 -56.344 -4.922 1 78.25 157 LYS B N 1
ATOM 4253 C CA . LYS B 1 157 ? -6.703 -55.844 -3.74 1 78.25 157 LYS B CA 1
ATOM 4254 C C . LYS B 1 157 ? -6.492 -54.312 -3.596 1 78.25 157 LYS B C 1
ATOM 4256 O O . LYS B 1 157 ? -7.414 -53.594 -3.227 1 78.25 157 LYS B O 1
ATOM 4261 N N . PHE B 1 158 ? -5.332 -53.906 -4.02 1 77.56 158 PHE B N 1
ATOM 4262 C CA . PHE B 1 158 ? -4.969 -52.562 -3.633 1 77.56 158 PHE B CA 1
ATOM 4263 C C . PHE B 1 158 ? -4.906 -51.656 -4.852 1 77.56 158 PHE B C 1
ATOM 4265 O O . PHE B 1 158 ? -4.797 -50.438 -4.715 1 77.56 158 PHE B O 1
ATOM 4272 N N . GLY B 1 159 ? -5.062 -52.281 -6.035 1 78 159 GLY B N 1
ATOM 4273 C CA . GLY B 1 159 ? -4.941 -51.469 -7.242 1 78 159 GLY B CA 1
ATOM 4274 C C . GLY B 1 159 ? -3.502 -51.219 -7.641 1 78 159 GLY B C 1
ATOM 4275 O O . GLY B 1 159 ? -2.646 -52.094 -7.516 1 78 159 GLY B O 1
ATOM 4276 N N . TYR B 1 160 ? -3.309 -50.125 -8.133 1 79.12 160 TYR B N 1
ATOM 4277 C CA . TYR B 1 160 ? -1.95 -49.75 -8.516 1 79.12 160 TYR B CA 1
ATOM 4278 C C . TYR B 1 160 ? -1.102 -49.438 -7.293 1 79.12 160 TYR B C 1
ATOM 4280 O O . TYR B 1 160 ? -1.556 -48.75 -6.379 1 79.12 160 TYR B O 1
ATOM 4288 N N . LEU B 1 161 ? 0.07 -49.938 -7.285 1 77.5 161 LEU B N 1
ATOM 4289 C CA . LEU B 1 161 ? 0.964 -49.75 -6.148 1 77.5 161 LEU B CA 1
ATOM 4290 C C . LEU B 1 161 ? 1.811 -48.5 -6.316 1 77.5 161 LEU B C 1
ATOM 4292 O O . LEU B 1 161 ? 2.48 -48.344 -7.336 1 77.5 161 LEU B O 1
ATOM 4296 N N . THR B 1 162 ? 1.672 -47.625 -5.387 1 78.06 162 THR B N 1
ATOM 4297 C CA . THR B 1 162 ? 2.393 -46.344 -5.445 1 78.06 162 THR B CA 1
ATOM 4298 C C . THR B 1 162 ? 3.275 -46.188 -4.215 1 78.06 162 THR B C 1
ATOM 4300 O O . THR B 1 162 ? 3.174 -46.938 -3.256 1 78.06 162 THR B O 1
ATOM 4303 N N . SER B 1 163 ? 4.188 -45.344 -4.23 1 77.06 163 SER B N 1
ATOM 4304 C CA . SER B 1 163 ? 5.117 -45.094 -3.133 1 77.06 163 SER B CA 1
ATOM 4305 C C . SER B 1 163 ? 4.41 -44.438 -1.942 1 77.06 163 SER B C 1
ATOM 4307 O O . SER B 1 163 ? 4.809 -44.656 -0.794 1 77.06 163 SER B O 1
ATOM 4309 N N . CYS B 1 164 ? 3.438 -43.625 -2.207 1 69.06 164 CYS B N 1
ATOM 4310 C CA . CYS B 1 164 ? 2.664 -42.969 -1.146 1 69.06 164 CYS B CA 1
ATOM 4311 C C . CYS B 1 164 ? 1.339 -43.688 -0.93 1 69.06 164 CYS B C 1
ATOM 4313 O O . CYS B 1 164 ? 0.57 -43.875 -1.873 1 69.06 164 CYS B O 1
ATOM 4315 N N . ILE B 1 165 ? 1.057 -44.094 0.221 1 63.22 165 ILE B N 1
ATOM 4316 C CA . ILE B 1 165 ? -0.103 -44.906 0.611 1 63.22 165 ILE B CA 1
ATOM 4317 C C . ILE B 1 165 ? -1.385 -44.156 0.209 1 63.22 165 ILE B C 1
ATOM 4319 O O . ILE B 1 165 ? -2.357 -44.812 -0.212 1 63.22 165 ILE B O 1
ATOM 4323 N N . THR B 1 166 ? -1.283 -42.844 0.279 1 63.44 166 THR B N 1
ATOM 4324 C CA . THR B 1 166 ? -2.479 -42.062 -0.014 1 63.44 166 THR B CA 1
ATOM 4325 C C . THR B 1 166 ? -2.842 -42.156 -1.493 1 63.44 166 THR B C 1
ATOM 4327 O O . THR B 1 166 ? -3.963 -41.812 -1.887 1 63.44 166 THR B O 1
ATOM 4330 N N . ASN B 1 167 ? -1.909 -42.562 -2.232 1 64.25 167 ASN B N 1
ATOM 4331 C CA . ASN B 1 167 ? -2.131 -42.688 -3.67 1 64.25 167 ASN B CA 1
ATOM 4332 C C . ASN B 1 167 ? -2.51 -44.094 -4.066 1 64.25 167 ASN B C 1
ATOM 4334 O O . ASN B 1 167 ? -2.676 -44.406 -5.25 1 64.25 167 ASN B O 1
ATOM 4338 N N . LEU B 1 168 ? -2.572 -44.875 -2.873 1 66.75 168 LEU B N 1
ATOM 4339 C CA . LEU B 1 168 ? -2.988 -46.25 -3.182 1 66.75 168 LEU B CA 1
ATOM 4340 C C . LEU B 1 168 ? -4.398 -46.25 -3.768 1 66.75 168 LEU B C 1
ATOM 4342 O O . LEU B 1 168 ? -5.188 -45.344 -3.52 1 66.75 168 LEU B O 1
ATOM 4346 N N . GLY B 1 169 ? -4.684 -47.156 -4.477 1 70.69 169 GLY B N 1
ATOM 4347 C CA . GLY B 1 169 ? -5.934 -47.219 -5.223 1 70.69 169 GLY B CA 1
ATOM 4348 C C . GLY B 1 169 ? -5.754 -46.938 -6.703 1 70.69 169 GLY B C 1
ATOM 4349 O O . GLY B 1 169 ? -4.945 -47.594 -7.363 1 70.69 169 GLY B O 1
ATOM 4350 N N . CYS B 1 170 ? -6.426 -45.875 -7.109 1 74.62 170 CYS B N 1
ATOM 4351 C CA . CYS B 1 170 ? -6.32 -45.625 -8.539 1 74.62 170 CYS B CA 1
ATOM 4352 C C . CYS B 1 170 ? -5.117 -44.719 -8.844 1 74.62 170 CYS B C 1
ATOM 4354 O O . CYS B 1 170 ? -4.758 -44.531 -10.008 1 74.62 170 CYS B O 1
ATOM 4356 N N . GLY B 1 171 ? -4.406 -44.219 -7.754 1 83.5 171 GLY B N 1
ATOM 4357 C CA . GLY B 1 171 ? -3.195 -43.438 -7.938 1 83.5 171 GLY B CA 1
ATOM 4358 C C . GLY B 1 171 ? -3.455 -42.094 -8.555 1 83.5 171 GLY B C 1
ATOM 4359 O O . GLY B 1 171 ? -2.568 -41.5 -9.172 1 83.5 171 GLY B O 1
ATOM 4360 N N . VAL B 1 172 ? -4.723 -41.625 -8.484 1 90 172 VAL B N 1
ATOM 4361 C CA . VAL B 1 172 ? -5.145 -40.375 -9.141 1 90 172 VAL B CA 1
ATOM 4362 C C . VAL B 1 172 ? -5.266 -39.281 -8.109 1 90 172 VAL B C 1
ATOM 4364 O O . VAL B 1 172 ? -5.777 -39.5 -7.008 1 90 172 VAL B O 1
ATOM 4367 N N . ARG B 1 173 ? -4.738 -38.156 -8.383 1 92.12 173 ARG B N 1
ATOM 4368 C CA . ARG B 1 173 ? -4.895 -36.938 -7.59 1 92.12 173 ARG B CA 1
ATOM 4369 C C . ARG B 1 173 ? -5.406 -35.781 -8.445 1 92.12 173 ARG B C 1
ATOM 4371 O O . ARG B 1 173 ? -4.902 -35.531 -9.547 1 92.12 173 ARG B O 1
ATOM 4378 N N . ILE B 1 174 ? -6.414 -35.125 -8.023 1 94.69 174 ILE B N 1
ATOM 4379 C CA . ILE B 1 174 ? -6.988 -34 -8.711 1 94.69 174 ILE B CA 1
ATOM 4380 C C . ILE B 1 174 ? -6.777 -32.719 -7.875 1 94.69 174 ILE B C 1
ATOM 4382 O O . ILE B 1 174 ? -7.023 -32.719 -6.668 1 94.69 174 ILE B O 1
ATOM 4386 N N . SER B 1 175 ? -6.324 -31.688 -8.492 1 95.5 175 SER B N 1
ATOM 4387 C CA . SER B 1 175 ? -6.098 -30.422 -7.789 1 95.5 175 SER B CA 1
ATOM 4388 C C . SER B 1 175 ? -6.617 -29.234 -8.594 1 95.5 175 SER B C 1
ATOM 4390 O O . SER B 1 175 ? -6.508 -29.219 -9.82 1 95.5 175 SER B O 1
ATOM 4392 N N . PHE B 1 176 ? -7.176 -28.234 -7.871 1 95.94 176 PHE B N 1
ATOM 4393 C CA . PHE B 1 176 ? -7.586 -26.969 -8.438 1 95.94 176 PHE B CA 1
ATOM 4394 C C . PHE B 1 176 ? -6.809 -25.812 -7.805 1 95.94 176 PHE B C 1
ATOM 4396 O O . PHE B 1 176 ? -6.586 -25.797 -6.594 1 95.94 176 PHE B O 1
ATOM 4403 N N . VAL B 1 177 ? -6.391 -24.922 -8.609 1 94.94 177 VAL B N 1
ATOM 4404 C CA . VAL B 1 177 ? -6.039 -23.609 -8.102 1 94.94 177 VAL B CA 1
ATOM 4405 C C . VAL B 1 177 ? -7.223 -22.656 -8.266 1 94.94 177 VAL B C 1
ATOM 4407 O O . VAL B 1 177 ? -7.723 -22.469 -9.383 1 94.94 177 VAL B O 1
ATOM 4410 N N . VAL B 1 178 ? -7.629 -22.094 -7.168 1 96.25 178 VAL B N 1
ATOM 4411 C CA . VAL B 1 178 ? -8.812 -21.234 -7.227 1 96.25 178 VAL B CA 1
ATOM 4412 C C . VAL B 1 178 ? -8.453 -19.844 -6.727 1 96.25 178 VAL B C 1
ATOM 4414 O O . VAL B 1 178 ? -7.543 -19.688 -5.91 1 96.25 178 VAL B O 1
ATOM 4417 N N . HIS B 1 179 ? -9.094 -18.891 -7.258 1 96.5 179 HIS B N 1
ATOM 4418 C CA . HIS B 1 179 ? -8.969 -17.484 -6.898 1 96.5 179 HIS B CA 1
ATOM 4419 C C . HIS B 1 179 ? -10.234 -16.969 -6.207 1 96.5 179 HIS B C 1
ATOM 4421 O O . HIS B 1 179 ? -11.273 -16.812 -6.848 1 96.5 179 HIS B O 1
ATOM 4427 N N . LEU B 1 180 ? -10.109 -16.625 -4.883 1 96.81 180 LEU B N 1
ATOM 4428 C CA . LEU B 1 180 ? -11.289 -16.328 -4.07 1 96.81 180 LEU B CA 1
ATOM 4429 C C . LEU B 1 180 ? -11.164 -14.977 -3.387 1 96.81 180 LEU B C 1
ATOM 4431 O O . LEU B 1 180 ? -11.32 -14.875 -2.168 1 96.81 180 LEU B O 1
ATOM 4435 N N . PRO B 1 181 ? -11.016 -13.914 -4.137 1 96.06 181 PRO B N 1
ATOM 4436 C CA . PRO B 1 181 ? -10.812 -12.586 -3.541 1 96.06 181 PRO B CA 1
ATOM 4437 C C . PRO B 1 181 ? -12.062 -12.055 -2.844 1 96.06 181 PRO B C 1
ATOM 4439 O O . PRO B 1 181 ? -11.961 -11.422 -1.79 1 96.06 181 PRO B O 1
ATOM 4442 N N . ALA B 1 182 ? -13.273 -12.242 -3.406 1 96.88 182 ALA B N 1
ATOM 4443 C CA . ALA B 1 182 ? -14.492 -11.688 -2.828 1 96.88 182 ALA B CA 1
ATOM 4444 C C . ALA B 1 182 ? -14.781 -12.305 -1.46 1 96.88 182 ALA B C 1
ATOM 4446 O O . ALA B 1 182 ? -15.117 -11.594 -0.511 1 96.88 182 ALA B O 1
ATOM 4447 N N . LEU B 1 183 ? -14.633 -13.648 -1.439 1 96.38 183 LEU B N 1
ATOM 4448 C CA . LEU B 1 183 ? -14.805 -14.32 -0.156 1 96.38 183 LEU B CA 1
ATOM 4449 C C . LEU B 1 183 ? -13.781 -13.82 0.859 1 96.38 183 LEU B C 1
ATOM 4451 O O . LEU B 1 183 ? -14.086 -13.711 2.049 1 96.38 183 LEU B O 1
ATOM 4455 N N . THR B 1 184 ? -12.633 -13.539 0.413 1 94.06 184 THR B N 1
ATOM 4456 C CA . THR B 1 184 ? -11.555 -13.055 1.269 1 94.06 184 THR B CA 1
ATOM 4457 C C . THR B 1 184 ? -11.852 -11.641 1.761 1 94.06 184 THR B C 1
ATOM 4459 O O . THR B 1 184 ? -11.82 -11.375 2.965 1 94.06 184 THR B O 1
ATOM 4462 N N . TYR B 1 185 ? -12.195 -10.742 0.886 1 93.12 185 TYR B N 1
ATOM 4463 C CA . TYR B 1 185 ? -12.414 -9.344 1.221 1 93.12 185 TYR B CA 1
ATOM 4464 C C . TYR B 1 185 ? -13.68 -9.172 2.053 1 93.12 185 TYR B C 1
ATOM 4466 O O . TYR B 1 185 ? -13.781 -8.234 2.85 1 93.12 185 TYR B O 1
ATOM 4474 N N . SER B 1 186 ? -14.617 -10.047 1.903 1 93.88 186 SER B N 1
ATOM 4475 C CA . SER B 1 186 ? -15.867 -9.961 2.658 1 93.88 186 SER B CA 1
ATOM 4476 C C . SER B 1 186 ? -15.711 -10.562 4.051 1 93.88 186 SER B C 1
ATOM 4478 O O . SER B 1 186 ? -16.625 -10.477 4.879 1 93.88 186 SER B O 1
ATOM 4480 N N . GLY B 1 187 ? -14.586 -11.266 4.266 1 91.25 187 GLY B N 1
ATOM 4481 C CA . GLY B 1 187 ? -14.344 -11.891 5.555 1 91.25 187 GLY B CA 1
ATOM 4482 C C . GLY B 1 187 ? -15.008 -13.25 5.691 1 91.25 187 GLY B C 1
ATOM 4483 O O . GLY B 1 187 ? -14.992 -13.844 6.77 1 91.25 187 GLY B O 1
ATOM 4484 N N . LYS B 1 188 ? -15.469 -13.773 4.637 1 93.69 188 LYS B N 1
ATOM 4485 C CA . LYS B 1 188 ? -16.25 -15.008 4.688 1 93.69 188 LYS B CA 1
ATOM 4486 C C . LYS B 1 188 ? -15.367 -16.219 4.367 1 93.69 188 LYS B C 1
ATOM 4488 O O . LYS B 1 188 ? -15.82 -17.359 4.48 1 93.69 188 LYS B O 1
ATOM 4493 N N . ILE B 1 189 ? -14.18 -16.062 3.99 1 93.69 189 ILE B N 1
ATOM 4494 C CA . ILE B 1 189 ? -13.336 -17.109 3.43 1 93.69 189 ILE B CA 1
ATOM 4495 C C . ILE B 1 189 ? -13.109 -18.203 4.473 1 93.69 189 ILE B C 1
ATOM 4497 O O . ILE B 1 189 ? -13.164 -19.391 4.152 1 93.69 189 ILE B O 1
ATOM 4501 N N . LYS B 1 190 ? -12.852 -17.797 5.695 1 90.31 190 LYS B N 1
ATOM 4502 C CA . LYS B 1 190 ? -12.562 -18.781 6.738 1 90.31 190 LYS B CA 1
ATOM 4503 C C . LYS B 1 190 ? -13.758 -19.703 6.973 1 90.31 190 LYS B C 1
ATOM 4505 O O . LYS B 1 190 ? -13.609 -20.922 7.004 1 90.31 190 LYS B O 1
ATOM 4510 N N . ASP B 1 191 ? -14.875 -19.109 7.09 1 93.25 191 ASP B N 1
ATOM 4511 C CA . ASP B 1 191 ? -16.094 -19.875 7.312 1 93.25 191 ASP B CA 1
ATOM 4512 C C . ASP B 1 191 ? -16.406 -20.781 6.121 1 93.25 191 ASP B C 1
ATOM 4514 O O . ASP B 1 191 ? -16.797 -21.938 6.301 1 93.25 191 ASP B O 1
ATOM 4518 N N . PHE B 1 192 ? -16.203 -20.266 5.031 1 94.44 192 PHE B N 1
ATOM 4519 C CA . PHE B 1 192 ? -16.5 -21.047 3.832 1 94.44 192 PHE B CA 1
ATOM 4520 C C . PHE B 1 192 ? -15.562 -22.25 3.721 1 94.44 192 PHE B C 1
ATOM 4522 O O . PHE B 1 192 ? -16.016 -23.359 3.447 1 94.44 192 PHE B O 1
ATOM 4529 N N . LEU B 1 193 ? -14.281 -22.031 3.945 1 90.5 193 LEU B N 1
ATOM 4530 C CA . LEU B 1 193 ? -13.312 -23.125 3.84 1 90.5 193 LEU B CA 1
ATOM 4531 C C . LEU B 1 193 ? -13.562 -24.188 4.906 1 90.5 193 LEU B C 1
ATOM 4533 O O . LEU B 1 193 ? -13.352 -25.375 4.664 1 90.5 193 LEU B O 1
ATOM 4537 N N . LYS B 1 194 ? -13.961 -23.75 6.023 1 90.75 194 LYS B N 1
ATOM 4538 C CA . LYS B 1 194 ? -14.32 -24.688 7.082 1 90.75 194 LYS B CA 1
ATOM 4539 C C . LYS B 1 194 ? -15.461 -25.594 6.648 1 90.75 194 LYS B C 1
ATOM 4541 O O . LYS B 1 194 ? -15.43 -26.797 6.891 1 90.75 194 LYS B O 1
ATOM 4546 N N . LYS B 1 195 ? -16.406 -24.984 6.016 1 91.19 195 LYS B N 1
ATOM 4547 C CA . LYS B 1 195 ? -17.562 -25.734 5.547 1 91.19 195 LYS B CA 1
ATOM 4548 C C . LYS B 1 195 ? -17.172 -26.703 4.426 1 91.19 195 LYS B C 1
ATOM 4550 O O . LYS B 1 195 ? -17.781 -27.766 4.27 1 91.19 195 LYS B O 1
ATOM 4555 N N . LEU B 1 196 ? -16.234 -26.297 3.65 1 90.44 196 LEU B N 1
ATOM 4556 C CA . LEU B 1 196 ? -15.812 -27.078 2.496 1 90.44 196 LEU B CA 1
ATOM 4557 C C . LEU B 1 196 ? -14.953 -28.266 2.928 1 90.44 196 LEU B C 1
ATOM 4559 O O . LEU B 1 196 ? -14.922 -29.297 2.25 1 90.44 196 LEU B O 1
ATOM 4563 N N . ARG B 1 197 ? -14.297 -28.094 4.02 1 84.75 197 ARG B N 1
ATOM 4564 C CA . ARG B 1 197 ? -13.336 -29.094 4.469 1 84.75 197 ARG B CA 1
ATOM 4565 C C . ARG B 1 197 ? -14.023 -30.406 4.781 1 84.75 197 ARG B C 1
ATOM 4567 O O . ARG B 1 197 ? -15.047 -30.438 5.457 1 84.75 197 ARG B O 1
ATOM 4574 N N . SER B 1 198 ? -13.633 -31.406 4.168 1 80.19 198 SER B N 1
ATOM 4575 C CA . SER B 1 198 ? -14.031 -32.781 4.414 1 80.19 198 SER B CA 1
ATOM 4576 C C . SER B 1 198 ? -12.828 -33.719 4.418 1 80.19 198 SER B C 1
ATOM 4578 O O . SER B 1 198 ? -11.719 -33.312 4.062 1 80.19 198 SER B O 1
ATOM 4580 N N . ASN B 1 199 ? -13.016 -34.938 4.77 1 76.62 199 ASN B N 1
ATOM 4581 C CA . ASN B 1 199 ? -11.938 -35.906 4.84 1 76.62 199 ASN B CA 1
ATOM 4582 C C . ASN B 1 199 ? -11.43 -36.281 3.449 1 76.62 199 ASN B C 1
ATOM 4584 O O . ASN B 1 199 ? -10.391 -36.938 3.318 1 76.62 199 ASN B O 1
ATOM 4588 N N . LYS B 1 200 ? -12.039 -35.719 2.525 1 80.19 200 LYS B N 1
ATOM 4589 C CA . LYS B 1 200 ? -11.664 -36.156 1.186 1 80.19 200 LYS B CA 1
ATOM 4590 C C . LYS B 1 200 ? -10.992 -35.031 0.401 1 80.19 200 LYS B C 1
ATOM 4592 O O . LYS B 1 200 ? -10.594 -35.219 -0.75 1 80.19 200 LYS B O 1
ATOM 4597 N N . ILE B 1 201 ? -10.852 -33.906 1.099 1 88.75 201 ILE B N 1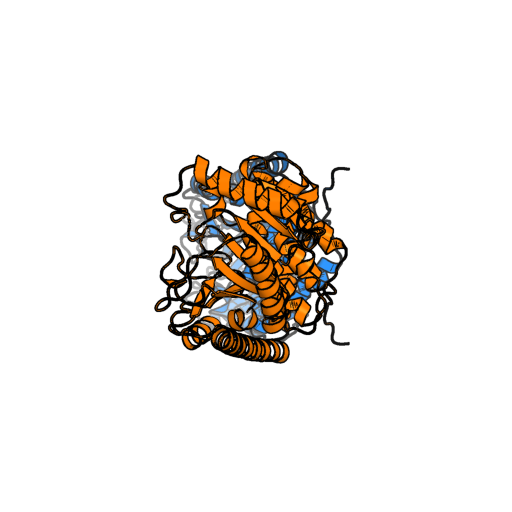
ATOM 4598 C CA . ILE B 1 201 ? -10.281 -32.781 0.368 1 88.75 201 ILE B CA 1
ATOM 4599 C C . ILE B 1 201 ? -9.242 -32.062 1.235 1 88.75 201 ILE B C 1
ATOM 4601 O O . ILE B 1 201 ? -9.398 -31.969 2.455 1 88.75 201 ILE B O 1
ATOM 4605 N N . LEU B 1 202 ? -8.203 -31.688 0.611 1 87.75 202 LEU B N 1
ATOM 4606 C CA . LEU B 1 202 ? -7.164 -30.875 1.236 1 87.75 202 LEU B CA 1
ATOM 4607 C C . LEU B 1 202 ? -7.16 -29.453 0.67 1 87.75 202 LEU B C 1
ATOM 4609 O O . LEU B 1 202 ? -7.191 -29.266 -0.549 1 87.75 202 LEU B O 1
ATOM 4613 N N . ILE B 1 203 ? -7.184 -28.5 1.576 1 88.12 203 ILE B N 1
ATOM 4614 C CA . ILE B 1 203 ? -7.168 -27.094 1.179 1 88.12 203 ILE B CA 1
ATOM 4615 C C . ILE B 1 203 ? -5.891 -26.422 1.688 1 88.12 203 ILE B C 1
ATOM 4617 O O . ILE B 1 203 ? -5.609 -26.453 2.887 1 88.12 203 ILE B O 1
ATOM 4621 N N . ARG B 1 204 ? -5.152 -25.766 0.764 1 84.44 204 ARG B N 1
ATOM 4622 C CA . ARG B 1 204 ? -3.914 -25.094 1.13 1 84.44 204 ARG B CA 1
ATOM 4623 C C . ARG B 1 204 ? -3.811 -23.734 0.439 1 84.44 204 ARG B C 1
ATOM 4625 O O . ARG B 1 204 ? -4.238 -23.578 -0.707 1 84.44 204 ARG B O 1
ATOM 4632 N N . GLY B 1 205 ? -3.203 -22.828 1.18 1 79.94 205 GLY B N 1
ATOM 4633 C CA . GLY B 1 205 ? -2.854 -21.578 0.536 1 79.94 205 GLY B CA 1
ATOM 4634 C C . GLY B 1 205 ? -1.652 -21.688 -0.383 1 79.94 205 GLY B C 1
ATOM 4635 O O . GLY B 1 205 ? -0.73 -22.469 -0.114 1 79.94 205 GLY B O 1
ATOM 4636 N N . ILE B 1 206 ? -1.616 -21.078 -1.467 1 73.81 206 ILE B N 1
ATOM 4637 C CA . ILE B 1 206 ? -0.517 -21.172 -2.42 1 73.81 206 ILE B CA 1
ATOM 4638 C C . ILE B 1 206 ? 0.557 -20.141 -2.086 1 73.81 206 ILE B C 1
ATOM 4640 O O . ILE B 1 206 ? 1.75 -20.453 -2.088 1 73.81 206 ILE B O 1
ATOM 4644 N N . TYR B 1 207 ? 0.099 -18.859 -1.924 1 62.19 207 TYR B N 1
ATOM 4645 C CA . TYR B 1 207 ? 1.078 -17.812 -1.687 1 62.19 207 TYR B CA 1
ATOM 4646 C C . TYR B 1 207 ? 1.054 -17.359 -0.231 1 62.19 207 TYR B C 1
ATOM 4648 O O . TYR B 1 207 ? -0.018 -17.172 0.348 1 62.19 207 TYR B O 1
ATOM 4656 N N . GLY B 1 208 ? 2.299 -17.25 0.522 1 54.5 208 GLY B N 1
ATOM 4657 C CA . GLY B 1 208 ? 2.398 -16.781 1.893 1 54.5 208 GLY B CA 1
ATOM 4658 C C . GLY B 1 208 ? 2.398 -17.891 2.914 1 54.5 208 GLY B C 1
ATOM 4659 O O . GLY B 1 208 ? 2.697 -19.047 2.582 1 54.5 208 GLY B O 1
ATOM 4660 N N . GLU B 1 209 ? 2.275 -17.516 4.172 1 44.62 209 GLU B N 1
ATOM 4661 C CA . GLU B 1 209 ? 2.164 -18.562 5.188 1 44.62 209 GLU B CA 1
ATOM 4662 C C . GLU B 1 209 ? 0.875 -19.359 5.02 1 44.62 209 GLU B C 1
ATOM 4664 O O . GLU B 1 209 ? -0.136 -18.828 4.559 1 44.62 209 GLU B O 1
ATOM 4669 N N . ARG B 1 210 ? 0.996 -20.594 5.09 1 43.25 210 ARG B N 1
ATOM 4670 C CA . ARG B 1 210 ? -0.069 -21.578 4.891 1 43.25 210 ARG B CA 1
ATOM 4671 C C . ARG B 1 210 ? -1.376 -21.094 5.512 1 43.25 210 ARG B C 1
ATOM 4673 O O . ARG B 1 210 ? -2.455 -21.344 4.965 1 43.25 210 ARG B O 1
ATOM 4680 N N . SER B 1 211 ? -1.43 -20.516 6.602 1 40.91 211 SER B N 1
ATOM 4681 C CA . SER B 1 211 ? -2.605 -20.219 7.414 1 40.91 211 SER B CA 1
ATOM 4682 C C . SER B 1 211 ? -3.166 -18.828 7.082 1 40.91 211 SER B C 1
ATOM 4684 O O . SER B 1 211 ? -4.309 -18.531 7.422 1 40.91 211 SER B O 1
ATOM 4686 N N . LYS B 1 212 ? -2.33 -17.969 6.422 1 50.28 212 LYS B N 1
ATOM 4687 C CA . LYS B 1 212 ? -2.887 -16.672 6.051 1 50.28 212 LYS B CA 1
ATOM 4688 C C . LYS B 1 212 ? -2.637 -16.359 4.578 1 50.28 212 LYS B C 1
ATOM 4690 O O . LYS B 1 212 ? -1.669 -15.68 4.234 1 50.28 212 LYS B O 1
ATOM 4695 N N . PRO B 1 213 ? -3.389 -17.281 3.73 1 55.31 213 PRO B N 1
ATOM 4696 C CA . PRO B 1 213 ? -3.121 -17.156 2.297 1 55.31 213 PRO B CA 1
ATOM 4697 C C . PRO B 1 213 ? -3.061 -15.703 1.835 1 55.31 213 PRO B C 1
ATOM 4699 O O . PRO B 1 213 ? -3.779 -14.852 2.365 1 55.31 213 PRO B O 1
ATOM 4702 N N . ILE B 1 214 ? -2.104 -15.414 1.14 1 59.88 214 ILE B N 1
ATOM 4703 C CA . ILE B 1 214 ? -1.839 -14.148 0.476 1 59.88 214 ILE B CA 1
ATOM 4704 C C . ILE B 1 214 ? -2.582 -14.094 -0.857 1 59.88 214 ILE B C 1
ATOM 4706 O O . ILE B 1 214 ? -2.721 -15.109 -1.537 1 59.88 214 ILE B O 1
ATOM 4710 N N . ALA B 1 215 ? -3.473 -13.195 -1.168 1 69.12 215 ALA B N 1
ATOM 4711 C CA . ALA B 1 215 ? -3.934 -12.672 -2.453 1 69.12 215 ALA B CA 1
ATOM 4712 C C . ALA B 1 215 ? -5.195 -13.398 -2.916 1 69.12 215 ALA B C 1
ATOM 4714 O O . ALA B 1 215 ? -5.59 -13.289 -4.082 1 69.12 215 ALA B O 1
ATOM 4715 N N . GLY B 1 216 ? -5.742 -14.438 -2.045 1 86.94 216 GLY B N 1
ATOM 4716 C CA . GLY B 1 216 ? -7 -15.07 -2.396 1 86.94 216 GLY B CA 1
ATOM 4717 C C . GLY B 1 216 ? -6.824 -16.312 -3.25 1 86.94 216 GLY B C 1
ATOM 4718 O O . GLY B 1 216 ? -7.762 -16.75 -3.926 1 86.94 216 GLY B O 1
ATOM 4719 N N . PHE B 1 217 ? -5.617 -16.906 -3.307 1 93.12 217 PHE B N 1
ATOM 4720 C CA . PHE B 1 217 ? -5.379 -18.125 -4.066 1 93.12 217 PHE B CA 1
ATOM 4721 C C . PHE B 1 217 ? -5.301 -19.344 -3.143 1 93.12 217 PHE B C 1
ATOM 4723 O O . PHE B 1 217 ? -4.598 -19.312 -2.129 1 93.12 217 PHE B O 1
ATOM 4730 N N . TYR B 1 218 ? -6.012 -20.391 -3.6 1 92.81 218 TYR B N 1
ATOM 4731 C CA . TYR B 1 218 ? -6.012 -21.641 -2.838 1 92.81 218 TYR B CA 1
ATOM 4732 C C . TYR B 1 218 ? -5.848 -22.844 -3.756 1 92.81 218 TYR B C 1
ATOM 4734 O O . TYR B 1 218 ? -6.23 -22.797 -4.926 1 92.81 218 TYR B O 1
ATOM 4742 N N . GLN B 1 219 ? -5.246 -23.812 -3.189 1 93.38 219 GLN B N 1
ATOM 4743 C CA . GLN B 1 219 ? -5.195 -25.109 -3.865 1 93.38 219 GLN B CA 1
ATOM 4744 C C . GLN B 1 219 ? -6.113 -26.109 -3.182 1 93.38 219 GLN B C 1
ATOM 4746 O O . GLN B 1 219 ? -6.004 -26.344 -1.976 1 93.38 219 GLN B O 1
ATOM 4751 N N . ILE B 1 220 ? -6.969 -26.656 -3.912 1 93.75 220 ILE B N 1
ATOM 4752 C CA . ILE B 1 220 ? -7.867 -27.703 -3.441 1 93.75 220 ILE B CA 1
ATOM 4753 C C . ILE B 1 220 ? -7.469 -29.047 -4.055 1 93.75 220 ILE B C 1
ATOM 4755 O O . ILE B 1 220 ? -7.461 -29.188 -5.281 1 93.75 220 ILE B O 1
ATOM 4759 N N . THR B 1 221 ? -7.16 -30 -3.207 1 93.19 221 THR B N 1
ATOM 4760 C CA . THR B 1 221 ? -6.637 -31.281 -3.701 1 93.19 221 THR B CA 1
ATOM 4761 C C . THR B 1 221 ? -7.453 -32.438 -3.154 1 93.19 221 THR B C 1
ATOM 4763 O O . THR B 1 221 ? -7.875 -32.438 -1.997 1 93.19 221 THR B O 1
ATOM 4766 N N . SER B 1 222 ? -7.598 -33.438 -3.973 1 91 222 SER B N 1
ATOM 4767 C CA . SER B 1 222 ? -8.25 -34.656 -3.523 1 91 222 SER B CA 1
ATOM 4768 C C . SER B 1 222 ? -7.34 -35.469 -2.607 1 91 222 SER B C 1
ATOM 4770 O O . SER B 1 222 ? -6.137 -35.562 -2.852 1 91 222 SER B O 1
ATOM 4772 N N . ARG B 1 223 ? -7.742 -35.969 -1.529 1 79.31 223 ARG B N 1
ATOM 4773 C CA . ARG B 1 223 ? -6.918 -36.719 -0.585 1 79.31 223 ARG B CA 1
ATOM 4774 C C . ARG B 1 223 ? -6.84 -38.188 -0.971 1 79.31 223 ARG B C 1
ATOM 4776 O O . ARG B 1 223 ? -5.75 -38.75 -1.032 1 79.31 223 ARG B O 1
ATOM 4783 N N . SER B 1 224 ? -7.891 -38.938 -0.714 1 67.56 224 SER B N 1
ATOM 4784 C CA . SER B 1 224 ? -7.773 -40.375 -0.839 1 67.56 224 SER B CA 1
ATOM 4785 C C . SER B 1 224 ? -8.57 -40.906 -2.031 1 67.56 224 SER B C 1
ATOM 4787 O O . SER B 1 224 ? -9.695 -40.438 -2.277 1 67.56 224 SER B O 1
ATOM 4789 N N . SER B 1 225 ? -7.777 -41.719 -2.771 1 66.25 225 SER B N 1
ATOM 4790 C CA . SER B 1 225 ? -8.445 -42.375 -3.879 1 66.25 225 SER B CA 1
ATOM 4791 C C . SER B 1 225 ? -8.703 -43.844 -3.564 1 66.25 225 SER B C 1
ATOM 4793 O O . SER B 1 225 ? -9.156 -44.594 -4.426 1 66.25 225 SER B O 1
ATOM 4795 N N . LEU B 1 226 ? -8.422 -44.094 -2.234 1 67.12 226 LEU B N 1
ATOM 4796 C CA . LEU B 1 226 ? -8.602 -45.531 -1.915 1 67.12 226 LEU B CA 1
ATOM 4797 C C . LEU B 1 226 ? -10.078 -45.906 -1.993 1 67.12 226 LEU B C 1
ATOM 4799 O O . LEU B 1 226 ? -10.93 -45.25 -1.381 1 67.12 226 LEU B O 1
ATOM 4803 N N . GLY B 1 227 ? -10.273 -46.875 -2.738 1 68.44 227 GLY B N 1
ATOM 4804 C CA . GLY B 1 227 ? -11.602 -47.469 -2.793 1 68.44 227 GLY B CA 1
ATOM 4805 C C . GLY B 1 227 ? -12.578 -46.688 -3.639 1 68.44 227 GLY B C 1
ATOM 4806 O O . GLY B 1 227 ? -13.781 -46.969 -3.643 1 68.44 227 GLY B O 1
ATOM 4807 N N . ILE B 1 228 ? -12.109 -45.688 -4.215 1 77.19 228 ILE B N 1
ATOM 4808 C CA . ILE B 1 228 ? -12.992 -44.875 -5.047 1 77.19 228 ILE B CA 1
ATOM 4809 C C . ILE B 1 228 ? -12.609 -45.031 -6.516 1 77.19 228 ILE B C 1
ATOM 4811 O O . ILE B 1 228 ? -11.43 -45 -6.863 1 77.19 228 ILE B O 1
ATOM 4815 N N . ALA B 1 229 ? -13.609 -45.219 -7.273 1 81.44 229 ALA B N 1
ATOM 4816 C CA . ALA B 1 229 ? -13.367 -45.312 -8.711 1 81.44 229 ALA B CA 1
ATOM 4817 C C . ALA B 1 229 ? -12.969 -43.938 -9.273 1 81.44 229 ALA B C 1
ATOM 4819 O O . ALA B 1 229 ? -13.367 -42.906 -8.75 1 81.44 229 ALA B O 1
ATOM 4820 N N . GLU B 1 230 ? -12.18 -44 -10.25 1 85.5 230 GLU B N 1
ATOM 4821 C CA . GLU B 1 230 ? -11.672 -42.781 -10.875 1 85.5 230 GLU B CA 1
ATOM 4822 C C . GLU B 1 230 ? -12.812 -41.844 -11.297 1 85.5 230 GLU B C 1
ATOM 4824 O O . GLU B 1 230 ? -12.766 -40.656 -11.047 1 85.5 230 GLU B O 1
ATOM 4829 N N . GLU B 1 231 ? -13.797 -42.406 -11.891 1 85.44 231 GLU B N 1
ATOM 4830 C CA . GLU B 1 231 ? -14.93 -41.625 -12.367 1 85.44 231 GLU B CA 1
ATOM 4831 C C . GLU B 1 231 ? -15.68 -40.969 -11.211 1 85.44 231 GLU B C 1
ATOM 4833 O O . GLU B 1 231 ? -16.141 -39.844 -11.32 1 85.44 231 GLU B O 1
ATOM 4838 N N . GLU B 1 232 ? -15.789 -41.656 -10.156 1 88.75 232 GLU B N 1
ATOM 4839 C CA . GLU B 1 232 ? -16.438 -41.094 -8.969 1 88.75 232 GLU B CA 1
ATOM 4840 C C . GLU B 1 232 ? -15.648 -39.938 -8.375 1 88.75 232 GLU B C 1
ATOM 4842 O O . GLU B 1 232 ? -16.234 -38.969 -7.918 1 88.75 232 GLU B O 1
ATOM 4847 N N . LEU B 1 233 ? -14.383 -40.156 -8.352 1 90.19 233 LEU B N 1
ATOM 4848 C CA . LEU B 1 233 ? -13.523 -39.094 -7.844 1 90.19 233 LEU B CA 1
ATOM 4849 C C . LEU B 1 233 ? -13.664 -37.812 -8.68 1 90.19 233 LEU B C 1
ATOM 4851 O O . LEU B 1 233 ? -13.758 -36.719 -8.133 1 90.19 233 LEU B O 1
ATOM 4855 N N . ILE B 1 234 ? -13.695 -37.969 -9.977 1 92.62 234 ILE B N 1
ATOM 4856 C CA . ILE B 1 234 ? -13.836 -36.844 -10.906 1 92.62 234 ILE B CA 1
ATOM 4857 C C . ILE B 1 234 ? -15.164 -36.125 -10.656 1 92.62 234 ILE B C 1
ATOM 4859 O O . ILE B 1 234 ? -15.211 -34.906 -10.586 1 92.62 234 ILE B O 1
ATOM 4863 N N . GLU B 1 235 ? -16.203 -36.875 -10.523 1 92.69 235 GLU B N 1
ATOM 4864 C CA . GLU B 1 235 ? -17.516 -36.281 -10.281 1 92.69 235 GLU B CA 1
ATOM 4865 C C . GLU B 1 235 ? -17.562 -35.562 -8.945 1 92.69 235 GLU B C 1
ATOM 4867 O O . GLU B 1 235 ? -18.141 -34.469 -8.852 1 92.69 235 GLU B O 1
ATOM 4872 N N . LYS B 1 236 ? -16.984 -36.125 -7.984 1 91.31 236 LYS B N 1
ATOM 4873 C CA . LYS B 1 236 ? -16.938 -35.5 -6.664 1 91.31 236 LYS B CA 1
ATOM 4874 C C . LYS B 1 236 ? -16.188 -34.188 -6.707 1 91.31 236 LYS B C 1
ATOM 4876 O O . LYS B 1 236 ? -16.656 -33.188 -6.156 1 91.31 236 LYS B O 1
ATOM 4881 N N . MET B 1 237 ? -15.055 -34.219 -7.336 1 94.94 237 MET B N 1
ATOM 4882 C CA . MET B 1 237 ? -14.242 -33 -7.406 1 94.94 237 MET B CA 1
ATOM 4883 C C . MET B 1 237 ? -14.93 -31.938 -8.25 1 94.94 237 MET B C 1
ATOM 4885 O O . MET B 1 237 ? -14.789 -30.734 -7.984 1 94.94 237 MET B O 1
ATOM 4889 N N . GLU B 1 238 ? -15.648 -32.375 -9.234 1 95.62 238 GLU B N 1
ATOM 4890 C CA . GLU B 1 238 ? -16.438 -31.422 -10.023 1 95.62 238 GLU B CA 1
ATOM 4891 C C . GLU B 1 238 ? -17.484 -30.719 -9.164 1 95.62 238 GLU B C 1
ATOM 4893 O O . GLU B 1 238 ? -17.672 -29.5 -9.289 1 95.62 238 GLU B O 1
ATOM 4898 N N . LYS B 1 239 ? -18.141 -31.453 -8.336 1 95.12 239 LYS B N 1
ATOM 4899 C CA . LYS B 1 239 ? -19.141 -30.891 -7.438 1 95.12 239 LYS B CA 1
ATOM 4900 C C . LYS B 1 239 ? -18.5 -29.891 -6.48 1 95.12 239 LYS B C 1
ATOM 4902 O O . LYS B 1 239 ? -19.078 -28.828 -6.219 1 95.12 239 LYS B O 1
ATOM 4907 N N . VAL B 1 240 ? -17.375 -30.25 -5.992 1 95.38 240 VAL B N 1
ATOM 4908 C CA . VAL B 1 240 ? -16.641 -29.359 -5.094 1 95.38 240 VAL B CA 1
ATOM 4909 C C . VAL B 1 240 ? -16.312 -28.047 -5.816 1 95.38 240 VAL B C 1
ATOM 4911 O O . VAL B 1 240 ? -16.531 -26.969 -5.285 1 95.38 240 VAL B O 1
ATOM 4914 N N . ALA B 1 241 ? -15.805 -28.141 -7.027 1 96.94 241 ALA B N 1
ATOM 4915 C CA . ALA B 1 241 ? -15.438 -26.969 -7.82 1 96.94 241 ALA B CA 1
ATOM 4916 C C . ALA B 1 241 ? -16.656 -26.078 -8.078 1 96.94 241 ALA B C 1
ATOM 4918 O O . ALA B 1 241 ? -16.562 -24.859 -7.957 1 96.94 241 ALA B O 1
ATOM 4919 N N . ARG B 1 242 ? -17.75 -26.688 -8.406 1 97.19 242 ARG B N 1
ATOM 4920 C CA . ARG B 1 242 ? -18.969 -25.938 -8.688 1 97.19 242 ARG B CA 1
ATOM 4921 C C . ARG B 1 242 ? -19.453 -25.188 -7.457 1 97.19 242 ARG B C 1
ATOM 4923 O O . ARG B 1 242 ? -19.891 -24.031 -7.559 1 97.19 242 ARG B O 1
ATOM 4930 N N . LYS B 1 243 ? -19.359 -25.828 -6.371 1 97 243 LYS B N 1
ATOM 4931 C CA . LYS B 1 243 ? -19.734 -25.172 -5.125 1 97 243 LYS B CA 1
ATOM 4932 C C . LYS B 1 243 ? -18.875 -23.938 -4.863 1 97 243 LYS B C 1
ATOM 4934 O O . LYS B 1 243 ? -19.375 -22.875 -4.48 1 97 243 LYS B O 1
ATOM 4939 N N . ILE B 1 244 ? -17.625 -24.062 -5.062 1 97.5 244 ILE B N 1
ATOM 4940 C CA . ILE B 1 244 ? -16.672 -22.984 -4.848 1 97.5 244 ILE B CA 1
ATOM 4941 C C . ILE B 1 244 ? -16.969 -21.844 -5.805 1 97.5 244 ILE B C 1
ATOM 4943 O O . ILE B 1 244 ? -17.031 -20.672 -5.395 1 97.5 244 ILE B O 1
ATOM 4947 N N . ILE B 1 245 ? -17.219 -22.188 -7.047 1 98 245 ILE B N 1
ATOM 4948 C CA . ILE B 1 245 ? -17.5 -21.203 -8.086 1 98 245 ILE B CA 1
ATOM 4949 C C . ILE B 1 245 ? -18.766 -20.422 -7.719 1 98 245 ILE B C 1
ATOM 4951 O O . ILE B 1 245 ? -18.781 -19.188 -7.73 1 98 245 ILE B O 1
ATOM 4955 N N . ASP B 1 246 ? -19.781 -21.125 -7.359 1 98 246 ASP B N 1
ATOM 4956 C CA . ASP B 1 246 ? -21.078 -20.5 -7.051 1 98 246 ASP B CA 1
ATOM 4957 C C . ASP B 1 246 ? -20.938 -19.531 -5.883 1 98 246 ASP B C 1
ATOM 4959 O O . ASP B 1 246 ? -21.406 -18.391 -5.961 1 98 246 ASP B O 1
ATOM 4963 N N . GLU B 1 247 ? -20.281 -19.984 -4.875 1 97.75 247 GLU B N 1
ATOM 4964 C CA . GLU B 1 247 ? -20.156 -19.156 -3.686 1 97.75 247 GLU B CA 1
ATOM 4965 C C . GLU B 1 247 ? -19.344 -17.891 -3.98 1 97.75 247 GLU B C 1
ATOM 4967 O O . GLU B 1 247 ? -19.75 -16.781 -3.604 1 97.75 247 GLU B O 1
ATOM 4972 N N . GLU B 1 248 ? -18.25 -18.031 -4.617 1 98.12 248 GLU B N 1
ATOM 4973 C CA . GLU B 1 248 ? -17.391 -16.891 -4.934 1 98.12 248 GLU B CA 1
ATOM 4974 C C . GLU B 1 248 ? -18.109 -15.891 -5.844 1 98.12 248 GLU B C 1
ATOM 4976 O O . GLU B 1 248 ? -18.031 -14.68 -5.621 1 98.12 248 GLU B O 1
ATOM 4981 N N . VAL B 1 249 ? -18.797 -16.422 -6.844 1 98.06 249 VAL B N 1
ATOM 4982 C CA . VAL B 1 249 ? -19.469 -15.562 -7.809 1 98.06 249 VAL B CA 1
ATOM 4983 C C . VAL B 1 249 ? -20.594 -14.781 -7.117 1 98.06 249 VAL B C 1
ATOM 4985 O O . VAL B 1 249 ? -20.766 -13.586 -7.375 1 98.06 249 VAL B O 1
ATOM 4988 N N . ILE B 1 250 ? -21.281 -15.383 -6.219 1 98.19 250 ILE B N 1
ATOM 4989 C CA . ILE B 1 250 ? -22.344 -14.719 -5.473 1 98.19 250 ILE B CA 1
ATOM 4990 C C . ILE B 1 250 ? -21.766 -13.547 -4.688 1 98.19 250 ILE B C 1
ATOM 4992 O O . ILE B 1 250 ? -22.312 -12.438 -4.719 1 98.19 250 ILE B O 1
ATOM 4996 N N . VAL B 1 251 ? -20.688 -13.82 -4.02 1 97.69 251 VAL B N 1
ATOM 4997 C CA . VAL B 1 251 ? -20.078 -12.797 -3.178 1 97.69 251 VAL B CA 1
ATOM 4998 C C . VAL B 1 251 ? -19.484 -11.695 -4.051 1 97.69 251 VAL B C 1
ATOM 5000 O O . VAL B 1 251 ? -19.531 -10.516 -3.699 1 97.69 251 VAL B O 1
ATOM 5003 N N . ARG B 1 252 ? -18.875 -12.062 -5.176 1 97.69 252 ARG B N 1
ATOM 5004 C CA . ARG B 1 252 ? -18.375 -11.062 -6.117 1 97.69 252 ARG B CA 1
ATOM 5005 C C . ARG B 1 252 ? -19.469 -10.094 -6.523 1 97.69 252 ARG B C 1
ATOM 5007 O O . ARG B 1 252 ? -19.297 -8.875 -6.465 1 97.69 252 ARG B O 1
ATOM 5014 N N . GLU B 1 253 ? -20.578 -10.641 -6.918 1 97.31 253 GLU B N 1
ATOM 5015 C CA . GLU B 1 253 ? -21.688 -9.828 -7.391 1 97.31 253 GLU B CA 1
ATOM 5016 C C . GLU B 1 253 ? -22.234 -8.953 -6.273 1 97.31 253 GLU B C 1
ATOM 5018 O O . GLU B 1 253 ? -22.594 -7.793 -6.5 1 97.31 253 GLU B O 1
ATOM 5023 N N . PHE B 1 254 ? -22.344 -9.477 -5.145 1 97.12 254 PHE B N 1
ATOM 5024 C CA . PHE B 1 254 ? -22.812 -8.711 -3.992 1 97.12 254 PHE B CA 1
ATOM 5025 C C . PHE B 1 254 ? -21.891 -7.523 -3.725 1 97.12 254 PHE B C 1
ATOM 5027 O O . PHE B 1 254 ? -22.359 -6.395 -3.572 1 97.12 254 PHE B O 1
ATOM 5034 N N . LEU B 1 255 ? -20.594 -7.762 -3.672 1 96 255 LEU B N 1
ATOM 5035 C CA . LEU B 1 255 ? -19.625 -6.707 -3.396 1 96 255 LEU B CA 1
ATOM 5036 C C . LEU B 1 255 ? -19.688 -5.617 -4.461 1 96 255 LEU B C 1
ATOM 5038 O O . LEU B 1 255 ? -19.656 -4.426 -4.141 1 96 255 LEU B O 1
ATOM 5042 N N . PHE B 1 256 ? -19.797 -6.062 -5.637 1 95.56 256 PHE B N 1
ATOM 5043 C CA . PHE B 1 256 ? -19.812 -5.102 -6.734 1 95.56 256 PHE B CA 1
ATOM 5044 C C . PHE B 1 256 ? -21.078 -4.254 -6.707 1 95.56 256 PHE B C 1
ATOM 5046 O O . PHE B 1 256 ? -21.047 -3.068 -7.035 1 95.56 256 PHE B O 1
ATOM 5053 N N . ARG B 1 257 ? -22.141 -4.805 -6.328 1 95.69 257 ARG B N 1
ATOM 5054 C CA . ARG B 1 257 ? -23.422 -4.098 -6.297 1 95.69 257 ARG B CA 1
ATOM 5055 C C . ARG B 1 257 ? -23.516 -3.201 -5.07 1 95.69 257 ARG B C 1
ATOM 5057 O O . ARG B 1 257 ? -23.922 -2.043 -5.172 1 95.69 257 ARG B O 1
ATOM 5064 N N . GLU B 1 258 ? -23.109 -3.693 -3.934 1 96.25 258 GLU B N 1
ATOM 5065 C CA . GLU B 1 258 ? -23.359 -3.006 -2.67 1 96.25 258 GLU B CA 1
ATOM 5066 C C . GLU B 1 258 ? -22.156 -2.18 -2.238 1 96.25 258 GLU B C 1
ATOM 5068 O O . GLU B 1 258 ? -22.297 -1.205 -1.499 1 96.25 258 GLU B O 1
ATOM 5073 N N . LYS B 1 259 ? -21.031 -2.574 -2.672 1 95.62 259 LYS B N 1
ATOM 5074 C CA . LYS B 1 259 ? -19.781 -1.924 -2.256 1 95.62 259 LYS B CA 1
ATOM 5075 C C . LYS B 1 259 ? -18.875 -1.653 -3.451 1 95.62 259 LYS B C 1
ATOM 5077 O O . LYS B 1 259 ? -17.703 -2.008 -3.434 1 95.62 259 LYS B O 1
ATOM 5082 N N . ARG B 1 260 ? -19.391 -1.063 -4.352 1 95 260 ARG B N 1
ATOM 5083 C CA . ARG B 1 260 ? -18.703 -0.856 -5.625 1 95 260 ARG B CA 1
ATOM 5084 C C . ARG B 1 260 ? -17.422 -0.06 -5.43 1 95 260 ARG B C 1
ATOM 5086 O O . ARG B 1 260 ? -16.375 -0.431 -5.957 1 95 260 ARG B O 1
ATOM 5093 N N . ARG B 1 261 ? -17.469 1.05 -4.672 1 95.06 261 ARG B N 1
ATOM 5094 C CA . ARG B 1 261 ? -16.312 1.918 -4.465 1 95.06 261 ARG B CA 1
ATOM 5095 C C . ARG B 1 261 ? -15.188 1.169 -3.762 1 95.06 261 ARG B C 1
ATOM 5097 O O . ARG B 1 261 ? -14.008 1.412 -4.035 1 95.06 261 ARG B O 1
ATOM 5104 N N . TYR B 1 262 ? -15.594 0.35 -2.908 1 95.12 262 TYR B N 1
ATOM 5105 C CA . TYR B 1 262 ? -14.617 -0.471 -2.207 1 95.12 262 TYR B CA 1
ATOM 5106 C C . TYR B 1 262 ? -13.867 -1.375 -3.178 1 95.12 262 TYR B C 1
ATOM 5108 O O . TYR B 1 262 ? -12.633 -1.45 -3.139 1 95.12 262 TYR B O 1
ATOM 5116 N N . VAL B 1 263 ? -14.57 -2.061 -4.066 1 95.56 263 VAL B N 1
ATOM 5117 C CA . VAL B 1 263 ? -13.969 -2.93 -5.078 1 95.56 263 VAL B CA 1
ATOM 5118 C C . VAL B 1 263 ? -13.07 -2.109 -5.996 1 95.56 263 VAL B C 1
ATOM 5120 O O . VAL B 1 263 ? -11.938 -2.51 -6.285 1 95.56 263 VAL B O 1
ATOM 5123 N N . GLU B 1 264 ? -13.547 -0.973 -6.344 1 96.69 264 GLU B N 1
ATOM 5124 C CA . GLU B 1 264 ? -12.766 -0.08 -7.195 1 96.69 264 GLU B CA 1
ATOM 5125 C C . GLU B 1 264 ? -11.469 0.345 -6.512 1 96.69 264 GLU B C 1
ATOM 5127 O O . GLU B 1 264 ? -10.43 0.47 -7.16 1 96.69 264 GLU B O 1
ATOM 5132 N N . ASP B 1 265 ? -11.562 0.593 -5.25 1 96.69 265 ASP B N 1
ATOM 5133 C CA . ASP B 1 265 ? -10.391 1.021 -4.496 1 96.69 265 ASP B CA 1
ATOM 5134 C C . ASP B 1 265 ? -9.312 -0.059 -4.496 1 96.69 265 ASP B C 1
ATOM 5136 O O . ASP B 1 265 ? -8.133 0.233 -4.703 1 96.69 265 ASP B O 1
ATOM 5140 N N . ILE B 1 266 ? -9.742 -1.3 -4.289 1 95.56 266 ILE B N 1
ATOM 5141 C CA . ILE B 1 266 ? -8.82 -2.43 -4.254 1 95.56 266 ILE B CA 1
ATOM 5142 C C . ILE B 1 266 ? -8.078 -2.531 -5.582 1 95.56 266 ILE B C 1
ATOM 5144 O O . ILE B 1 266 ? -6.848 -2.596 -5.609 1 95.56 266 ILE B O 1
ATOM 5148 N N . VAL B 1 267 ? -8.781 -2.508 -6.617 1 96.5 267 VAL B N 1
ATOM 5149 C CA . VAL B 1 267 ? -8.234 -2.713 -7.953 1 96.5 267 VAL B CA 1
ATOM 5150 C C . VAL B 1 267 ? -7.383 -1.508 -8.352 1 96.5 267 VAL B C 1
ATOM 5152 O O . VAL B 1 267 ? -6.277 -1.667 -8.875 1 96.5 267 VAL B O 1
ATOM 5155 N N . ALA B 1 268 ? -7.848 -0.318 -8.047 1 96.62 268 ALA B N 1
ATOM 5156 C CA . ALA B 1 268 ? -7.172 0.911 -8.453 1 96.62 268 ALA B CA 1
ATOM 5157 C C . ALA B 1 268 ? -5.844 1.074 -7.719 1 96.62 268 ALA B C 1
ATOM 5159 O O . ALA B 1 268 ? -4.852 1.516 -8.305 1 96.62 268 ALA B O 1
ATOM 5160 N N . ARG B 1 269 ? -5.852 0.786 -6.457 1 96.62 269 ARG B N 1
ATOM 5161 C CA . ARG B 1 269 ? -4.613 0.853 -5.688 1 96.62 269 ARG B CA 1
ATOM 5162 C C . ARG B 1 269 ? -3.57 -0.112 -6.238 1 96.62 269 ARG B C 1
ATOM 5164 O O . ARG B 1 269 ? -2.398 0.245 -6.375 1 96.62 269 ARG B O 1
ATOM 5171 N N . ALA B 1 270 ? -4.043 -1.341 -6.492 1 96.5 270 ALA B N 1
ATOM 5172 C CA . ALA B 1 270 ? -3.139 -2.338 -7.059 1 96.5 270 ALA B CA 1
ATOM 5173 C C . ALA B 1 270 ? -2.566 -1.867 -8.391 1 96.5 270 ALA B C 1
ATOM 5175 O O . ALA B 1 270 ? -1.358 -1.955 -8.625 1 96.5 270 ALA B O 1
ATOM 5176 N N . TYR B 1 271 ? -3.447 -1.369 -9.25 1 97 271 TYR B N 1
ATOM 5177 C CA . TYR B 1 271 ? -3.01 -0.827 -10.531 1 97 271 TYR B CA 1
ATOM 5178 C C . TYR B 1 271 ? -1.981 0.28 -10.336 1 97 271 TYR B C 1
ATOM 5180 O O . TYR B 1 271 ? -0.954 0.31 -11.016 1 97 271 TYR B O 1
ATOM 5188 N N . GLY B 1 272 ? -2.295 1.176 -9.414 1 96.12 272 GLY B N 1
ATOM 5189 C CA . GLY B 1 272 ? -1.396 2.285 -9.133 1 96.12 272 GLY B CA 1
ATOM 5190 C C . GLY B 1 272 ? -0.008 1.839 -8.719 1 96.12 272 GLY B C 1
ATOM 5191 O O . GLY B 1 272 ? 0.992 2.346 -9.234 1 96.12 272 GLY B O 1
ATOM 5192 N N . ILE B 1 273 ? 0.079 0.914 -7.82 1 97.06 273 ILE B N 1
ATOM 5193 C CA . ILE B 1 273 ? 1.365 0.439 -7.324 1 97.06 273 ILE B CA 1
ATOM 5194 C C . ILE B 1 273 ? 2.104 -0.309 -8.43 1 97.06 273 ILE B C 1
ATOM 5196 O O . ILE B 1 273 ? 3.271 -0.025 -8.711 1 97.06 273 ILE B O 1
ATOM 5200 N N . LEU B 1 274 ? 1.421 -1.213 -9.117 1 97.44 274 LEU B N 1
ATOM 5201 C CA . LEU B 1 274 ? 2.043 -2.025 -10.156 1 97.44 274 LEU B CA 1
ATOM 5202 C C . LEU B 1 274 ? 2.555 -1.15 -11.297 1 97.44 274 LEU B C 1
ATOM 5204 O O . LEU B 1 274 ? 3.58 -1.458 -11.906 1 97.44 274 LEU B O 1
ATOM 5208 N N . SER B 1 275 ? 1.914 -0.083 -11.578 1 96 275 SER B N 1
ATOM 5209 C CA . SER B 1 275 ? 2.26 0.761 -12.719 1 96 275 SER B CA 1
ATOM 5210 C C . SER B 1 275 ? 3.369 1.745 -12.359 1 96 275 SER B C 1
ATOM 5212 O O . SER B 1 275 ? 3.91 2.422 -13.234 1 96 275 SER B O 1
ATOM 5214 N N . ASN B 1 276 ? 3.727 1.81 -11.047 1 95.94 276 ASN B N 1
ATOM 5215 C CA . ASN B 1 276 ? 4.648 2.883 -10.688 1 95.94 276 ASN B CA 1
ATOM 5216 C C . ASN B 1 276 ? 5.801 2.367 -9.828 1 95.94 276 ASN B C 1
ATOM 5218 O O . ASN B 1 276 ? 6.875 2.973 -9.797 1 95.94 276 ASN B O 1
ATOM 5222 N N . ALA B 1 277 ? 5.645 1.287 -9.141 1 96.88 277 ALA B N 1
ATOM 5223 C CA . ALA B 1 277 ? 6.629 0.777 -8.188 1 96.88 277 ALA B CA 1
ATOM 5224 C C . ALA B 1 277 ? 7.961 0.493 -8.867 1 96.88 277 ALA B C 1
ATOM 5226 O O . ALA B 1 277 ? 7.996 0.15 -10.055 1 96.88 277 ALA B O 1
ATOM 5227 N N . ARG B 1 278 ? 9.062 0.617 -8.07 1 97.44 278 ARG B N 1
ATOM 5228 C CA . ARG B 1 278 ? 10.391 0.343 -8.609 1 97.44 278 ARG B CA 1
ATOM 5229 C C . ARG B 1 278 ? 10.945 -0.967 -8.062 1 97.44 278 ARG B C 1
ATOM 5231 O O . ARG B 1 278 ? 11.914 -1.515 -8.602 1 97.44 278 ARG B O 1
ATOM 5238 N N . TYR B 1 279 ? 10.367 -1.449 -7.02 1 97.12 279 TYR B N 1
ATOM 5239 C CA . TYR B 1 279 ? 10.648 -2.762 -6.445 1 97.12 279 TYR B CA 1
ATOM 5240 C C . TYR B 1 279 ? 9.359 -3.506 -6.129 1 97.12 279 TYR B C 1
ATOM 5242 O O . TYR B 1 279 ? 8.422 -2.928 -5.574 1 97.12 279 TYR B O 1
ATOM 5250 N N . LEU B 1 280 ? 9.352 -4.699 -6.508 1 97.5 280 LEU B N 1
ATOM 5251 C CA . LEU B 1 280 ? 8.266 -5.594 -6.133 1 97.5 280 LEU B CA 1
ATOM 5252 C C . LEU B 1 280 ? 8.789 -6.996 -5.836 1 97.5 280 LEU B C 1
ATOM 5254 O O . LEU B 1 280 ? 9.352 -7.652 -6.715 1 97.5 280 LEU B O 1
ATOM 5258 N N . ASN B 1 281 ? 8.609 -7.41 -4.676 1 95.94 281 ASN B N 1
ATOM 5259 C CA . ASN B 1 281 ? 8.93 -8.82 -4.457 1 95.94 281 ASN B CA 1
ATOM 5260 C C . ASN B 1 281 ? 7.824 -9.727 -4.992 1 95.94 281 ASN B C 1
ATOM 5262 O O . ASN B 1 281 ? 6.746 -9.258 -5.359 1 95.94 281 ASN B O 1
ATOM 5266 N N . SER B 1 282 ? 8.086 -11.008 -5.059 1 93.88 282 SER B N 1
ATOM 5267 C CA . SER B 1 282 ? 7.184 -11.953 -5.707 1 93.88 282 SER B CA 1
ATOM 5268 C C . SER B 1 282 ? 5.82 -11.984 -5.023 1 93.88 282 SER B C 1
ATOM 5270 O O . SER B 1 282 ? 4.785 -11.945 -5.688 1 93.88 282 SER B O 1
ATOM 5272 N N . LEU B 1 283 ? 5.832 -12.047 -3.766 1 92.19 283 LEU B N 1
ATOM 5273 C CA . LEU B 1 283 ? 4.59 -12.164 -3.01 1 92.19 283 LEU B CA 1
ATOM 5274 C C . LEU B 1 283 ? 3.73 -10.914 -3.176 1 92.19 283 LEU B C 1
ATOM 5276 O O . LEU B 1 283 ? 2.523 -11.016 -3.412 1 92.19 283 LEU B O 1
ATOM 5280 N N . GLU B 1 284 ? 4.352 -9.75 -3.027 1 94 284 GLU B N 1
ATOM 5281 C CA . GLU B 1 284 ? 3.619 -8.5 -3.225 1 94 284 GLU B CA 1
ATOM 5282 C C . GLU B 1 284 ? 3.059 -8.406 -4.641 1 94 284 GLU B C 1
ATOM 5284 O O . GLU B 1 284 ? 1.905 -8.016 -4.832 1 94 284 GLU B O 1
ATOM 5289 N N . ALA B 1 285 ? 3.895 -8.742 -5.559 1 95.56 285 ALA B N 1
ATOM 5290 C CA . ALA B 1 285 ? 3.469 -8.68 -6.953 1 95.56 285 ALA B CA 1
ATOM 5291 C C . ALA B 1 285 ? 2.262 -9.586 -7.195 1 95.56 285 ALA B C 1
ATOM 5293 O O . ALA B 1 285 ? 1.287 -9.164 -7.828 1 95.56 285 ALA B O 1
ATOM 5294 N N . ILE B 1 286 ? 2.314 -10.734 -6.699 1 94.62 286 ILE B N 1
ATOM 5295 C CA . ILE B 1 286 ? 1.233 -11.695 -6.902 1 94.62 286 ILE B CA 1
ATOM 5296 C C . ILE B 1 286 ? -0.037 -11.195 -6.223 1 94.62 286 ILE B C 1
ATOM 5298 O O . ILE B 1 286 ? -1.135 -11.32 -6.766 1 94.62 286 ILE B O 1
ATOM 5302 N N . ASN B 1 287 ? 0.115 -10.656 -5.082 1 94.31 287 ASN B N 1
ATOM 5303 C CA . ASN B 1 287 ? -1.035 -10.102 -4.375 1 94.31 287 ASN B CA 1
ATOM 5304 C C . ASN B 1 287 ? -1.698 -8.984 -5.172 1 94.31 287 ASN B C 1
ATOM 5306 O O . ASN B 1 287 ? -2.926 -8.93 -5.27 1 94.31 287 ASN B O 1
ATOM 5310 N N . LEU B 1 288 ? -0.899 -8.117 -5.645 1 96.25 288 LEU B N 1
ATOM 5311 C CA . LEU B 1 288 ? -1.414 -6.996 -6.43 1 96.25 288 LEU B CA 1
ATOM 5312 C C . LEU B 1 288 ? -2.025 -7.488 -7.738 1 96.25 288 LEU B C 1
ATOM 5314 O O . LEU B 1 288 ? -3.055 -6.973 -8.18 1 96.25 288 LEU B O 1
ATOM 5318 N N . LEU B 1 289 ? -1.42 -8.453 -8.32 1 96.12 289 LEU B N 1
ATOM 5319 C CA . LEU B 1 289 ? -1.973 -9.016 -9.547 1 96.12 289 LEU B CA 1
ATOM 5320 C C . LEU B 1 289 ? -3.285 -9.742 -9.273 1 96.12 289 LEU B C 1
ATOM 5322 O O . LEU B 1 289 ? -4.188 -9.75 -10.109 1 96.12 289 LEU B O 1
ATOM 5326 N N . SER B 1 290 ? -3.361 -10.406 -8.133 1 95.5 290 SER B N 1
ATOM 5327 C CA . SER B 1 290 ? -4.625 -10.992 -7.699 1 95.5 290 SER B CA 1
ATOM 5328 C C . SER B 1 290 ? -5.742 -9.953 -7.688 1 95.5 290 SER B C 1
ATOM 5330 O O . SER B 1 290 ? -6.84 -10.211 -8.18 1 95.5 290 SER B O 1
ATOM 5332 N N . ASP B 1 291 ? -5.434 -8.781 -7.168 1 95.88 291 ASP B N 1
ATOM 5333 C CA . ASP B 1 291 ? -6.41 -7.703 -7.117 1 95.88 291 ASP B CA 1
ATOM 5334 C C . ASP B 1 291 ? -6.809 -7.258 -8.523 1 95.88 291 ASP B C 1
ATOM 5336 O O . ASP B 1 291 ? -7.98 -6.984 -8.781 1 95.88 291 ASP B O 1
ATOM 5340 N N . LEU B 1 292 ? -5.844 -7.172 -9.391 1 96.38 292 LEU B N 1
ATOM 5341 C CA . LEU B 1 292 ? -6.148 -6.812 -10.773 1 96.38 292 LEU B CA 1
ATOM 5342 C C . LEU B 1 292 ? -7.031 -7.871 -11.43 1 96.38 292 LEU B C 1
ATOM 5344 O O . LEU B 1 292 ? -7.957 -7.535 -12.164 1 96.38 292 LEU B O 1
ATOM 5348 N N . ARG B 1 293 ? -6.672 -9.133 -11.148 1 95.75 293 ARG B N 1
ATOM 5349 C CA . ARG B 1 293 ? -7.461 -10.234 -11.695 1 95.75 293 ARG B CA 1
ATOM 5350 C C . ARG B 1 293 ? -8.922 -10.125 -11.258 1 95.75 293 ARG B C 1
ATOM 5352 O O . ARG B 1 293 ? -9.828 -10.359 -12.062 1 95.75 293 ARG B O 1
ATOM 5359 N N . PHE B 1 294 ? -9.125 -9.766 -10.039 1 96 294 PHE B N 1
ATOM 5360 C CA . PHE B 1 294 ? -10.445 -9.516 -9.484 1 96 294 PHE B CA 1
ATOM 5361 C C . PHE B 1 294 ? -11.156 -8.414 -10.266 1 96 294 PHE B C 1
ATOM 5363 O O . PHE B 1 294 ? -12.336 -8.555 -10.609 1 96 294 PHE B O 1
ATOM 5370 N N . GLY B 1 295 ? -10.461 -7.363 -10.602 1 95.81 295 GLY B N 1
ATOM 5371 C CA . GLY B 1 295 ? -11.023 -6.254 -11.359 1 95.81 295 GLY B CA 1
ATOM 5372 C C . GLY B 1 295 ? -11.344 -6.605 -12.797 1 95.81 295 GLY B C 1
ATOM 5373 O O . GLY B 1 295 ? -12.312 -6.102 -13.367 1 95.81 295 GLY B O 1
ATOM 5374 N N . ILE B 1 296 ? -10.492 -7.434 -13.367 1 95.06 296 ILE B N 1
ATOM 5375 C CA . ILE B 1 296 ? -10.695 -7.855 -14.742 1 95.06 296 ILE B CA 1
ATOM 5376 C C . ILE B 1 296 ? -12.039 -8.562 -14.875 1 95.06 296 ILE B C 1
ATOM 5378 O O . ILE B 1 296 ? -12.727 -8.422 -15.891 1 95.06 296 ILE B O 1
ATOM 5382 N N . TYR B 1 297 ? -12.406 -9.336 -13.852 1 94.5 297 TYR B N 1
ATOM 5383 C CA . TYR B 1 297 ? -13.711 -9.992 -13.828 1 94.5 297 TYR B CA 1
ATOM 5384 C C . TYR B 1 297 ? -14.828 -8.984 -14.031 1 94.5 297 TYR B C 1
ATOM 5386 O O . TYR B 1 297 ? -15.812 -9.273 -14.719 1 94.5 297 TYR B O 1
ATOM 5394 N N . PHE B 1 298 ? -14.664 -7.809 -13.508 1 94.88 298 PHE B N 1
ATOM 5395 C CA . PHE B 1 298 ? -15.688 -6.777 -13.594 1 94.88 298 PHE B CA 1
ATOM 5396 C C . PHE B 1 298 ? -15.414 -5.84 -14.766 1 94.88 298 PHE B C 1
ATOM 5398 O O . PHE B 1 298 ? -15.984 -4.75 -14.836 1 94.88 298 PHE B O 1
ATOM 5405 N N . LYS B 1 299 ? -14.453 -6.145 -15.617 1 93.19 299 LYS B N 1
ATOM 5406 C CA . LYS B 1 299 ? -14.117 -5.395 -16.828 1 93.19 299 LYS B CA 1
ATOM 5407 C C . LYS B 1 299 ? -13.578 -4.012 -16.484 1 93.19 299 LYS B C 1
ATOM 5409 O O . LYS B 1 299 ? -13.844 -3.041 -17.188 1 93.19 299 LYS B O 1
ATOM 5414 N N . MET B 1 300 ? -12.922 -3.928 -15.398 1 94.25 300 MET B N 1
ATOM 5415 C CA . MET B 1 300 ? -12.328 -2.66 -14.984 1 94.25 300 MET B CA 1
ATOM 5416 C C . MET B 1 300 ? -11.016 -2.402 -15.734 1 94.25 300 MET B C 1
ATOM 5418 O O . MET B 1 300 ? -10.508 -1.283 -15.727 1 94.25 300 MET B O 1
ATOM 5422 N N . LEU B 1 301 ? -10.453 -3.414 -16.25 1 93.06 301 LEU B N 1
ATOM 5423 C CA . LEU B 1 301 ? -9.258 -3.34 -17.078 1 93.06 301 LEU B CA 1
ATOM 5424 C C . LEU B 1 301 ? -9.43 -4.156 -18.359 1 93.06 301 LEU B C 1
ATOM 5426 O O . LEU B 1 301 ? -10.039 -5.227 -18.344 1 93.06 301 LEU B O 1
ATOM 5430 N N . ASP B 1 302 ? -8.773 -3.68 -19.375 1 91.12 302 ASP B N 1
ATOM 5431 C CA . ASP B 1 302 ? -8.844 -4.379 -20.641 1 91.12 302 ASP B CA 1
ATOM 5432 C C . ASP B 1 302 ? -7.664 -5.34 -20.812 1 91.12 302 ASP B C 1
ATOM 5434 O O . ASP B 1 302 ? -6.855 -5.188 -21.734 1 91.12 302 ASP B O 1
ATOM 5438 N N . ILE B 1 303 ? -7.473 -6.176 -19.922 1 91.94 303 ILE B N 1
ATOM 5439 C CA . ILE B 1 303 ? -6.477 -7.242 -19.938 1 91.94 303 ILE B CA 1
ATOM 5440 C C . ILE B 1 303 ? -7.172 -8.602 -19.875 1 91.94 303 ILE B C 1
ATOM 5442 O O .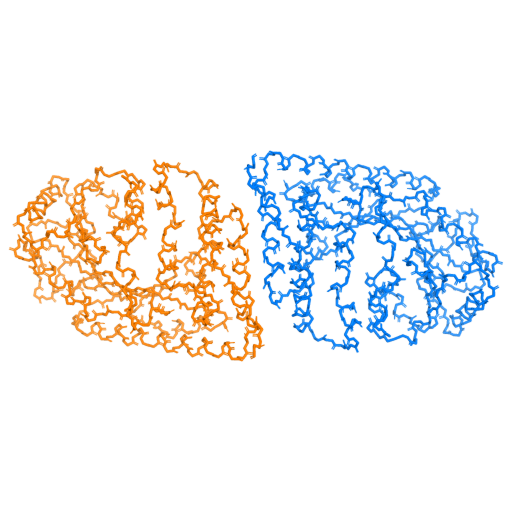 ILE B 1 303 ? -8.102 -8.789 -19.078 1 91.94 303 ILE B O 1
ATOM 5446 N N . SER B 1 304 ? -6.809 -9.414 -20.75 1 90.75 304 SER B N 1
ATOM 5447 C CA . SER B 1 304 ? -7.414 -10.742 -20.703 1 90.75 304 SER B CA 1
ATOM 5448 C C . SER B 1 304 ? -6.922 -11.531 -19.5 1 90.75 304 SER B C 1
ATOM 5450 O O . SER B 1 304 ? -5.789 -11.344 -19.047 1 90.75 304 SER B O 1
ATOM 5452 N N . MET B 1 305 ? -7.738 -12.406 -19 1 91.12 305 MET B N 1
ATOM 5453 C CA . MET B 1 305 ? -7.375 -13.258 -17.875 1 91.12 305 MET B CA 1
ATOM 5454 C C . MET B 1 305 ? -6.184 -14.141 -18.219 1 91.12 305 MET B C 1
ATOM 5456 O O . MET B 1 305 ? -5.312 -14.375 -17.375 1 91.12 305 MET B O 1
ATOM 5460 N N . LYS B 1 306 ? -6.129 -14.578 -19.422 1 91.75 306 LYS B N 1
ATOM 5461 C CA . LYS B 1 306 ? -5.035 -15.414 -19.906 1 91.75 306 LYS B CA 1
ATOM 5462 C C . LYS B 1 306 ? -3.691 -14.711 -19.766 1 91.75 306 LYS B C 1
ATOM 5464 O O . LYS B 1 306 ? -2.725 -15.289 -19.266 1 91.75 306 LYS B O 1
ATOM 5469 N N . VAL B 1 307 ? -3.732 -13.508 -20.219 1 92.44 307 VAL B N 1
ATOM 5470 C CA . VAL B 1 307 ? -2.5 -12.727 -20.203 1 92.44 307 VAL B CA 1
ATOM 5471 C C . VAL B 1 307 ? -2.053 -12.492 -18.75 1 92.44 307 VAL B C 1
ATOM 5473 O O . VAL B 1 307 ? -0.867 -12.609 -18.438 1 92.44 307 VAL B O 1
ATOM 5476 N N . LEU B 1 308 ? -2.994 -12.164 -17.906 1 93.88 308 LEU B N 1
ATOM 5477 C CA . LEU B 1 308 ? -2.658 -11.922 -16.516 1 93.88 308 LEU B CA 1
ATOM 5478 C C . LEU B 1 308 ? -2.139 -13.188 -15.852 1 93.88 308 LEU B C 1
ATOM 5480 O O . LEU B 1 308 ? -1.174 -13.141 -15.086 1 93.88 308 LEU B O 1
ATOM 5484 N N . ASP B 1 309 ? -2.783 -14.297 -16.109 1 93.81 309 ASP B N 1
ATOM 5485 C CA . ASP B 1 309 ? -2.344 -15.57 -15.539 1 93.81 309 ASP B CA 1
ATOM 5486 C C . ASP B 1 309 ? -0.93 -15.914 -16 1 93.81 309 ASP B C 1
ATOM 5488 O O . ASP B 1 309 ? -0.116 -16.391 -15.211 1 93.81 309 ASP B O 1
ATOM 5492 N N . LEU B 1 310 ? -0.678 -15.703 -17.266 1 94.62 310 LEU B N 1
ATOM 5493 C CA . LEU B 1 310 ? 0.66 -15.922 -17.797 1 94.62 310 LEU B CA 1
ATOM 5494 C C . LEU B 1 310 ? 1.68 -15.031 -17.109 1 94.62 310 LEU B C 1
ATOM 5496 O O . LEU B 1 310 ? 2.758 -15.484 -16.719 1 94.62 310 LEU B O 1
ATOM 5500 N N . LEU B 1 311 ? 1.308 -13.812 -16.922 1 95.06 311 LEU B N 1
ATOM 5501 C CA . LEU B 1 311 ? 2.193 -12.844 -16.281 1 95.06 311 LEU B CA 1
ATOM 5502 C C . LEU B 1 311 ? 2.561 -13.297 -14.867 1 95.06 311 LEU B C 1
ATOM 5504 O O . LEU B 1 311 ? 3.703 -13.125 -14.438 1 95.06 311 LEU B O 1
ATOM 5508 N N . MET B 1 312 ? 1.661 -13.828 -14.148 1 94.62 312 MET B N 1
ATOM 5509 C CA . MET B 1 312 ? 1.878 -14.242 -12.766 1 94.62 312 MET B CA 1
ATOM 5510 C C . MET B 1 312 ? 2.945 -15.336 -12.688 1 94.62 312 MET B C 1
ATOM 5512 O O . MET B 1 312 ? 3.637 -15.461 -11.672 1 94.62 312 MET B O 1
ATOM 5516 N N . ILE B 1 313 ? 3.123 -16.062 -13.719 1 95.75 313 ILE B N 1
ATOM 5517 C CA . ILE B 1 313 ? 4.164 -17.078 -13.773 1 95.75 313 ILE B CA 1
ATOM 5518 C C . ILE B 1 313 ? 5.48 -16.453 -14.227 1 95.75 313 ILE B C 1
ATOM 5520 O O . ILE B 1 313 ? 6.527 -16.688 -13.617 1 95.75 313 ILE B O 1
ATOM 5524 N N . LEU B 1 314 ? 5.395 -15.578 -15.203 1 96.88 314 LEU B N 1
ATOM 5525 C CA . LEU B 1 314 ? 6.57 -15.047 -15.883 1 96.88 314 LEU B CA 1
ATOM 5526 C C . LEU B 1 314 ? 7.359 -14.117 -14.961 1 96.88 314 LEU B C 1
ATOM 5528 O O . LEU B 1 314 ? 8.539 -13.844 -15.203 1 96.88 314 LEU B O 1
ATOM 5532 N N . ILE B 1 315 ? 6.719 -13.68 -13.898 1 97.31 315 ILE B N 1
ATOM 5533 C CA . ILE B 1 315 ? 7.387 -12.711 -13.047 1 97.31 315 ILE B CA 1
ATOM 5534 C C . ILE B 1 315 ? 8.055 -13.422 -11.875 1 97.31 315 ILE B C 1
ATOM 5536 O O . ILE B 1 315 ? 8.703 -12.789 -11.039 1 97.31 315 ILE B O 1
ATOM 5540 N N . LEU B 1 316 ? 7.891 -14.719 -11.789 1 96.69 316 LEU B N 1
ATOM 5541 C CA . LEU B 1 316 ? 8.477 -15.477 -10.68 1 96.69 316 LEU B CA 1
ATOM 5542 C C . LEU B 1 316 ? 9.992 -15.57 -10.828 1 96.69 316 LEU B C 1
ATOM 5544 O O . LEU B 1 316 ? 10.531 -15.336 -11.914 1 96.69 316 LEU B O 1
ATOM 5548 N N . PRO B 1 317 ? 10.75 -15.859 -9.766 1 96.94 317 PRO B N 1
ATOM 5549 C CA . PRO B 1 317 ? 12.211 -15.781 -9.75 1 96.94 317 PRO B CA 1
ATOM 5550 C C . PRO B 1 317 ? 12.859 -16.672 -10.812 1 96.94 317 PRO B C 1
ATOM 5552 O O . PRO B 1 317 ? 13.758 -16.219 -11.523 1 96.94 317 PRO B O 1
ATOM 5555 N N . GLY B 1 318 ? 12.43 -17.938 -10.891 1 96.5 318 GLY B N 1
ATOM 5556 C CA . GLY B 1 318 ? 13.008 -18.844 -11.883 1 96.5 318 GLY B CA 1
ATOM 5557 C C . GLY B 1 318 ? 12.812 -18.359 -13.305 1 96.5 318 GLY B C 1
ATOM 5558 O O . GLY B 1 318 ? 13.742 -18.406 -14.109 1 96.5 318 GLY B O 1
ATOM 5559 N N . HIS B 1 319 ? 11.695 -17.828 -13.578 1 97.69 319 HIS B N 1
ATOM 5560 C CA . HIS B 1 319 ? 11.391 -17.328 -14.922 1 97.69 319 HIS B CA 1
ATOM 5561 C C . HIS B 1 319 ? 12.18 -16.062 -15.227 1 97.69 319 HIS B C 1
ATOM 5563 O O . HIS B 1 319 ? 12.75 -15.922 -16.312 1 97.69 319 HIS B O 1
ATOM 5569 N N . LEU B 1 320 ? 12.203 -15.156 -14.273 1 97.38 320 LEU B N 1
ATOM 5570 C CA . LEU B 1 320 ? 12.938 -13.922 -14.508 1 97.38 320 LEU B CA 1
ATOM 5571 C C . LEU B 1 320 ? 14.398 -14.211 -14.828 1 97.38 320 LEU B C 1
ATOM 5573 O O . LEU B 1 320 ? 14.961 -13.648 -15.766 1 97.38 320 LEU B O 1
ATOM 5577 N N . GLN B 1 321 ? 14.984 -15.086 -14.062 1 97.5 321 GLN B N 1
ATOM 5578 C CA . GLN B 1 321 ? 16.391 -15.422 -14.266 1 97.5 321 GLN B CA 1
ATOM 5579 C C . GLN B 1 321 ? 16.594 -16.156 -15.594 1 97.5 321 GLN B C 1
ATOM 5581 O O . GLN B 1 321 ? 17.609 -15.953 -16.266 1 97.5 321 GLN B O 1
ATOM 5586 N N . THR B 1 322 ? 15.648 -16.969 -15.984 1 97.06 322 THR B N 1
ATOM 5587 C CA . THR B 1 322 ? 15.688 -17.625 -17.281 1 97.06 322 THR B CA 1
ATOM 5588 C C . THR B 1 322 ? 15.602 -16.609 -18.422 1 97.06 322 THR B C 1
ATOM 5590 O O . THR B 1 322 ? 16.344 -16.703 -19.406 1 97.06 322 THR B O 1
ATOM 5593 N N . LYS B 1 323 ? 14.75 -15.648 -18.25 1 96.31 323 LYS B N 1
ATOM 5594 C CA . LYS B 1 323 ? 14.586 -14.602 -19.25 1 96.31 323 LYS B CA 1
ATOM 5595 C C . LYS B 1 323 ? 15.906 -13.891 -19.531 1 96.31 323 LYS B C 1
ATOM 5597 O O . LYS B 1 323 ? 16.234 -13.594 -20.672 1 96.31 323 LYS B O 1
ATOM 5602 N N . TYR B 1 324 ? 16.656 -13.633 -18.5 1 95.12 324 TYR B N 1
ATOM 5603 C CA . TYR B 1 324 ? 17.875 -12.844 -18.625 1 95.12 324 TYR B CA 1
ATOM 5604 C C . TYR B 1 324 ? 19.109 -13.742 -18.719 1 95.12 324 TYR B C 1
ATOM 5606 O O . TYR B 1 324 ? 20.219 -13.266 -18.953 1 95.12 324 TYR B O 1
ATOM 5614 N N . GLY B 1 325 ? 18.984 -15.016 -18.5 1 94.25 325 GLY B N 1
ATOM 5615 C CA . GLY B 1 325 ? 20.031 -16 -18.703 1 94.25 325 GLY B CA 1
ATOM 5616 C C . GLY B 1 325 ? 21.109 -15.969 -17.641 1 94.25 325 GLY B C 1
ATOM 5617 O O . GLY B 1 325 ? 22.25 -16.344 -17.906 1 94.25 325 GLY B O 1
ATOM 5618 N N . ARG B 1 326 ? 20.766 -15.391 -16.469 1 94.69 326 ARG B N 1
ATOM 5619 C CA . ARG B 1 326 ? 21.75 -15.297 -15.398 1 94.69 326 ARG B CA 1
ATOM 5620 C C . ARG B 1 326 ? 21.094 -15.273 -14.031 1 94.69 326 ARG B C 1
ATOM 5622 O O . ARG B 1 326 ? 19.906 -14.922 -13.914 1 94.69 326 ARG B O 1
ATOM 5629 N N . GLY B 1 327 ? 21.859 -15.672 -13.102 1 94.88 327 GLY B N 1
ATOM 5630 C CA . GLY B 1 327 ? 21.406 -15.562 -11.727 1 94.88 327 GLY B CA 1
ATOM 5631 C C . GLY B 1 327 ? 21.281 -14.125 -11.258 1 94.88 327 GLY B C 1
ATOM 5632 O O . GLY B 1 327 ? 22.047 -13.258 -11.695 1 94.88 327 GLY B O 1
ATOM 5633 N N . MET B 1 328 ? 20.312 -13.93 -10.383 1 96.38 328 MET B N 1
ATOM 5634 C CA . MET B 1 328 ? 20.094 -12.609 -9.812 1 96.38 328 MET B CA 1
ATOM 5635 C C . MET B 1 328 ? 19.875 -12.688 -8.305 1 96.38 328 MET B C 1
ATOM 5637 O O . MET B 1 328 ? 19.281 -13.648 -7.816 1 96.38 328 MET B O 1
ATOM 5641 N N . ASP B 1 329 ? 20.359 -11.68 -7.645 1 96.44 329 ASP B N 1
ATOM 5642 C CA . ASP B 1 329 ? 20.016 -11.594 -6.227 1 96.44 329 ASP B CA 1
ATOM 5643 C C . ASP B 1 329 ? 18.594 -11.062 -6.039 1 96.44 329 ASP B C 1
ATOM 5645 O O . ASP B 1 329 ? 17.984 -10.586 -6.992 1 96.44 329 ASP B O 1
ATOM 5649 N N . PRO B 1 330 ? 18.078 -11.148 -4.887 1 96.62 330 PRO B N 1
ATOM 5650 C CA . PRO B 1 330 ? 16.672 -10.781 -4.645 1 96.62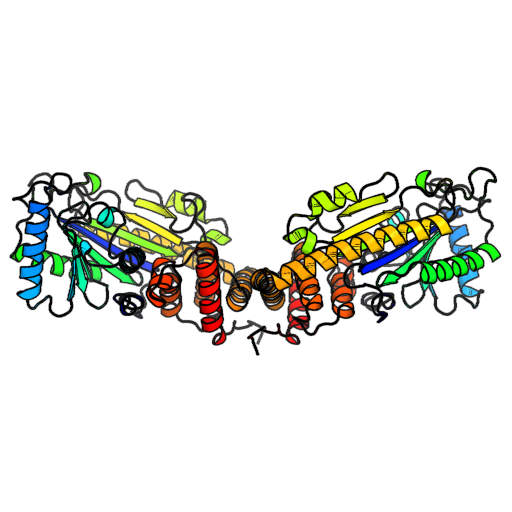 330 PRO B CA 1
ATOM 5651 C C . PRO B 1 330 ? 16.375 -9.328 -5.008 1 96.62 330 PRO B C 1
ATOM 5653 O O . PRO B 1 330 ? 15.328 -9.039 -5.594 1 96.62 330 PRO B O 1
ATOM 5656 N N . GLU B 1 331 ? 17.203 -8.43 -4.629 1 96.19 331 GLU B N 1
ATOM 5657 C CA . GLU B 1 331 ? 16.984 -7.016 -4.922 1 96.19 331 GLU B CA 1
ATOM 5658 C C . GLU B 1 331 ? 16.922 -6.766 -6.426 1 96.19 331 GLU B C 1
ATOM 5660 O O . GLU B 1 331 ? 16.047 -6.02 -6.902 1 96.19 331 GLU B O 1
ATOM 5665 N N . GLU B 1 332 ? 17.812 -7.332 -7.09 1 97.12 332 GLU B N 1
ATOM 5666 C CA . GLU B 1 332 ? 17.812 -7.207 -8.547 1 97.12 332 GLU B CA 1
ATOM 5667 C C . GLU B 1 332 ? 16.531 -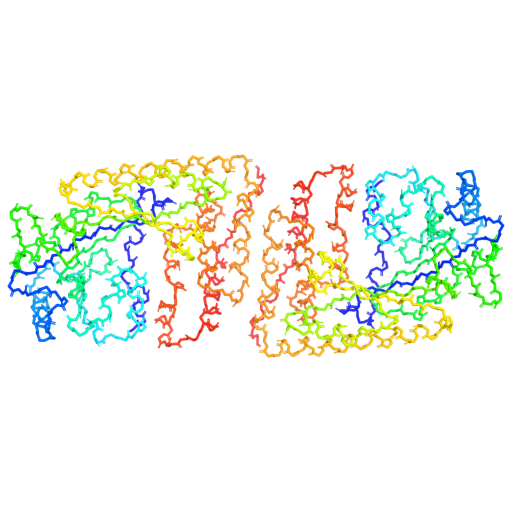7.789 -9.148 1 97.12 332 GLU B C 1
ATOM 5669 O O . GLU B 1 332 ? 15.93 -7.188 -10.039 1 97.12 332 GLU B O 1
ATOM 5674 N N . ARG B 1 333 ? 16.109 -8.953 -8.703 1 97.81 333 ARG B N 1
ATOM 5675 C CA . ARG B 1 333 ? 14.898 -9.578 -9.203 1 97.81 333 ARG B CA 1
ATOM 5676 C C . ARG B 1 333 ? 13.68 -8.703 -8.93 1 97.81 333 ARG B C 1
ATOM 5678 O O . ARG B 1 333 ? 12.805 -8.555 -9.789 1 97.81 333 ARG B O 1
ATOM 5685 N N . ASP B 1 334 ? 13.68 -8.156 -7.734 1 98 334 ASP B N 1
ATOM 5686 C CA . ASP B 1 334 ? 12.562 -7.277 -7.383 1 98 334 ASP B CA 1
ATOM 5687 C C . ASP B 1 334 ? 12.484 -6.082 -8.328 1 98 334 ASP B C 1
ATOM 5689 O O . ASP B 1 334 ? 11.391 -5.676 -8.734 1 98 334 ASP B O 1
ATOM 5693 N N . GLY B 1 335 ? 13.648 -5.504 -8.609 1 97.75 335 GLY B N 1
ATOM 5694 C CA . GLY B 1 335 ? 13.703 -4.375 -9.523 1 97.75 335 GLY B CA 1
ATOM 5695 C C . GLY B 1 335 ? 13.258 -4.723 -10.93 1 97.75 335 GLY B C 1
ATOM 5696 O O . GLY B 1 335 ? 12.43 -4.023 -11.516 1 97.75 335 GLY B O 1
ATOM 5697 N N . VAL B 1 336 ? 13.758 -5.824 -11.406 1 97.69 336 VAL B N 1
ATOM 5698 C CA . VAL B 1 336 ? 13.438 -6.234 -12.766 1 97.69 336 VAL B CA 1
ATOM 5699 C C . VAL B 1 336 ? 11.961 -6.609 -12.859 1 97.69 336 VAL B C 1
ATOM 5701 O O . VAL B 1 336 ? 11.297 -6.324 -13.859 1 97.69 336 VAL B O 1
ATOM 5704 N N . ARG B 1 337 ? 11.438 -7.262 -11.883 1 98.25 337 ARG B N 1
ATOM 5705 C CA . ARG B 1 337 ? 10.016 -7.605 -11.828 1 98.25 337 ARG B CA 1
ATOM 5706 C C . ARG B 1 337 ? 9.148 -6.355 -11.922 1 98.25 337 ARG B C 1
ATOM 5708 O O . ARG B 1 337 ? 8.203 -6.305 -12.711 1 98.25 337 ARG B O 1
ATOM 5715 N N . ALA B 1 338 ? 9.516 -5.367 -11.094 1 98.06 338 ALA B N 1
ATOM 5716 C CA . ALA B 1 338 ? 8.789 -4.105 -11.117 1 98.06 338 ALA B CA 1
ATOM 5717 C C . ALA B 1 338 ? 8.859 -3.455 -12.492 1 98.06 338 ALA B C 1
ATOM 5719 O O . ALA B 1 338 ? 7.855 -2.953 -13.008 1 98.06 338 ALA B O 1
ATOM 5720 N N . ASP B 1 339 ? 10.055 -3.465 -13.102 1 97.38 339 ASP B N 1
ATOM 5721 C CA . ASP B 1 339 ? 10.227 -2.9 -14.43 1 97.38 339 ASP B CA 1
ATOM 5722 C C . ASP B 1 339 ? 9.32 -3.598 -15.445 1 97.38 339 ASP B C 1
ATOM 5724 O O . ASP B 1 339 ? 8.656 -2.938 -16.25 1 97.38 339 ASP B O 1
ATOM 5728 N N . LEU B 1 340 ? 9.289 -4.871 -15.375 1 96.88 340 LEU B N 1
ATOM 5729 C CA . LEU B 1 340 ? 8.5 -5.672 -16.312 1 96.88 340 LEU B CA 1
ATOM 5730 C C . LEU B 1 340 ? 7.016 -5.355 -16.172 1 96.88 340 LEU B C 1
ATOM 5732 O O . LEU B 1 340 ? 6.32 -5.172 -17.172 1 96.88 340 LEU B O 1
ATOM 5736 N N . LEU B 1 341 ? 6.57 -5.281 -15 1 97.19 341 LEU B N 1
ATOM 5737 C CA . LEU B 1 341 ? 5.152 -5.043 -14.758 1 97.19 341 LEU B CA 1
ATOM 5738 C C . LEU B 1 341 ? 4.766 -3.623 -15.156 1 97.19 341 LEU B C 1
ATOM 5740 O O . LEU B 1 341 ? 3.68 -3.4 -15.695 1 97.19 341 LEU B O 1
ATOM 5744 N N . ARG B 1 342 ? 5.605 -2.617 -14.875 1 95.69 342 ARG B N 1
ATOM 5745 C CA . ARG B 1 342 ? 5.344 -1.25 -15.305 1 95.69 342 ARG B CA 1
ATOM 5746 C C . ARG B 1 342 ? 5.25 -1.165 -16.828 1 95.69 342 ARG B C 1
ATOM 5748 O O . ARG B 1 342 ? 4.34 -0.532 -17.359 1 95.69 342 ARG B O 1
ATOM 5755 N N . VAL B 1 343 ? 6.18 -1.798 -17.5 1 94.81 343 VAL B N 1
ATOM 5756 C CA . VAL B 1 343 ? 6.195 -1.782 -18.969 1 94.81 343 VAL B CA 1
ATOM 5757 C C . VAL B 1 343 ? 4.938 -2.457 -19.5 1 94.81 343 VAL B C 1
ATOM 5759 O O . VAL B 1 343 ? 4.309 -1.958 -20.438 1 94.81 343 VAL B O 1
ATOM 5762 N N . PHE B 1 344 ? 4.613 -3.512 -18.922 1 94.81 344 PHE B N 1
ATOM 5763 C CA . PHE B 1 344 ? 3.432 -4.254 -19.344 1 94.81 344 PHE B CA 1
ATOM 5764 C C . PHE B 1 344 ? 2.18 -3.395 -19.219 1 94.81 344 PHE B C 1
ATOM 5766 O O . PHE B 1 344 ? 1.365 -3.324 -20.141 1 94.81 344 PHE B O 1
ATOM 5773 N N . LEU B 1 345 ? 2.068 -2.691 -18.062 1 94.44 345 LEU B N 1
ATOM 5774 C CA . LEU B 1 345 ? 0.827 -2 -17.734 1 94.44 345 LEU B CA 1
ATOM 5775 C C . LEU B 1 345 ? 0.757 -0.646 -18.438 1 94.44 345 LEU B C 1
ATOM 5777 O O . LEU B 1 345 ? -0.289 0.008 -18.422 1 94.44 345 LEU B O 1
ATOM 5781 N N . LYS B 1 346 ? 1.828 -0.206 -18.984 1 87.81 346 LYS B N 1
ATOM 5782 C CA . LYS B 1 346 ? 1.849 1.067 -19.688 1 87.81 346 LYS B CA 1
ATOM 5783 C C . LYS B 1 346 ? 0.784 1.103 -20.781 1 87.81 346 LYS B C 1
ATOM 5785 O O . LYS B 1 346 ? 0.266 2.17 -21.125 1 87.81 346 LYS B O 1
ATOM 5790 N N . ASN B 1 347 ? 0.458 -0.102 -21.172 1 84.75 347 ASN B N 1
ATOM 5791 C CA . ASN B 1 347 ? -0.456 -0.182 -22.312 1 84.75 347 ASN B CA 1
ATOM 5792 C C . ASN B 1 347 ? -1.898 -0.385 -21.859 1 84.75 347 ASN B C 1
ATOM 5794 O O . ASN B 1 347 ? -2.801 -0.534 -22.688 1 84.75 347 ASN B O 1
ATOM 5798 N N . TYR B 1 348 ? -2.076 -0.365 -20.578 1 86.94 348 TYR B N 1
ATOM 5799 C CA . TYR B 1 348 ? -3.414 -0.614 -20.062 1 86.94 348 TYR B CA 1
ATOM 5800 C C . TYR B 1 348 ? -3.822 0.47 -19.062 1 86.94 348 TYR B C 1
ATOM 5802 O O . TYR B 1 348 ? -2.977 1.015 -18.344 1 86.94 348 TYR B O 1
ATOM 5810 N N . LYS B 1 349 ? -5.109 0.912 -19.172 1 81.31 349 LYS B N 1
ATOM 5811 C CA . LYS B 1 349 ? -5.645 1.895 -18.234 1 81.31 349 LYS B CA 1
ATOM 5812 C C . LYS B 1 349 ? -6.832 1.327 -17.453 1 81.31 349 LYS B C 1
ATOM 5814 O O . LYS B 1 349 ? -7.527 0.434 -17.953 1 81.31 349 LYS B O 1
ATOM 5819 N N . ILE B 1 350 ? -6.855 1.768 -16.281 1 82.38 350 ILE B N 1
ATOM 5820 C CA . ILE B 1 350 ? -8.023 1.403 -15.492 1 82.38 350 ILE B CA 1
ATOM 5821 C C . ILE B 1 350 ? -9.242 2.199 -15.977 1 82.38 350 ILE B C 1
ATOM 5823 O O . ILE B 1 350 ? -9.125 3.387 -16.281 1 82.38 350 ILE B O 1
ATOM 5827 N N . ASN B 1 351 ? -10.297 1.454 -16.297 1 70.75 351 ASN B N 1
ATOM 5828 C CA . ASN B 1 351 ? -11.531 2.125 -16.688 1 70.75 351 ASN B CA 1
ATOM 5829 C C . ASN B 1 351 ? -12.141 2.918 -15.531 1 70.75 351 ASN B C 1
ATOM 5831 O O . ASN B 1 351 ? -12.336 2.381 -14.445 1 70.75 351 ASN B O 1
ATOM 5835 N N . GLN B 1 352 ? -11.914 4.109 -15.492 1 57.47 352 GLN B N 1
ATOM 5836 C CA . GLN B 1 352 ? -12.484 4.945 -14.438 1 57.47 352 GLN B CA 1
ATOM 5837 C C . GLN B 1 352 ? -14.008 4.875 -14.445 1 57.47 352 GLN B C 1
ATOM 5839 O O . GLN B 1 352 ? -14.633 5.012 -15.492 1 57.47 352 GLN B O 1
ATOM 5844 N N . GLY B 1 353 ? -14.766 3.959 -14.008 1 45.59 353 GLY B N 1
ATOM 5845 C CA . GLY B 1 353 ? -16.203 4.043 -13.867 1 45.59 353 GLY B CA 1
ATOM 5846 C C . GLY B 1 353 ? -16.719 5.469 -13.805 1 45.59 353 GLY B C 1
ATOM 5847 O O . GLY B 1 353 ? -17.188 5.914 -12.75 1 45.59 353 GLY B O 1
ATOM 5848 N N . GLY B 1 354 ? -16.25 6.605 -14.203 1 34.22 354 GLY B N 1
ATOM 5849 C CA . GLY B 1 354 ? -17.391 7.512 -14.195 1 34.22 354 GLY B CA 1
ATOM 5850 C C . GLY B 1 354 ? -18.656 6.883 -14.734 1 34.22 354 GLY B C 1
ATOM 5851 O O . GLY B 1 354 ? -18.594 5.906 -15.484 1 34.22 354 GLY B O 1
ATOM 5852 N N . VAL B 1 355 ? -20.062 6.914 -13.852 1 25.33 355 VAL B N 1
ATOM 5853 C CA . VAL B 1 355 ? -21.359 6.852 -14.5 1 25.33 355 VAL B CA 1
ATOM 5854 C C . VAL B 1 355 ? -21.281 7.496 -15.883 1 25.33 355 VAL B C 1
ATOM 5856 O O . VAL B 1 355 ? -20.922 8.672 -16 1 25.33 355 VAL B O 1
ATOM 5859 N N . ILE B 1 356 ? -20.891 6.836 -16.984 1 19.22 356 ILE B N 1
ATOM 5860 C CA . ILE B 1 356 ? -21.812 7.266 -18.031 1 19.22 356 ILE B CA 1
ATOM 5861 C C . ILE B 1 356 ? -23.266 7.035 -17.578 1 19.22 356 ILE B C 1
ATOM 5863 O O . ILE B 1 356 ? -23.594 5.953 -17.094 1 19.22 356 ILE B O 1
#

Nearest PDB structures (foldseek):
  6fh1-assembly1_B  TM=9.393E-01  e=3.097E-33  Geobacillus stearothermophilus
  6fh3-assembly1_B  TM=8.894E-01  e=4.249E-32  Geobacillus stearothermophilus
  8gqd-assembly1_C  TM=9.009E-01  e=9.646E-25  Staphylococcus aureus
  8wtc-assembly2_C  TM=9.181E-01  e=1.817E-19  Bacillus subtilis subsp. subtilis str. 168
  4rf7-assembly2_B  TM=6.966E-01  e=1.254E-17  Anthopleura japonica